Protein 8WXV (pdb70)

Radius of gyration: 26.1 Å; Cα contacts (8 Å, |Δi|>4): 2094; chains: 4; bounding box: 65×44×68 Å

Organism: Homo sapiens (NCBI:txid9606)

InterPro domains:
  IPR001680 WD40 repeat [PS50082] (41-82)
  IPR001680 WD40 repeat [PS50082] (83-124)
  IPR001680 WD40 repeat [PS50082] (125-166)
  IPR001680 WD40 repeat [PS50082] (167-208)
  IPR001680 WD40 repeat [PS50082] (210-251)
  IPR001680 WD40 repeat [PS50082] (252-296)
  IPR001680 WD40 repeat [SM00320] (34-73)
  IPR001680 WD40 repeat [SM00320] (76-115)
  IPR001680 WD40 repeat [SM00320] (118-157)
  IPR001680 WD40 repeat [SM00320] (160-199)
  IPR001680 WD40 repeat [SM00320] (202-242)
  IPR001680 WD40 repeat [SM00320] (245-287)
  IPR001680 WD40 repeat [SM00320] (290-331)
  IPR015943 WD40/YVTN repeat-like-containing domain superfamily [G3DSA:2.130.10.10] (20-334)
  IPR019775 WD40 repeat, conserved site [PS00678] (102-116)
  IPR019775 WD40 repeat, conserved site [PS00678] (144-158)
  IPR019775 WD40 repeat, conserved site [PS00678] (186-200)
  IPR019775 WD40 repeat, conserved site [PS00678] (274-288)
  IPR020472 PAC1/LIS1-like, WD-40 repeat [PR00320] (102-116)
  IPR020472 PAC1/LIS1-like, WD-40 repeat [PR00320] (144-158)

Sequence (617 aa):
KPNYALKFTLAGHTKAVSSVKFSPNGEWLASSSADKLIKIWGAYDGKFEKTISGHKLGISDVAWSSDSNLLVSASDDKTLKIWDVSSGKCLKTLKGHSNYVFCCNFNPQSNLIVSGSFDESVRIWDVKTGKCLKTLPAHSDPVSAVHFNRDGSLIVSSSYDGLCRIWDTASGQCLKTLIDNPPVSFVKFSPNGKYILAATLDNTLKLWDYSKGKCLKTYTGHKNEKYCIFANFSVTGGKWIVSGSEDNLVYIWNLQTKEIVQKLQGHTDVVISTACHPTENIIASAALENDKTIKLWKSDCGCARSEGFKPNYALKFTLAGHTKAVSSVKFSPNGEWLASSSADKLIKIWGAYDGKFEKTISGHKLGISDVAWSSDSNLLVSASDDKTLKIWDVSSGKCLKTLKGHSNYVFCCNFNPQSNLIVSGSFDESVRIWDVKTGKCLKTLPAHSDPVSAVHFNRDGSLIVSSSYDGLCRIWDTASGQCLKTLINPPVSFVKFSPNGKYILAATLDNTLKLWDYSKGKCLKTYTGHKNEKYCIFANFSVTGGKWIVSGSEDNLVYIWNLQTKEIVQKLQGHTDVVISTACHPTENIIASAALENDKTIKLWKSDCGCARSEGF

Solvent-accessible surface area: 21946 Å² total; per-residue (Å²): 182,8,73,12,54,84,67,45,66,6,72,42,9,96,98,2,0,0,0,0,40,19,0,62,52,0,25,52,0,0,0,0,0,3,17,92,43,0,17,1,5,8,2,21,42,12,71,94,75,52,58,2,69,48,10,166,86,1,1,0,3,0,3,19,2,58,89,7,83,35,0,0,0,0,0,10,23,98,17,0,27,2,2,38,10,98,79,19,52,53,85,71,42,1,144,40,9,87,49,75,0,4,3,0,31,15,2,51,119,17,72,24,0,0,0,0,0,48,38,60,13,0,41,4,1,31,12,171,72,12,138,42,95,76,66,7,120,0,15,79,54,21,0,1,5,4,38,7,19,165,90,6,50,23,0,0,0,0,0,36,24,8,24,6,58,0,16,37,11,85,50,7,116,56,98,67,53,11,125,94,96,49,51,6,0,11,1,47,4,6,73,76,12,48,73,0,0,4,2,9,19,68,42,18,1,43,4,17,28,36,108,69,24,124,40,70,48,56,0,71,52,9,104,2,104,76,26,1,1,10,0,14,21,3,67,47,29,25,113,17,0,0,2,0,0,18,57,45,39,0,6,0,0,40,24,118,83,96,53,60,21,38,106,7,137,26,12,90,18,15,0,0,0,2,6,29,3,57,86,21,24,16,0,0,0,0,0,0,79,121,19,75,25,0,19,3,10,68,1,91,54,48,0,3,2,13,96,9,182,172,9,75,12,53,80,125,75,67,6,73,43,10,96,102,3,0,0,0,0,38,20,0,34,78,1,85,64,0,0,0,0,0,3,12,93,44,0,17,1,6,9,1,119,83,12,53,107,85,49,58,2,68,48,7,159,93,1,1,0,3,0,4,20,1,17,35,8,74,31,0,0,0,0,0,9,19,102,21,0,27,2,4,37,11,100,65,16,135,48,86,73,41,0,146,37,8,83,52,70,0,4,3,0,30,15,3,29,32,18,57,24,0,0,0,0,0,50,38,62,13,0,40,4,1,29,20,144,65,10,134,43,100,70,69,9,122,0,16,78,55,26,0,3,4,4,38,7,14,34,33,4,55,27,0,0,0,0,0,39,19,7,35,6,55,2,9,40,15,86,50,7,118,49,106,82,52,14,129,128,46,46,7,0,13,1,47,5,4,70,110,9,46,72,0,0,6,1,8,16,62,46,18,1,52,4,43,20,26,87,165,34,123,46,59,42,54,0,68,52,9,34,3,111,90,23,1,1,11,0,14,21,3,68,45,27,25,112,20,0,0,3,0,0,34,62,42,40,1,6,0,0,37,24,117,86,93,50,64,18,36,112,7,70,45,16,75,23,13,0,0,0,2,5,30,3,32,78,91,28,25,0,0,0,0,0,2,91,104,13,79,25,0,17,4,10,28,14,126,57,53,0,4,2,17,96,12,196

Foldseek 3Di:
DWDWDFDDKAFDFQFFWAEWEAQLVLFWIWTFFQSQWIWIAGQPNRHTDDIAHDGPGGWREKEAANVRQWMWTWFQVQWIFIAGPVVSDTPEIQHDGPGGWHEKYAANVRQWMWTWAQSQWIWIAGPVPSYTPDIANHGPGGKQYWEAAQHRQWIWTFGQQQWIWIAGRVVRHTPDIQRCRFGWRYWYADNNRQWMWIDGLPQKIFIAGPVVSDTPDIAGDAHRHDARWDWDFADQPATWIWTWGQVQWIWIARPNVNHTDDIHDDADGTFRYWYARNHFRKIWTTHGGVGNMIIIIHIPD/DDPVVVPD/DWDKDFDDKADDFQFFKAEWEAQLVLFWIWTFWQSQWIWIAGRPRRHTDDIAHDGPGGWREKEAANVRQWMWTWFQSQWIFIAGPVVSDTPDIQHDGPGGWHEKYAANVRQWMWTWGQSQWIWIAGPVPSYTPDIANHGPGGKQYWEAANHRQWIWTFFQCQWIWIAGRVPRDTPFIAGHFGWRYWYADNVRQWMWIDGLPQKIFIDRGVVSDTDDIAGDAHHHDHRADWDFADQPATWIWTWGQVQWIWIARPNVNHTPDIHDDAQGTFRYWYARNHFRKMWTTHGGRGNMIIIIHIPD/DDPVVPPD

B-factor: mean 35.69, std 11.46, range [15.27, 107.25]

Secondary structure (DSSP, 8-state):
----EEEEEE---SS-EEEEEE-TTSSEEEEEETTS-EEEEETTT--EEEEE---SS-EEEEEE-TTSSEEEEEETTS-EEEEETTT--EEEEE---SS-EEEEEE-SSSSEEEEEETTS-EEEEETTT--EEEEE---SS-EEEEEE-TTSSEEEEEETTS-EEEEETTT--EEEEE---PPEEEEEE-TTSSEEEEEETTTEEEEEETTTTEEEEEE-SS--SSS---EEEE-SSS-EEEEE-TTS-EEEEETTT--EEEEE---SS-EEEEEE-SSSSEEEEEE-TTT--EEEEE---/--HHHH--/----EEEEEE---SS-EEEEEE-TTSSEEEEEETTS-EEEEETTT--EEEEE---SS-EEEEEE-TTSSEEEEEETTS-EEEEETTT--EEEEE---SS-EEEEEE-TTSSEEEEEETTS-EEEEETTT--EEEEE---SS-EEEEEE-TTSSEEEEEETTS-EEEEETTT--EEEEE--PPEEEEEE-TTSSEEEEEETTTEEEEEETTTTEEEEEE-SS--SSS---EEEE-SSS-EEEE--TTS-EEEEETTT--EEEEE---SS-EEEEEE-SSSSEEEEEE-TTT--EEEEE---/--HHHH--

Structure (mmCIF, N/CA/C/O backbone):
data_8WXV
#
_entry.id   8WXV
#
_cell.length_a   46.904
_cell.length_b   61.499
_cell.length_c   64.774
_cell.angle_alpha   110.34
_cell.angle_beta   91.27
_cell.angle_gamma   112.39
#
_symmetry.space_group_name_H-M   'P 1'
#
loop_
_entity.id
_entity.type
_entity.pdbx_description
1 polymer 'WD repeat-containing protein 5'
2 polymer SET1B
3 water water
#
loop_
_atom_site.group_PDB
_atom_site.id
_atom_site.type_symbol
_atom_site.label_atom_id
_atom_site.label_alt_id
_atom_site.label_comp_id
_atom_site.label_asym_id
_atom_site.label_entity_id
_atom_site.label_seq_id
_atom_site.pdbx_PDB_ins_code
_atom_site.Cartn_x
_atom_site.Cartn_y
_atom_site.Cartn_z
_atom_site.occupancy
_atom_site.B_iso_or_equiv
_atom_site.auth_seq_id
_atom_site.auth_comp_id
_atom_site.auth_asym_id
_atom_site.auth_atom_id
_atom_site.pdbx_PDB_model_num
ATOM 1 N N . LYS A 1 13 ? -21.122 45.701 11.490 1.00 40.84 32 LYS A N 1
ATOM 2 C CA . LYS A 1 13 ? -21.768 44.612 12.216 1.00 47.12 32 LYS A CA 1
ATOM 3 C C . LYS A 1 13 ? -22.548 43.689 11.278 1.00 43.50 32 LYS A C 1
ATOM 4 O O . LYS A 1 13 ? -23.162 44.153 10.322 1.00 42.60 32 LYS A O 1
ATOM 10 N N . PRO A 1 14 ? -22.531 42.388 11.556 1.00 48.89 33 PRO A N 1
ATOM 11 C CA . PRO A 1 14 ? -23.332 41.450 10.766 1.00 42.18 33 PRO A CA 1
ATOM 12 C C . PRO A 1 14 ? -24.787 41.467 11.219 1.00 40.13 33 PRO A C 1
ATOM 13 O O . PRO A 1 14 ? -25.144 42.048 12.244 1.00 37.40 33 PRO A O 1
ATOM 17 N N . ASN A 1 15 ? -25.632 40.814 10.426 1.00 36.55 34 ASN A N 1
ATOM 18 C CA . ASN A 1 15 ? -27.068 40.781 10.693 1.00 38.49 34 ASN A CA 1
ATOM 19 C C . ASN A 1 15 ? -27.620 39.379 10.462 1.00 36.52 34 ASN A C 1
ATOM 20 O O . ASN A 1 15 ? -28.629 39.188 9.782 1.00 36.65 34 ASN A O 1
ATOM 25 N N . TYR A 1 16 ? -26.937 38.376 11.013 1.00 35.03 35 TYR A N 1
ATOM 26 C CA . TYR A 1 16 ? -27.384 36.997 10.866 1.00 32.01 35 TYR A CA 1
ATOM 27 C C . TYR A 1 16 ? -28.819 36.840 11.355 1.00 36.48 35 TYR A C 1
ATOM 28 O O . TYR A 1 16 ? -29.166 37.262 12.463 1.00 35.96 35 TYR A O 1
ATOM 37 N N . ALA A 1 17 ? -29.653 36.245 10.507 1.00 36.53 36 ALA A N 1
ATOM 38 C CA . ALA A 1 17 ? -31.045 35.956 10.808 1.00 33.99 36 ALA A CA 1
ATOM 39 C C . ALA A 1 17 ? -31.304 34.472 10.596 1.00 30.24 36 ALA A C 1
ATOM 40 O O . ALA A 1 17 ? -30.685 33.834 9.734 1.00 29.09 36 ALA A O 1
ATOM 42 N N . LEU A 1 18 ? -32.208 33.928 11.408 1.00 32.91 37 LEU A N 1
ATOM 43 C CA . LEU A 1 18 ? -32.572 32.521 11.302 1.00 37.20 37 LEU A CA 1
ATOM 44 C C . LEU A 1 18 ? -33.263 32.244 9.972 1.00 30.09 37 LEU A C 1
ATOM 45 O O . LEU A 1 18 ? -34.219 32.933 9.604 1.00 31.46 37 LEU A O 1
ATOM 50 N N . LYS A 1 19 ? -32.788 31.223 9.256 1.00 29.56 38 LYS A N 1
ATOM 51 C CA . LYS A 1 19 ? -33.388 30.788 8.002 1.00 35.45 38 LYS A CA 1
ATOM 52 C C . LYS A 1 19 ? -33.969 29.387 8.067 1.00 31.66 38 LYS A C 1
ATOM 53 O O . LYS A 1 19 ? -35.010 29.131 7.460 1.00 36.29 38 LYS A O 1
ATOM 59 N N . PHE A 1 20 ? -33.332 28.470 8.792 1.00 30.38 39 PHE A N 1
ATOM 60 C CA . PHE A 1 20 ? -33.834 27.108 8.883 1.00 28.31 39 PHE A CA 1
ATOM 61 C C . PHE A 1 20 ? -33.511 26.533 10.253 1.00 33.71 39 PHE A C 1
ATOM 62 O O . PHE A 1 20 ? -32.476 26.846 10.848 1.00 34.47 39 PHE A O 1
ATOM 70 N N . THR A 1 21 ? -34.409 25.681 10.742 1.00 37.63 40 THR A N 1
ATOM 71 C CA . THR A 1 21 ? -34.162 24.858 11.920 1.00 27.29 40 THR A CA 1
ATOM 72 C C . THR A 1 21 ? -34.255 23.402 11.491 1.00 26.87 40 THR A C 1
ATOM 73 O O . THR A 1 21 ? -35.281 22.976 10.950 1.00 29.68 40 THR A O 1
ATOM 77 N N . LEU A 1 22 ? -33.189 22.644 11.737 1.00 29.10 41 LEU A N 1
ATOM 78 C CA . LEU A 1 22 ? -33.035 21.287 11.222 1.00 27.65 41 LEU A CA 1
ATOM 79 C C . LEU A 1 22 ? -33.231 20.309 12.374 1.00 32.86 41 LEU A C 1
ATOM 80 O O . LEU A 1 22 ? -32.379 20.214 13.266 1.00 28.74 41 LEU A O 1
ATOM 85 N N . ALA A 1 23 ? -34.340 19.574 12.342 1.00 27.02 42 ALA A N 1
ATOM 86 C CA . ALA A 1 23 ? -34.691 18.610 13.372 1.00 31.87 42 ALA A CA 1
ATOM 87 C C . ALA A 1 23 ? -34.518 17.186 12.858 1.00 36.94 42 ALA A C 1
ATOM 88 O O . ALA A 1 23 ? -34.594 16.920 11.655 1.00 29.83 42 ALA A O 1
ATOM 90 N N . GLY A 1 24 ? -34.334 16.260 13.798 1.00 37.95 43 GLY A N 1
ATOM 91 C CA . GLY A 1 24 ? -34.209 14.855 13.461 1.00 30.70 43 GLY A CA 1
ATOM 92 C C . GLY A 1 24 ? -33.264 14.053 14.331 1.00 28.91 43 GLY A C 1
ATOM 93 O O . GLY A 1 24 ? -33.475 12.851 14.514 1.00 33.69 43 GLY A O 1
ATOM 94 N N . HIS A 1 25 ? -32.235 14.683 14.889 1.00 29.34 44 HIS A N 1
ATOM 95 C CA . HIS A 1 25 ? -31.427 14.001 15.890 1.00 28.26 44 HIS A CA 1
ATOM 96 C C . HIS A 1 25 ? -32.259 13.764 17.144 1.00 31.65 44 HIS A C 1
ATOM 97 O O . HIS A 1 25 ? -33.044 14.622 17.555 1.00 34.05 44 HIS A O 1
ATOM 104 N N . THR A 1 26 ? -32.088 12.592 17.754 1.00 30.26 45 THR A N 1
ATOM 105 C CA . THR A 1 26 ? -32.875 12.211 18.921 1.00 32.00 45 THR A CA 1
ATOM 106 C C . THR A 1 26 ? -32.121 12.382 20.231 1.00 31.08 45 THR A C 1
ATOM 107 O O . THR A 1 26 ? -32.703 12.159 21.295 1.00 33.19 45 THR A O 1
ATOM 111 N N . LYS A 1 27 ? -30.852 12.776 20.182 1.00 33.73 46 LYS A N 1
ATOM 112 C CA . LYS A 1 27 ? -30.100 13.163 21.369 1.00 33.13 46 LYS A CA 1
ATOM 113 C C . LYS A 1 27 ? -29.327 14.432 21.037 1.00 30.69 46 LYS A C 1
ATOM 114 O O . LYS A 1 27 ? -29.511 15.033 19.974 1.00 32.31 46 LYS A O 1
ATOM 120 N N . ALA A 1 28 ? -28.466 14.846 21.963 1.00 32.94 47 ALA A N 1
ATOM 121 C CA . ALA A 1 28 ? -27.684 16.059 21.777 1.00 29.97 47 ALA A CA 1
ATOM 122 C C . ALA A 1 28 ? -26.862 15.991 20.498 1.00 27.97 47 ALA A C 1
ATOM 123 O O . ALA A 1 28 ? -26.306 14.946 20.148 1.00 26.96 47 ALA A O 1
ATOM 125 N N . VAL A 1 29 ? -26.812 17.108 19.790 1.00 25.23 48 VAL A N 1
ATOM 126 C CA . VAL A 1 29 ? -25.890 17.263 18.677 1.00 27.17 48 VAL A CA 1
ATOM 127 C C . VAL A 1 29 ? -24.522 17.589 19.250 1.00 29.06 48 VAL A C 1
ATOM 128 O O . VAL A 1 29 ? -24.416 18.266 20.279 1.00 30.06 48 VAL A O 1
ATOM 132 N N . SER A 1 30 ? -23.468 17.085 18.610 1.00 26.94 49 SER A N 1
ATOM 133 C CA . SER A 1 30 ? -22.110 17.274 19.100 1.00 23.27 49 SER A CA 1
ATOM 134 C C . SER A 1 30 ? -21.247 18.141 18.198 1.00 25.25 49 SER A C 1
ATOM 135 O O . SER A 1 30 ? -20.387 18.865 18.702 1.00 26.72 49 SER A O 1
ATOM 138 N N . SER A 1 31 ? -21.454 18.093 16.884 1.00 23.03 50 SER A N 1
ATOM 139 C CA . SER A 1 31 ? -20.639 18.882 15.971 1.00 25.09 50 SER A CA 1
ATOM 140 C C . SER A 1 31 ? -21.358 19.021 14.638 1.00 18.04 50 SER A C 1
ATOM 141 O O . SER A 1 31 ? -22.021 18.086 14.187 1.00 22.44 50 SER A O 1
ATOM 145 N N . VAL A 1 32 ? -21.218 20.190 14.015 1.00 25.27 51 VAL A N 1
ATOM 146 C CA . VAL A 1 32 ? -21.688 20.426 12.654 1.00 22.01 51 VAL A CA 1
ATOM 147 C C . VAL A 1 32 ? -20.525 20.973 11.840 1.00 22.31 51 VAL A C 1
ATOM 148 O O . VAL A 1 32 ? -19.698 21.732 12.359 1.00 24.64 51 VAL A O 1
ATOM 152 N N . LYS A 1 33 ? -20.452 20.572 10.570 1.00 26.86 52 LYS A N 1
ATOM 153 C CA . LYS A 1 33 ? -19.386 20.999 9.670 1.00 18.28 52 LYS A CA 1
ATOM 154 C C . LYS A 1 33 ? -19.948 21.157 8.265 1.00 22.44 52 LYS A C 1
ATOM 155 O O . LYS A 1 33 ? -20.675 20.282 7.787 1.00 24.98 52 LYS A O 1
ATOM 161 N N . PHE A 1 34 ? -19.601 22.260 7.608 1.00 25.56 53 PHE A N 1
ATOM 162 C CA . PHE A 1 34 ? -19.918 22.437 6.198 1.00 22.52 53 PHE A CA 1
ATOM 163 C C . PHE A 1 34 ? -18.920 21.683 5.334 1.00 21.67 53 PHE A C 1
ATOM 164 O O . PHE A 1 34 ? -17.721 21.667 5.619 1.00 22.25 53 PHE A O 1
ATOM 172 N N . SER A 1 35 ? -19.418 21.069 4.266 1.00 23.81 54 SER A N 1
ATOM 173 C CA . SER A 1 35 ? -18.528 20.453 3.300 1.00 23.29 54 SER A CA 1
ATOM 174 C C . SER A 1 35 ? -17.685 21.528 2.613 1.00 27.31 54 SER A C 1
ATOM 175 O O . SER A 1 35 ? -18.142 22.661 2.427 1.00 26.31 54 SER A O 1
ATOM 178 N N . PRO A 1 36 ? -16.442 21.206 2.246 1.00 24.56 55 PRO A N 1
ATOM 179 C CA . PRO A 1 36 ? -15.588 22.215 1.596 1.00 24.70 55 PRO A CA 1
ATOM 180 C C . PRO A 1 36 ? -16.172 22.782 0.311 1.00 27.53 55 PRO A C 1
ATOM 181 O O . PRO A 1 36 ? -15.921 23.953 -0.001 1.00 22.97 55 PRO A O 1
ATOM 185 N N . ASN A 1 37 ? -16.950 22.005 -0.444 1.00 24.68 56 ASN A N 1
ATOM 186 C CA . ASN A 1 37 ? -17.591 22.566 -1.629 1.00 23.55 56 ASN A CA 1
ATOM 187 C C . ASN A 1 37 ? -18.789 23.445 -1.285 1.00 26.94 56 ASN A C 1
ATOM 188 O O . ASN A 1 37 ? -19.492 23.893 -2.196 1.00 26.20 56 ASN A O 1
ATOM 193 N N . GLY A 1 38 ? -19.057 23.667 0.001 1.00 22.22 57 GLY A N 1
ATOM 194 C CA . GLY A 1 38 ? -20.073 24.598 0.441 1.00 27.67 57 GLY A CA 1
ATOM 195 C C . GLY A 1 38 ? -21.488 24.087 0.340 1.00 27.64 57 GLY A C 1
ATOM 196 O O . GLY A 1 38 ? -22.424 24.816 0.695 1.00 21.56 57 GLY A O 1
ATOM 197 N N . GLU A 1 39 ? -21.670 22.849 -0.101 1.00 18.72 58 GLU A N 1
ATOM 198 C CA . GLU A 1 39 ? -22.977 22.338 -0.478 1.00 25.31 58 GLU A CA 1
ATOM 199 C C . GLU A 1 39 ? -23.703 21.620 0.647 1.00 23.86 58 GLU A C 1
ATOM 200 O O . GLU A 1 39 ? -24.939 21.662 0.695 1.00 22.30 58 GLU A O 1
ATOM 206 N N . TRP A 1 40 ? -22.977 21.005 1.580 1.00 28.98 59 TRP A N 1
ATOM 207 C CA . TRP A 1 40 ? -23.590 20.144 2.579 1.00 26.05 59 TRP A CA 1
ATOM 208 C C . TRP A 1 40 ? -23.225 20.604 3.977 1.00 25.67 59 TRP A C 1
ATOM 209 O O . TRP A 1 40 ? -22.168 21.199 4.201 1.00 26.61 59 TRP A O 1
ATOM 220 N N . LEU A 1 41 ? -24.107 20.294 4.920 1.00 24.27 60 LEU A N 1
ATOM 221 C CA . LEU A 1 41 ? -23.785 20.336 6.335 1.00 22.41 60 LEU A CA 1
ATOM 222 C C . LEU A 1 41 ? -23.880 18.920 6.879 1.00 25.58 60 LEU A C 1
ATOM 223 O O . LEU A 1 41 ? -24.871 18.222 6.638 1.00 25.24 60 LEU A O 1
ATOM 228 N N . ALA A 1 42 ? -22.841 18.493 7.587 1.00 24.45 61 ALA A N 1
ATOM 229 C CA . ALA A 1 42 ? -22.837 17.220 8.288 1.00 21.37 61 ALA A CA 1
ATOM 230 C C . ALA A 1 42 ? -22.955 17.490 9.776 1.00 22.60 61 ALA A C 1
ATOM 231 O O . ALA A 1 42 ? -22.332 18.421 10.296 1.00 22.36 61 ALA A O 1
ATOM 233 N N . SER A 1 43 ? -23.766 16.689 10.455 1.00 21.35 62 SER A N 1
ATOM 234 C CA . SER A 1 43 ? -23.922 16.795 11.897 1.00 22.71 62 SER A CA 1
ATOM 235 C C . SER A 1 43 ? -23.726 15.424 12.526 1.00 20.13 62 SER A C 1
ATOM 236 O O . SER A 1 43 ? -24.166 14.413 11.977 1.00 22.70 62 SER A O 1
ATOM 239 N N . SER A 1 44 ? -23.073 15.394 13.681 1.00 19.81 63 SER A N 1
ATOM 240 C CA . SER A 1 44 ? -22.901 14.170 14.447 1.00 23.12 63 SER A CA 1
ATOM 241 C C . SER A 1 44 ? -23.656 14.311 15.758 1.00 18.92 63 SER A C 1
ATOM 242 O O . SER A 1 44 ? -23.827 15.421 16.270 1.00 23.66 63 SER A O 1
ATOM 245 N N . SER A 1 45 ? -24.114 13.193 16.312 1.00 24.69 64 SER A N 1
ATOM 246 C CA . SER A 1 45 ? -24.910 13.314 17.525 1.00 28.42 64 SER A CA 1
ATOM 247 C C . SER A 1 45 ? -24.595 12.206 18.517 1.00 26.32 64 SER A C 1
ATOM 248 O O . SER A 1 45 ? -24.035 11.163 18.173 1.00 30.64 64 SER A O 1
ATOM 251 N N . ALA A 1 46 ? -24.977 12.459 19.772 1.00 28.12 65 ALA A N 1
ATOM 252 C CA . ALA A 1 46 ? -24.931 11.424 20.796 1.00 33.03 65 ALA A CA 1
ATOM 253 C C . ALA A 1 46 ? -25.862 10.264 20.472 1.00 33.89 65 ALA A C 1
ATOM 254 O O . ALA A 1 46 ? -25.743 9.198 21.088 1.00 31.07 65 ALA A O 1
ATOM 256 N N . ASP A 1 47 ? -26.795 10.451 19.533 1.00 28.31 66 ASP A N 1
ATOM 257 C CA . ASP A 1 47 ? -27.702 9.396 19.098 1.00 30.02 66 ASP A CA 1
ATOM 258 C C . ASP A 1 47 ? -27.041 8.383 18.162 1.00 30.22 66 ASP A C 1
ATOM 259 O O . ASP A 1 47 ? -27.757 7.602 17.527 1.00 33.16 66 ASP A O 1
ATOM 264 N N . LYS A 1 48 ? -25.710 8.406 18.046 1.00 33.43 67 LYS A N 1
ATOM 265 C CA . LYS A 1 48 ? -24.893 7.477 17.263 1.00 29.87 67 LYS A CA 1
ATOM 266 C C . LYS A 1 48 ? -24.976 7.717 15.762 1.00 28.39 67 LYS A C 1
ATOM 267 O O . LYS A 1 48 ? -24.507 6.875 14.983 1.00 22.83 67 LYS A O 1
ATOM 273 N N . LEU A 1 49 ? -25.556 8.831 15.325 1.00 29.97 68 LEU A N 1
ATOM 274 C CA . LEU A 1 49 ? -25.831 9.051 13.916 1.00 27.89 68 LEU A CA 1
ATOM 275 C C . LEU A 1 49 ? -25.093 10.272 13.385 1.00 23.62 68 LEU A C 1
ATOM 276 O O . LEU A 1 49 ? -24.786 11.221 14.124 1.00 21.69 68 LEU A O 1
ATOM 281 N N . ILE A 1 50 ? -24.803 10.217 12.084 1.00 24.43 69 ILE A N 1
ATOM 282 C CA . ILE A 1 50 ? -24.410 11.370 11.288 1.00 19.57 69 ILE A CA 1
ATOM 283 C C . ILE A 1 50 ? -25.579 11.698 10.373 1.00 26.92 69 ILE A C 1
ATOM 284 O O . ILE A 1 50 ? -26.195 10.797 9.800 1.00 27.51 69 ILE A O 1
ATOM 289 N N . LYS A 1 51 ? -25.909 12.972 10.254 1.00 22.83 70 LYS A N 1
ATOM 290 C CA . LYS A 1 51 ? -26.951 13.398 9.338 1.00 19.73 70 LYS A CA 1
ATOM 291 C C . LYS A 1 51 ? -26.384 14.410 8.356 1.00 26.27 70 LYS A C 1
ATOM 292 O O . LYS A 1 51 ? -25.561 15.255 8.721 1.00 21.54 70 LYS A O 1
ATOM 298 N N . ILE A 1 52 ? -26.813 14.293 7.103 1.00 26.69 71 ILE A N 1
ATOM 299 C CA . ILE A 1 52 ? -26.367 15.141 6.010 1.00 20.01 71 ILE A CA 1
ATOM 300 C C . ILE A 1 52 ? -27.561 15.956 5.549 1.00 22.40 71 ILE A C 1
ATOM 301 O O . ILE A 1 52 ? -28.618 15.384 5.230 1.00 26.12 71 ILE A O 1
ATOM 306 N N . TRP A 1 53 ? -27.377 17.282 5.497 1.00 22.32 72 TRP A N 1
ATOM 307 C CA . TRP A 1 53 ? -28.404 18.252 5.150 1.00 27.74 72 TRP A CA 1
ATOM 308 C C . TRP A 1 53 ? -27.887 19.174 4.052 1.00 31.66 72 TRP A C 1
ATOM 309 O O . TRP A 1 53 ? -26.679 19.397 3.925 1.00 29.29 72 TRP A O 1
ATOM 320 N N . GLY A 1 54 ? -28.814 19.710 3.262 1.00 28.10 73 GLY A N 1
ATOM 321 C CA . GLY A 1 54 ? -28.458 20.724 2.278 1.00 26.28 73 GLY A CA 1
ATOM 322 C C . GLY A 1 54 ? -28.116 22.047 2.948 1.00 24.23 73 GLY A C 1
ATOM 323 O O . GLY A 1 54 ? -28.845 22.520 3.829 1.00 22.90 73 GLY A O 1
ATOM 324 N N . ALA A 1 55 ? -27.004 22.656 2.526 1.00 22.13 74 ALA A N 1
ATOM 325 C CA . ALA A 1 55 ? -26.521 23.861 3.196 1.00 23.94 74 ALA A CA 1
ATOM 326 C C . ALA A 1 55 ? -27.398 25.076 2.914 1.00 23.01 74 ALA A C 1
ATOM 327 O O . ALA A 1 55 ? -27.500 25.974 3.758 1.00 26.65 74 ALA A O 1
ATOM 329 N N . TYR A 1 56 ? -28.025 25.136 1.743 1.00 25.86 75 TYR A N 1
ATOM 330 C CA . TYR A 1 56 ? -28.731 26.339 1.330 1.00 24.87 75 TYR A CA 1
ATOM 331 C C . TYR A 1 56 ? -30.239 26.259 1.506 1.00 25.84 75 TYR A C 1
ATOM 332 O O . TYR A 1 56 ? -30.892 27.306 1.579 1.00 27.53 75 TYR A O 1
ATOM 341 N N . ASP A 1 57 ? -30.807 25.058 1.574 1.00 23.59 76 ASP A N 1
ATOM 342 C CA . ASP A 1 57 ? -32.240 24.903 1.771 1.00 31.08 76 ASP A CA 1
ATOM 343 C C . ASP A 1 57 ? -32.577 24.110 3.024 1.00 24.91 76 ASP A C 1
ATOM 344 O O . ASP A 1 57 ? -33.761 23.865 3.283 1.00 28.10 76 ASP A O 1
ATOM 349 N N . GLY A 1 58 ? -31.576 23.688 3.796 1.00 29.97 77 GLY A N 1
ATOM 350 C CA . GLY A 1 58 ? -31.805 22.969 5.035 1.00 30.61 77 GLY A CA 1
ATOM 351 C C . GLY A 1 58 ? -32.449 21.615 4.869 1.00 34.01 77 GLY A C 1
ATOM 352 O O . GLY A 1 58 ? -32.863 21.013 5.864 1.00 41.17 77 GLY A O 1
ATOM 353 N N . LYS A 1 59 ? -32.520 21.106 3.643 1.00 31.55 78 LYS A N 1
ATOM 354 C CA . LYS A 1 59 ? -33.238 19.871 3.372 1.00 31.12 78 LYS A CA 1
ATOM 355 C C . LYS A 1 59 ? -32.447 18.669 3.868 1.00 30.95 78 LYS A C 1
ATOM 356 O O . LYS A 1 59 ? -31.264 18.517 3.550 1.00 32.19 78 LYS A O 1
ATOM 362 N N . PHE A 1 60 ? -33.106 17.816 4.652 1.00 29.08 79 PHE A N 1
ATOM 363 C CA . PHE A 1 60 ? -32.482 16.581 5.105 1.00 24.39 79 PHE A CA 1
ATOM 364 C C . PHE A 1 60 ? -32.132 15.708 3.908 1.00 24.39 79 PHE A C 1
ATOM 365 O O . PHE A 1 60 ? -32.982 15.432 3.056 1.00 26.26 79 PHE A O 1
ATOM 373 N N . GLU A 1 61 ? -30.882 15.256 3.850 1.00 26.70 80 GLU A N 1
ATOM 374 C CA . GLU A 1 61 ? -30.424 14.431 2.742 1.00 29.19 80 GLU A CA 1
ATOM 375 C C . GLU A 1 61 ? -30.287 12.965 3.120 1.00 30.70 80 GLU A C 1
ATOM 376 O O . GLU A 1 61 ? -30.846 12.104 2.434 1.00 25.96 80 GLU A O 1
ATOM 382 N N . LYS A 1 62 ? -29.559 12.647 4.190 1.00 25.49 81 LYS A N 1
ATOM 383 C CA . LYS A 1 62 ? -29.450 11.230 4.544 1.00 25.97 81 LYS A CA 1
ATOM 384 C C . LYS A 1 62 ? -28.934 11.054 5.963 1.00 30.58 81 LYS A C 1
ATOM 385 O O . LYS A 1 62 ? -28.382 11.973 6.570 1.00 24.36 81 LYS A O 1
ATOM 391 N N . THR A 1 63 ? -29.138 9.846 6.486 1.00 34.32 82 THR A N 1
ATOM 392 C CA . THR A 1 63 ? -28.598 9.427 7.771 1.00 30.95 82 THR A CA 1
ATOM 393 C C . THR A 1 63 ? -27.539 8.353 7.548 1.00 29.94 82 THR A C 1
ATOM 394 O O . THR A 1 63 ? -27.722 7.438 6.739 1.00 25.67 82 THR A O 1
ATOM 398 N N . ILE A 1 64 ? -26.419 8.496 8.251 1.00 24.24 83 ILE A N 1
ATOM 399 C CA . ILE A 1 64 ? -25.272 7.607 8.171 1.00 25.01 83 ILE A CA 1
ATOM 400 C C . ILE A 1 64 ? -25.072 6.977 9.543 1.00 27.66 83 ILE A C 1
ATOM 401 O O . ILE A 1 64 ? -24.958 7.691 10.550 1.00 25.33 83 ILE A O 1
ATOM 406 N N . SER A 1 65 ? -25.035 5.646 9.582 1.00 28.18 84 SER A N 1
ATOM 407 C CA . SER A 1 65 ? -25.088 4.908 10.835 1.00 32.20 84 SER A CA 1
ATOM 408 C C . SER A 1 65 ? -24.065 3.780 10.833 1.00 29.36 84 SER A C 1
ATOM 409 O O . SER A 1 65 ? -23.590 3.341 9.783 1.00 29.12 84 SER A O 1
ATOM 412 N N . GLY A 1 66 ? -23.762 3.288 12.034 1.00 28.57 85 GLY A N 1
ATOM 413 C CA . GLY A 1 66 ? -22.854 2.169 12.204 1.00 29.54 85 GLY A CA 1
ATOM 414 C C . GLY A 1 66 ? -22.030 2.213 13.477 1.00 30.43 85 GLY A C 1
ATOM 415 O O . GLY A 1 66 ? -21.527 1.180 13.928 1.00 33.13 85 GLY A O 1
ATOM 416 N N . HIS A 1 67 ? -21.884 3.392 14.072 1.00 26.30 86 HIS A N 1
ATOM 417 C CA . HIS A 1 67 ? -21.225 3.490 15.365 1.00 26.32 86 HIS A CA 1
ATOM 418 C C . HIS A 1 67 ? -22.093 2.868 16.453 1.00 28.12 86 HIS A C 1
ATOM 419 O O . HIS A 1 67 ? -23.316 3.027 16.456 1.00 32.54 86 HIS A O 1
ATOM 426 N N . LYS A 1 68 ? -21.455 2.156 17.385 1.00 33.35 87 LYS A N 1
ATOM 427 C CA . LYS A 1 68 ? -22.199 1.530 18.473 1.00 36.56 87 LYS A CA 1
ATOM 428 C C . LYS A 1 68 ? -22.545 2.507 19.589 1.00 33.22 87 LYS A C 1
ATOM 429 O O . LYS A 1 68 ? -23.455 2.227 20.377 1.00 35.62 87 LYS A O 1
ATOM 435 N N . LEU A 1 69 ? -21.849 3.639 19.675 1.00 27.83 88 LEU A N 1
ATOM 436 C CA . LEU A 1 69 ? -22.076 4.623 20.722 1.00 25.83 88 LEU A CA 1
ATOM 437 C C . LEU A 1 69 ? -22.068 6.012 20.095 1.00 26.51 88 LEU A C 1
ATOM 438 O O . LEU A 1 69 ? -21.872 6.167 18.886 1.00 29.86 88 LEU A O 1
ATOM 443 N N . GLY A 1 70 ? -22.279 7.025 20.934 1.00 23.53 89 GLY A N 1
ATOM 444 C CA . GLY A 1 70 ? -22.414 8.385 20.446 1.00 27.13 89 GLY A CA 1
ATOM 445 C C . GLY A 1 70 ? -21.173 8.884 19.730 1.00 27.05 89 GLY A C 1
ATOM 446 O O . GLY A 1 70 ? -20.073 8.349 19.872 1.00 22.18 89 GLY A O 1
ATOM 447 N N . ILE A 1 71 ? -21.371 9.937 18.936 1.00 27.42 90 ILE A N 1
ATOM 448 C CA . ILE A 1 71 ? -20.320 10.550 18.131 1.00 25.94 90 ILE A CA 1
ATOM 449 C C . ILE A 1 71 ? -20.096 11.970 18.632 1.00 29.04 90 ILE A C 1
ATOM 450 O O . ILE A 1 71 ? -21.053 12.736 18.787 1.00 27.80 90 ILE A O 1
ATOM 455 N N . SER A 1 72 ? -18.829 12.322 18.867 1.00 26.97 91 SER A N 1
ATOM 456 C CA . SER A 1 72 ? -18.466 13.638 19.377 1.00 27.00 91 SER A CA 1
ATOM 457 C C . SER A 1 72 ? -17.983 14.600 18.302 1.00 24.61 91 SER A C 1
ATOM 458 O O . SER A 1 72 ? -17.973 15.811 18.544 1.00 31.13 91 SER A O 1
ATOM 461 N N . ASP A 1 73 ? -17.579 14.108 17.133 1.00 26.47 92 ASP A N 1
ATOM 462 C CA . ASP A 1 73 ? -17.005 14.988 16.124 1.00 27.46 92 ASP A CA 1
ATOM 463 C C . ASP A 1 73 ? -17.120 14.336 14.755 1.00 23.21 92 ASP A C 1
ATOM 464 O O . ASP A 1 73 ? -17.224 13.112 14.633 1.00 22.40 92 ASP A O 1
ATOM 469 N N . VAL A 1 74 ? -17.083 15.180 13.723 1.00 29.58 93 VAL A N 1
ATOM 470 C CA . VAL A 1 74 ? -17.135 14.736 12.336 1.00 24.23 93 VAL A CA 1
ATOM 471 C C . VAL A 1 74 ? -16.375 15.750 11.488 1.00 21.95 93 VAL A C 1
ATOM 472 O O . VAL A 1 74 ? -16.293 16.932 11.831 1.00 22.25 93 VAL A O 1
ATOM 476 N N . ALA A 1 75 ? -15.799 15.284 10.381 1.00 22.49 94 ALA A N 1
ATOM 477 C CA . ALA A 1 75 ? -15.010 16.163 9.529 1.00 21.92 94 ALA A CA 1
ATOM 478 C C . ALA A 1 75 ? -15.035 15.647 8.100 1.00 25.75 94 ALA A C 1
ATOM 479 O O . ALA A 1 75 ? -15.140 14.440 7.864 1.00 24.69 94 ALA A O 1
ATOM 481 N N . TRP A 1 76 ? -14.912 16.581 7.154 1.00 23.36 95 TRP A N 1
ATOM 482 C CA . TRP A 1 76 ? -14.953 16.319 5.723 1.00 21.73 95 TRP A CA 1
ATOM 483 C C . TRP A 1 76 ? -13.547 16.246 5.137 1.00 28.98 95 TRP A C 1
ATOM 484 O O . TRP A 1 76 ? -12.636 16.958 5.568 1.00 28.50 95 TRP A O 1
ATOM 495 N N . SER A 1 77 ? -13.386 15.391 4.130 1.00 27.51 96 SER A N 1
ATOM 496 C CA . SER A 1 77 ? -12.210 15.463 3.279 1.00 30.52 96 SER A CA 1
ATOM 497 C C . SER A 1 77 ? -12.297 16.689 2.370 1.00 30.99 96 SER A C 1
ATOM 498 O O . SER A 1 77 ? -13.359 17.296 2.204 1.00 27.13 96 SER A O 1
ATOM 501 N N . SER A 1 78 ? -11.153 17.057 1.785 1.00 24.03 97 SER A N 1
ATOM 502 C CA . SER A 1 78 ? -11.074 18.299 1.019 1.00 29.76 97 SER A CA 1
ATOM 503 C C . SER A 1 78 ? -11.953 18.267 -0.225 1.00 29.70 97 SER A C 1
ATOM 504 O O . SER A 1 78 ? -12.394 19.322 -0.698 1.00 24.67 97 SER A O 1
ATOM 507 N N . ASP A 1 79 ? -12.207 17.084 -0.777 1.00 24.24 98 ASP A N 1
ATOM 508 C CA . ASP A 1 79 ? -13.027 16.965 -1.974 1.00 29.40 98 ASP A CA 1
ATOM 509 C C . ASP A 1 79 ? -14.503 16.748 -1.661 1.00 29.27 98 ASP A C 1
ATOM 510 O O . ASP A 1 79 ? -15.286 16.496 -2.583 1.00 28.87 98 ASP A O 1
ATOM 515 N N . SER A 1 80 ? -14.893 16.833 -0.387 1.00 21.85 99 SER A N 1
ATOM 516 C CA . SER A 1 80 ? -16.272 16.718 0.079 1.00 22.10 99 SER A CA 1
ATOM 517 C C . SER A 1 80 ? -16.849 15.323 -0.122 1.00 22.63 99 SER A C 1
ATOM 518 O O . SER A 1 80 ? -18.062 15.137 0.034 1.00 28.26 99 SER A O 1
ATOM 521 N N . ASN A 1 81 ? -16.020 14.331 -0.456 1.00 26.23 100 ASN A N 1
ATOM 522 C CA . ASN A 1 81 ? -16.506 12.988 -0.750 1.00 24.04 100 ASN A CA 1
ATOM 523 C C . ASN A 1 81 ? -16.460 12.046 0.446 1.00 32.99 100 ASN A C 1
ATOM 524 O O . ASN A 1 81 ? -17.151 11.020 0.428 1.00 29.82 100 ASN A O 1
ATOM 529 N N . LEU A 1 82 ? -15.672 12.357 1.472 1.00 23.44 101 LEU A N 1
ATOM 530 C CA . LEU A 1 82 ? -15.517 11.485 2.624 1.00 26.75 101 LEU A CA 1
ATOM 531 C C . LEU A 1 82 ? -15.838 12.223 3.915 1.00 28.03 101 LEU A C 1
ATOM 532 O O . LEU A 1 82 ? -15.695 13.446 4.012 1.00 28.31 101 LEU A O 1
ATOM 537 N N . LEU A 1 83 ? -16.272 11.456 4.907 1.00 28.74 102 LEU A N 1
ATOM 538 C CA . LEU A 1 83 ? -16.379 11.930 6.277 1.00 27.75 102 LEU A CA 1
ATOM 539 C C . LEU A 1 83 ? -15.556 11.039 7.193 1.00 26.62 102 LEU A C 1
ATOM 540 O O . LEU A 1 83 ? -15.381 9.847 6.931 1.00 26.92 102 LEU A O 1
ATOM 545 N N . VAL A 1 84 ? -15.039 11.630 8.264 1.00 21.60 103 VAL A N 1
ATOM 546 C CA . VAL A 1 84 ? -14.478 10.880 9.375 1.00 19.17 103 VAL A CA 1
ATOM 547 C C . VAL A 1 84 ? -15.262 11.254 10.625 1.00 20.24 103 VAL A C 1
ATOM 548 O O . VAL A 1 84 ? -15.592 12.426 10.837 1.00 23.05 103 VAL A O 1
ATOM 552 N N . SER A 1 85 ? -15.597 10.252 11.427 1.00 16.62 104 SER A N 1
ATOM 553 C CA . SER A 1 85 ? -16.352 10.455 12.652 1.00 21.15 104 SER A CA 1
ATOM 554 C C . SER A 1 85 ? -15.592 9.866 13.831 1.00 21.65 104 SER A C 1
ATOM 555 O O . SER A 1 85 ? -14.921 8.839 13.697 1.00 21.28 104 SER A O 1
ATOM 558 N N . ALA A 1 86 ? -15.717 10.525 14.987 1.00 27.18 105 ALA A N 1
ATOM 559 C CA . ALA A 1 86 ? -15.064 10.129 16.233 1.00 19.59 105 ALA A CA 1
ATOM 560 C C . ALA A 1 86 ? -16.122 9.753 17.260 1.00 26.06 105 ALA A C 1
ATOM 561 O O . ALA A 1 86 ? -17.036 10.538 17.520 1.00 24.34 105 ALA A O 1
ATOM 563 N N . SER A 1 87 ? -15.990 8.572 17.865 1.00 23.23 106 SER A N 1
ATOM 564 C CA . SER A 1 87 ? -17.087 7.999 18.631 1.00 27.82 106 SER A CA 1
ATOM 565 C C . SER A 1 87 ? -16.632 7.488 19.993 1.00 31.76 106 SER A C 1
ATOM 566 O O . SER A 1 87 ? -15.458 7.179 20.218 1.00 30.28 106 SER A O 1
ATOM 569 N N . ASP A 1 88 ? -17.607 7.394 20.903 1.00 27.74 107 ASP A N 1
ATOM 570 C CA . ASP A 1 88 ? -17.386 6.791 22.212 1.00 32.13 107 ASP A CA 1
ATOM 571 C C . ASP A 1 88 ? -17.065 5.306 22.121 1.00 35.41 107 ASP A C 1
ATOM 572 O O . ASP A 1 88 ? -16.550 4.738 23.090 1.00 30.87 107 ASP A O 1
ATOM 577 N N . ASP A 1 89 ? -17.368 4.656 20.990 1.00 32.03 108 ASP A N 1
ATOM 578 C CA . ASP A 1 89 ? -17.021 3.237 20.866 1.00 31.89 108 ASP A CA 1
ATOM 579 C C . ASP A 1 89 ? -15.513 3.008 20.660 1.00 32.03 108 ASP A C 1
ATOM 580 O O . ASP A 1 89 ? -15.124 1.876 20.339 1.00 34.05 108 ASP A O 1
ATOM 585 N N . LYS A 1 90 ? -14.727 4.075 20.827 1.00 29.36 109 LYS A N 1
ATOM 586 C CA . LYS A 1 90 ? -13.263 4.112 20.813 1.00 28.87 109 LYS A CA 1
ATOM 587 C C . LYS A 1 90 ? -12.682 4.067 19.407 1.00 27.83 109 LYS A C 1
ATOM 588 O O . LYS A 1 90 ? -11.448 4.015 19.264 1.00 27.06 109 LYS A O 1
ATOM 594 N N . THR A 1 91 ? -13.509 4.108 18.368 1.00 28.15 110 THR A N 1
ATOM 595 C CA . THR A 1 91 ? -13.035 4.055 16.994 1.00 24.06 110 THR A CA 1
ATOM 596 C C . THR A 1 91 ? -13.374 5.340 16.255 1.00 25.51 110 THR A C 1
ATOM 597 O O . THR A 1 91 ? -14.307 6.066 16.614 1.00 25.40 110 THR A O 1
ATOM 601 N N . LEU A 1 92 ? -12.609 5.605 15.201 1.00 24.05 111 LEU A N 1
ATOM 602 C CA . LEU A 1 92 ? -13.052 6.533 14.170 1.00 25.37 111 LEU A CA 1
ATOM 603 C C . LEU A 1 92 ? -13.582 5.744 12.983 1.00 25.59 111 LEU A C 1
ATOM 604 O O . LEU A 1 92 ? -13.250 4.577 12.792 1.00 26.94 111 LEU A O 1
ATOM 609 N N . LYS A 1 93 ? -14.442 6.378 12.201 1.00 26.40 112 LYS A N 1
ATOM 610 C CA . LYS A 1 93 ? -14.951 5.725 11.002 1.00 23.52 112 LYS A CA 1
ATOM 611 C C . LYS A 1 93 ? -14.843 6.648 9.800 1.00 27.37 112 LYS A C 1
ATOM 612 O O . LYS A 1 93 ? -15.178 7.834 9.880 1.00 22.50 112 LYS A O 1
ATOM 618 N N . ILE A 1 94 ? -14.379 6.080 8.689 1.00 27.85 113 ILE A N 1
ATOM 619 C CA . ILE A 1 94 ? -14.290 6.767 7.409 1.00 24.11 113 ILE A CA 1
ATOM 620 C C . ILE A 1 94 ? -15.441 6.283 6.544 1.00 28.68 113 ILE A C 1
ATOM 621 O O . ILE A 1 94 ? -15.550 5.077 6.266 1.00 28.55 113 ILE A O 1
ATOM 626 N N . TRP A 1 95 ? -16.257 7.243 6.093 1.00 24.24 114 TRP A N 1
ATOM 627 C CA . TRP A 1 95 ? -17.479 7.025 5.333 1.00 33.17 114 TRP A CA 1
ATOM 628 C C . TRP A 1 95 ? -17.374 7.658 3.953 1.00 32.85 114 TRP A C 1
ATOM 629 O O . TRP A 1 95 ? -16.888 8.789 3.809 1.00 27.64 114 TRP A O 1
ATOM 640 N N . ASP A 1 96 ? -17.869 6.931 2.954 1.00 29.71 115 ASP A N 1
ATOM 641 C CA . ASP A 1 96 ? -18.176 7.498 1.647 1.00 29.87 115 ASP A CA 1
ATOM 642 C C . ASP A 1 96 ? -19.514 8.221 1.745 1.00 32.48 115 ASP A C 1
ATOM 643 O O . ASP A 1 96 ? -20.545 7.588 1.995 1.00 35.23 115 ASP A O 1
ATOM 648 N N . VAL A 1 97 ? -19.498 9.545 1.570 1.00 29.48 116 VAL A N 1
ATOM 649 C CA . VAL A 1 97 ? -20.715 10.336 1.748 1.00 28.36 116 VAL A CA 1
ATOM 650 C C . VAL A 1 97 ? -21.785 9.916 0.747 1.00 39.57 116 VAL A C 1
ATOM 651 O O . VAL A 1 97 ? -22.967 9.796 1.093 1.00 36.99 116 VAL A O 1
ATOM 655 N N . SER A 1 98 ? -21.387 9.688 -0.507 1.00 30.14 117 SER A N 1
ATOM 656 C CA . SER A 1 98 ? -22.350 9.355 -1.553 1.00 37.08 117 SER A CA 1
ATOM 657 C C . SER A 1 98 ? -23.134 8.091 -1.213 1.00 39.17 117 SER A C 1
ATOM 658 O O . SER A 1 98 ? -24.367 8.072 -1.294 1.00 35.09 117 SER A O 1
ATOM 661 N N . SER A 1 99 ? -22.434 7.020 -0.840 1.00 39.02 118 SER A N 1
ATOM 662 C CA . SER A 1 99 ? -23.077 5.744 -0.552 1.00 41.61 118 SER A CA 1
ATOM 663 C C . SER A 1 99 ? -23.423 5.553 0.921 1.00 36.88 118 SER A C 1
ATOM 664 O O . SER A 1 99 ? -24.162 4.619 1.248 1.00 33.25 118 SER A O 1
ATOM 667 N N . GLY A 1 100 ? -22.898 6.387 1.816 1.00 36.94 119 GLY A N 1
ATOM 668 C CA . GLY A 1 100 ? -23.189 6.215 3.224 1.00 27.10 119 GLY A CA 1
ATOM 669 C C . GLY A 1 100 ? -22.553 5.001 3.860 1.00 31.34 119 GLY A C 1
ATOM 670 O O . GLY A 1 100 ? -22.833 4.714 5.028 1.00 36.03 119 GLY A O 1
ATOM 671 N N . LYS A 1 101 ? -21.699 4.283 3.137 1.00 30.36 120 LYS A N 1
ATOM 672 C CA . LYS A 1 101 ? -21.113 3.052 3.643 1.00 34.31 120 LYS A CA 1
ATOM 673 C C . LYS A 1 101 ? -19.799 3.343 4.353 1.00 35.73 120 LYS A C 1
ATOM 674 O O . LYS A 1 101 ? -19.048 4.242 3.960 1.00 36.04 120 LYS A O 1
ATOM 676 N N . CYS A 1 102 ? -19.535 2.584 5.412 1.00 29.94 121 CYS A N 1
ATOM 677 C CA . CYS A 1 102 ? -18.309 2.741 6.186 1.00 24.00 121 CYS A CA 1
ATOM 678 C C . CYS A 1 102 ? -17.158 2.118 5.408 1.00 26.09 121 CYS A C 1
ATOM 679 O O . CYS A 1 102 ? -17.115 0.898 5.222 1.00 31.89 121 CYS A O 1
ATOM 682 N N . LEU A 1 103 ? -16.222 2.949 4.947 1.00 26.83 122 LEU A N 1
ATOM 683 C CA . LEU A 1 103 ? -15.064 2.416 4.239 1.00 28.46 122 LEU A CA 1
ATOM 684 C C . LEU A 1 103 ? -14.021 1.867 5.203 1.00 34.74 122 LEU A C 1
ATOM 685 O O . LEU A 1 103 ? -13.407 0.828 4.932 1.00 30.36 122 LEU A O 1
ATOM 690 N N . LYS A 1 104 ? -13.795 2.543 6.327 1.00 35.28 123 LYS A N 1
ATOM 691 C CA . LYS A 1 104 ? -12.767 2.073 7.249 1.00 27.40 123 LYS A CA 1
ATOM 692 C C . LYS A 1 104 ? -13.198 2.304 8.688 1.00 28.28 123 LYS A C 1
ATOM 693 O O . LYS A 1 104 ? -13.910 3.262 8.992 1.00 30.27 123 LYS A O 1
ATOM 699 N N . THR A 1 105 ? -12.751 1.415 9.574 1.00 25.54 124 THR A N 1
ATOM 700 C CA . THR A 1 105 ? -12.866 1.612 11.013 1.00 30.39 124 THR A CA 1
ATOM 701 C C . THR A 1 105 ? -11.462 1.698 11.591 1.00 29.42 124 THR A C 1
ATOM 702 O O . THR A 1 105 ? -10.686 0.740 11.499 1.00 26.52 124 THR A O 1
ATOM 706 N N . LEU A 1 106 ? -11.147 2.841 12.188 1.00 29.72 125 LEU A N 1
ATOM 707 C CA . LEU A 1 106 ? -9.819 3.162 12.688 1.00 25.25 125 LEU A CA 1
ATOM 708 C C . LEU A 1 106 ? -9.803 2.840 14.178 1.00 32.03 125 LEU A C 1
ATOM 709 O O . LEU A 1 106 ? -10.396 3.568 14.988 1.00 31.03 125 LEU A O 1
ATOM 714 N N . LYS A 1 107 ? -9.143 1.734 14.522 1.00 31.16 126 LYS A N 1
ATOM 715 C CA . LYS A 1 107 ? -9.060 1.211 15.876 1.00 29.72 126 LYS A CA 1
ATOM 716 C C . LYS A 1 107 ? -7.671 1.450 16.454 1.00 30.84 126 LYS A C 1
ATOM 717 O O . LYS A 1 107 ? -6.670 1.460 15.731 1.00 31.04 126 LYS A O 1
ATOM 723 N N . GLY A 1 108 ? -7.615 1.605 17.774 1.00 28.56 127 GLY A N 1
ATOM 724 C CA . GLY A 1 108 ? -6.352 1.796 18.459 1.00 26.84 127 GLY A CA 1
ATOM 725 C C . GLY A 1 108 ? -6.416 2.729 19.651 1.00 27.08 127 GLY A C 1
ATOM 726 O O . GLY A 1 108 ? -5.625 2.580 20.586 1.00 30.87 127 GLY A O 1
ATOM 727 N N . HIS A 1 109 ? -7.347 3.682 19.652 1.00 24.91 128 HIS A N 1
ATOM 728 C CA . HIS A 1 109 ? -7.598 4.448 20.865 1.00 28.04 128 HIS A CA 1
ATOM 729 C C . HIS A 1 109 ? -8.204 3.543 21.930 1.00 31.55 128 HIS A C 1
ATOM 730 O O . HIS A 1 109 ? -9.065 2.706 21.639 1.00 29.04 128 HIS A O 1
ATOM 737 N N . SER A 1 110 ? -7.771 3.730 23.174 1.00 24.67 129 SER A N 1
ATOM 738 C CA . SER A 1 110 ? -8.234 2.914 24.286 1.00 26.12 129 SER A CA 1
ATOM 739 C C . SER A 1 110 ? -9.303 3.611 25.115 1.00 26.01 129 SER A C 1
ATOM 740 O O . SER A 1 110 ? -9.613 3.155 26.219 1.00 27.52 129 SER A O 1
ATOM 743 N N . ASN A 1 111 ? -9.861 4.707 24.616 1.00 25.76 130 ASN A N 1
ATOM 744 C CA . ASN A 1 111 ? -10.937 5.423 25.291 1.00 27.26 130 ASN A CA 1
ATOM 745 C C . ASN A 1 111 ? -11.695 6.227 24.235 1.00 28.94 130 ASN A C 1
ATOM 746 O O . ASN A 1 111 ? -11.425 6.104 23.036 1.00 29.41 130 ASN A O 1
ATOM 751 N N . TYR A 1 112 ? -12.654 7.042 24.680 1.00 33.98 131 TYR A N 1
ATOM 752 C CA . TYR A 1 112 ? -13.511 7.785 23.760 1.00 24.40 131 TYR A CA 1
ATOM 753 C C . TYR A 1 112 ? -12.681 8.631 22.802 1.00 29.55 131 TYR A C 1
ATOM 754 O O . TYR A 1 112 ? -11.742 9.316 23.212 1.00 29.31 131 TYR A O 1
ATOM 763 N N . VAL A 1 113 ? -13.042 8.599 21.523 1.00 26.66 132 VAL A N 1
ATOM 764 C CA . VAL A 1 113 ? -12.461 9.504 20.537 1.00 23.78 132 VAL A CA 1
ATOM 765 C C . VAL A 1 113 ? -13.311 10.768 20.488 1.00 22.54 132 VAL A C 1
ATOM 766 O O . VAL A 1 113 ? -14.525 10.706 20.265 1.00 25.45 132 VAL A O 1
ATOM 770 N N . PHE A 1 114 ? -12.668 11.916 20.692 1.00 20.93 133 PHE A N 1
ATOM 771 C CA . PHE A 1 114 ? -13.331 13.188 20.932 1.00 22.30 133 PHE A CA 1
ATOM 772 C C . PHE A 1 114 ? -13.304 14.135 19.741 1.00 24.61 133 PHE A C 1
ATOM 773 O O . PHE A 1 114 ? -14.237 14.921 19.575 1.00 26.67 133 PHE A O 1
ATOM 781 N N . CYS A 1 115 ? -12.270 14.076 18.905 1.00 26.96 134 CYS A N 1
ATOM 782 C CA . CYS A 1 115 ? -12.080 15.069 17.859 1.00 22.55 134 CYS A CA 1
ATOM 783 C C . CYS A 1 115 ? -11.344 14.437 16.687 1.00 22.36 134 CYS A C 1
ATOM 784 O O . CYS A 1 115 ? -10.564 13.497 16.862 1.00 22.27 134 CYS A O 1
ATOM 787 N N . CYS A 1 116 ? -11.600 14.963 15.488 1.00 23.83 135 CYS A N 1
ATOM 788 C CA . CYS A 1 116 ? -11.002 14.419 14.277 1.00 21.93 135 CYS A CA 1
ATOM 789 C C . CYS A 1 116 ? -10.926 15.504 13.213 1.00 22.18 135 CYS A C 1
ATOM 790 O O . CYS A 1 116 ? -11.651 16.500 13.261 1.00 19.91 135 CYS A O 1
ATOM 793 N N . ASN A 1 117 ? -10.026 15.297 12.251 1.00 22.38 136 ASN A N 1
ATOM 794 C CA . ASN A 1 117 ? -9.854 16.217 11.135 1.00 25.62 136 ASN A CA 1
ATOM 795 C C . ASN A 1 117 ? -9.005 15.556 10.061 1.00 27.35 136 ASN A C 1
ATOM 796 O O . ASN A 1 117 ? -8.076 14.806 10.374 1.00 27.74 136 ASN A O 1
ATOM 801 N N . PHE A 1 118 ? -9.353 15.817 8.801 1.00 22.64 137 PHE A N 1
ATOM 802 C CA . PHE A 1 118 ? -8.486 15.523 7.670 1.00 24.42 137 PHE A CA 1
ATOM 803 C C . PHE A 1 118 ? -7.414 16.599 7.547 1.00 24.59 137 PHE A C 1
ATOM 804 O O . PHE A 1 118 ? -7.599 17.735 7.990 1.00 24.22 137 PHE A O 1
ATOM 812 N N . ASN A 1 119 ? -6.283 16.233 6.948 1.00 27.93 138 ASN A N 1
ATOM 813 C CA . ASN A 1 119 ? -5.309 17.223 6.505 1.00 26.54 138 ASN A CA 1
ATOM 814 C C . ASN A 1 119 ? -5.704 17.743 5.126 1.00 30.72 138 ASN A C 1
ATOM 815 O O . ASN A 1 119 ? -6.594 17.190 4.475 1.00 28.07 138 ASN A O 1
ATOM 820 N N . PRO A 1 120 ? -5.093 18.847 4.670 1.00 32.70 139 PRO A N 1
ATOM 821 C CA . PRO A 1 120 ? -5.487 19.409 3.365 1.00 31.71 139 PRO A CA 1
ATOM 822 C C . PRO A 1 120 ? -5.388 18.434 2.203 1.00 32.47 139 PRO A C 1
ATOM 823 O O . PRO A 1 120 ? -6.295 18.401 1.362 1.00 33.55 139 PRO A O 1
ATOM 827 N N . GLN A 1 121 ? -4.311 17.647 2.120 1.00 34.64 140 GLN A N 1
ATOM 828 C CA . GLN A 1 121 ? -4.244 16.606 1.097 1.00 37.14 140 GLN A CA 1
ATOM 829 C C . GLN A 1 121 ? -5.343 15.575 1.290 1.00 34.33 140 GLN A C 1
ATOM 830 O O . GLN A 1 121 ? -5.793 14.956 0.319 1.00 36.36 140 GLN A O 1
ATOM 836 N N . SER A 1 122 ? -5.772 15.376 2.537 1.00 29.29 141 SER A N 1
ATOM 837 C CA . SER A 1 122 ? -6.780 14.398 2.928 1.00 32.82 141 SER A CA 1
ATOM 838 C C . SER A 1 122 ? -6.305 12.963 2.738 1.00 28.28 141 SER A C 1
ATOM 839 O O . SER A 1 122 ? -7.123 12.048 2.612 1.00 28.19 141 SER A O 1
ATOM 842 N N . ASN A 1 123 ? -4.991 12.746 2.718 1.00 25.49 142 ASN A N 1
ATOM 843 C CA . ASN A 1 123 ? -4.436 11.407 2.854 1.00 26.14 142 ASN A CA 1
ATOM 844 C C . ASN A 1 123 ? -4.241 11.002 4.309 1.00 27.95 142 ASN A C 1
ATOM 845 O O . ASN A 1 123 ? -4.005 9.818 4.579 1.00 26.98 142 ASN A O 1
ATOM 850 N N . LEU A 1 124 ? -4.340 11.948 5.245 1.00 25.02 143 LEU A N 1
ATOM 851 C CA . LEU A 1 124 ? -4.143 11.696 6.665 1.00 28.46 143 LEU A CA 1
ATOM 852 C C . LEU A 1 124 ? -5.358 12.148 7.463 1.00 32.12 143 LEU A C 1
ATOM 853 O O . LEU A 1 124 ? -6.058 13.091 7.081 1.00 26.94 143 LEU A O 1
ATOM 858 N N . ILE A 1 125 ? -5.591 11.467 8.584 1.00 22.24 144 ILE A N 1
ATOM 859 C CA . ILE A 1 125 ? -6.587 11.874 9.569 1.00 21.89 144 ILE A CA 1
ATOM 860 C C . ILE A 1 125 ? -5.910 12.008 10.926 1.00 24.63 144 ILE A C 1
ATOM 861 O O . ILE A 1 125 ? -5.124 11.144 11.323 1.00 23.85 144 ILE A O 1
ATOM 866 N N . VAL A 1 126 ? -6.213 13.089 11.641 1.00 23.07 145 VAL A N 1
ATOM 867 C CA . VAL A 1 126 ? -5.726 13.284 13.001 1.00 20.51 145 VAL A CA 1
ATOM 868 C C . VAL A 1 126 ? -6.897 13.122 13.957 1.00 25.01 145 VAL A C 1
ATOM 869 O O . VAL A 1 126 ? -8.025 13.523 13.649 1.00 20.64 145 VAL A O 1
ATOM 873 N N . SER A 1 127 ? -6.636 12.498 15.103 1.00 23.51 146 SER A N 1
ATOM 874 C CA . SER A 1 127 ? -7.671 12.265 16.095 1.00 21.88 146 SER A CA 1
ATOM 875 C C . SER A 1 127 ? -7.120 12.538 17.485 1.00 25.97 146 SER A C 1
ATOM 876 O O . SER A 1 127 ? -5.926 12.367 17.743 1.00 26.79 146 SER A O 1
ATOM 879 N N . GLY A 1 128 ? -8.007 12.964 18.375 1.00 28.15 147 GLY A N 1
ATOM 880 C CA . GLY A 1 128 ? -7.682 13.078 19.782 1.00 23.86 147 GLY A CA 1
ATOM 881 C C . GLY A 1 128 ? -8.690 12.297 20.596 1.00 29.23 147 GLY A C 1
ATOM 882 O O . GLY A 1 128 ? -9.840 12.119 20.193 1.00 29.67 147 GLY A O 1
ATOM 883 N N . SER A 1 129 ? -8.242 11.815 21.752 1.00 26.68 148 SER A N 1
ATOM 884 C CA . SER A 1 129 ? -9.055 10.884 22.520 1.00 24.43 148 SER A CA 1
ATOM 885 C C . SER A 1 129 ? -8.967 11.182 24.009 1.00 26.15 148 SER A C 1
ATOM 886 O O . SER A 1 129 ? -8.075 11.892 24.482 1.00 21.69 148 SER A O 1
ATOM 889 N N . PHE A 1 130 ? -9.929 10.620 24.744 1.00 28.01 149 PHE A N 1
ATOM 890 C CA . PHE A 1 130 ? -9.875 10.640 26.198 1.00 28.88 149 PHE A CA 1
ATOM 891 C C . PHE A 1 130 ? -8.658 9.898 26.730 1.00 29.07 149 PHE A C 1
ATOM 892 O O . PHE A 1 130 ? -8.270 10.117 27.882 1.00 31.80 149 PHE A O 1
ATOM 900 N N . ASP A 1 131 ? -8.043 9.031 25.920 1.00 29.37 150 ASP A N 1
ATOM 901 C CA . ASP A 1 131 ? -6.827 8.341 26.339 1.00 25.20 150 ASP A CA 1
ATOM 902 C C . ASP A 1 131 ? -5.603 9.249 26.351 1.00 25.11 150 ASP A C 1
ATOM 903 O O . ASP A 1 131 ? -4.496 8.753 26.581 1.00 26.19 150 ASP A O 1
ATOM 908 N N . GLU A 1 132 ? -5.777 10.548 26.095 1.00 24.32 151 GLU A N 1
ATOM 909 C CA . GLU A 1 132 ? -4.767 11.610 26.206 1.00 28.02 151 GLU A CA 1
ATOM 910 C C . GLU A 1 132 ? -3.754 11.589 25.067 1.00 25.96 151 GLU A C 1
ATOM 911 O O . GLU A 1 132 ? -2.799 12.389 25.081 1.00 26.38 151 GLU A O 1
ATOM 917 N N . SER A 1 133 ? -3.929 10.725 24.075 1.00 23.62 152 SER A N 1
ATOM 918 C CA . SER A 1 133 ? -3.033 10.650 22.934 1.00 23.48 152 SER A CA 1
ATOM 919 C C . SER A 1 133 ? -3.639 11.358 21.727 1.00 26.00 152 SER A C 1
ATOM 920 O O . SER A 1 133 ? -4.839 11.640 21.674 1.00 26.11 152 SER A O 1
ATOM 923 N N . VAL A 1 134 ? -2.780 11.657 20.756 1.00 26.42 153 VAL A N 1
ATOM 924 C CA . VAL A 1 134 ? -3.197 12.116 19.437 1.00 22.30 153 VAL A CA 1
ATOM 925 C C . VAL A 1 134 ? -2.738 11.069 18.436 1.00 21.28 153 VAL A C 1
ATOM 926 O O . VAL A 1 134 ? -1.614 10.580 18.524 1.00 26.49 153 VAL A O 1
ATOM 930 N N . ARG A 1 135 ? -3.602 10.691 17.508 1.00 26.56 154 ARG A N 1
ATOM 931 C CA . ARG A 1 135 ? -3.228 9.661 16.550 1.00 27.96 154 ARG A CA 1
ATOM 932 C C . ARG A 1 135 ? -3.324 10.179 15.122 1.00 29.57 154 ARG A C 1
ATOM 933 O O . ARG A 1 135 ? -4.211 10.970 14.788 1.00 26.71 154 ARG A O 1
ATOM 941 N N . ILE A 1 136 ? -2.385 9.732 14.295 1.00 29.18 155 ILE A N 1
ATOM 942 C CA . ILE A 1 136 ? -2.307 10.078 12.885 1.00 28.92 155 ILE A CA 1
ATOM 943 C C . ILE A 1 136 ? -2.517 8.793 12.097 1.00 29.38 155 ILE A C 1
ATOM 944 O O . ILE A 1 136 ? -1.775 7.817 12.288 1.00 30.43 155 ILE A O 1
ATOM 949 N N . TRP A 1 137 ? -3.519 8.808 11.212 1.00 23.60 156 TRP A N 1
ATOM 950 C CA . TRP A 1 137 ? -4.024 7.644 10.501 1.00 26.01 156 TRP A CA 1
ATOM 951 C C . TRP A 1 137 ? -3.882 7.832 8.998 1.00 28.78 156 TRP A C 1
ATOM 952 O O . TRP A 1 137 ? -4.132 8.923 8.468 1.00 27.05 156 TRP A O 1
ATOM 963 N N . ASP A 1 138 ? -3.546 6.745 8.313 1.00 29.79 157 ASP A N 1
ATOM 964 C CA . ASP A 1 138 ? -3.541 6.720 6.858 1.00 33.41 157 ASP A CA 1
ATOM 965 C C . ASP A 1 138 ? -4.966 6.496 6.369 1.00 29.66 157 ASP A C 1
ATOM 966 O O . ASP A 1 138 ? -5.615 5.520 6.762 1.00 32.74 157 ASP A O 1
ATOM 971 N N . VAL A 1 139 ? -5.457 7.407 5.528 1.00 26.78 158 VAL A N 1
ATOM 972 C CA . VAL A 1 139 ? -6.841 7.330 5.064 1.00 31.76 158 VAL A CA 1
ATOM 973 C C . VAL A 1 139 ? -7.060 6.098 4.190 1.00 33.09 158 VAL A C 1
ATOM 974 O O . VAL A 1 139 ? -8.075 5.402 4.321 1.00 37.93 158 VAL A O 1
ATOM 978 N N . LYS A 1 140 ? -6.121 5.810 3.284 1.00 32.12 159 LYS A N 1
ATOM 979 C CA . LYS A 1 140 ? -6.301 4.704 2.344 1.00 37.81 159 LYS A CA 1
ATOM 980 C C . LYS A 1 140 ? -6.379 3.354 3.054 1.00 34.54 159 LYS A C 1
ATOM 981 O O . LYS A 1 140 ? -7.240 2.527 2.731 1.00 42.59 159 LYS A O 1
ATOM 987 N N . THR A 1 141 ? -5.487 3.105 4.016 1.00 29.43 160 THR A N 1
ATOM 988 C CA . THR A 1 141 ? -5.371 1.786 4.631 1.00 31.95 160 THR A CA 1
ATOM 989 C C . THR A 1 141 ? -6.081 1.661 5.974 1.00 36.04 160 THR A C 1
ATOM 990 O O . THR A 1 141 ? -6.350 0.534 6.405 1.00 33.98 160 THR A O 1
ATOM 994 N N . GLY A 1 142 ? -6.373 2.770 6.650 1.00 29.74 161 GLY A N 1
ATOM 995 C CA . GLY A 1 142 ? -6.952 2.716 7.975 1.00 26.48 161 GLY A CA 1
ATOM 996 C C . GLY A 1 142 ? -5.972 2.429 9.092 1.00 32.79 161 GLY A C 1
ATOM 997 O O . GLY A 1 142 ? -6.393 2.343 10.253 1.00 36.48 161 GLY A O 1
ATOM 998 N N . LYS A 1 143 ? -4.687 2.280 8.787 1.00 30.28 162 LYS A N 1
ATOM 999 C CA . LYS A 1 143 ? -3.687 1.993 9.803 1.00 40.66 162 LYS A CA 1
ATOM 1000 C C . LYS A 1 143 ? -3.326 3.256 10.573 1.00 40.76 162 LYS A C 1
ATOM 1001 O O . LYS A 1 143 ? -3.315 4.363 10.027 1.00 40.62 162 LYS A O 1
ATOM 1007 N N . CYS A 1 144 ? -3.032 3.083 11.855 1.00 27.98 163 CYS A N 1
ATOM 1008 C CA . CYS A 1 144 ? -2.466 4.177 12.629 1.00 33.23 163 CYS A CA 1
ATOM 1009 C C . CYS A 1 144 ? -1.013 4.368 12.218 1.00 30.40 163 CYS A C 1
ATOM 1010 O O . CYS A 1 144 ? -0.202 3.442 12.324 1.00 30.51 163 CYS A O 1
ATOM 1013 N N . LEU A 1 145 ? -0.681 5.559 11.727 1.00 32.87 164 LEU A N 1
ATOM 1014 C CA . LEU A 1 145 ? 0.707 5.815 11.367 1.00 32.34 164 LEU A CA 1
ATOM 1015 C C . LEU A 1 145 ? 1.523 6.262 12.568 1.00 31.91 164 LEU A C 1
ATOM 1016 O O . LEU A 1 145 ? 2.679 5.849 12.721 1.00 31.28 164 LEU A O 1
ATOM 1021 N N . LYS A 1 146 ? 0.944 7.092 13.432 1.00 34.03 165 LYS A N 1
ATOM 1022 C CA . LYS A 1 146 ? 1.683 7.559 14.600 1.00 27.69 165 LYS A CA 1
ATOM 1023 C C . LYS A 1 146 ? 0.739 7.742 15.778 1.00 30.35 165 LYS A C 1
ATOM 1024 O O . LYS A 1 146 ? -0.419 8.127 15.610 1.00 31.44 165 LYS A O 1
ATOM 1030 N N . THR A 1 147 ? 1.253 7.460 16.973 1.00 28.18 166 THR A N 1
ATOM 1031 C CA . THR A 1 147 ? 0.576 7.762 18.227 1.00 25.92 166 THR A CA 1
ATOM 1032 C C . THR A 1 147 ? 1.458 8.708 19.029 1.00 26.82 166 THR A C 1
ATOM 1033 O O . THR A 1 147 ? 2.561 8.335 19.444 1.00 29.61 166 THR A O 1
ATOM 1037 N N . LEU A 1 148 ? 0.973 9.927 19.247 1.00 25.87 167 LEU A N 1
ATOM 1038 C CA . LEU A 1 148 ? 1.692 10.941 19.991 1.00 27.19 167 LEU A CA 1
ATOM 1039 C C . LEU A 1 148 ? 1.201 10.942 21.426 1.00 31.74 167 LEU A C 1
ATOM 1040 O O . LEU A 1 148 ? -0.013 11.106 21.659 1.00 27.97 167 LEU A O 1
ATOM 1045 N N . PRO A 1 149 ? 2.091 10.770 22.405 1.00 33.94 168 PRO A N 1
ATOM 1046 C CA . PRO A 1 149 ? 1.700 10.940 23.810 1.00 28.87 168 PRO A CA 1
ATOM 1047 C C . PRO A 1 149 ? 1.484 12.412 24.113 1.00 28.62 168 PRO A C 1
ATOM 1048 O O . PRO A 1 149 ? 2.281 13.048 24.808 1.00 30.09 168 PRO A O 1
ATOM 1052 N N . ALA A 1 150 ? 0.393 12.962 23.581 1.00 26.91 169 ALA A N 1
ATOM 1053 C CA . ALA A 1 150 ? 0.293 14.408 23.429 1.00 33.67 169 ALA A CA 1
ATOM 1054 C C . ALA A 1 150 ? 0.035 15.118 24.752 1.00 29.62 169 ALA A C 1
ATOM 1055 O O . ALA A 1 150 ? 0.523 16.234 24.962 1.00 30.06 169 ALA A O 1
ATOM 1057 N N . HIS A 1 151 ? -0.735 14.508 25.647 1.00 28.32 170 HIS A N 1
ATOM 1058 C CA . HIS A 1 151 ? -1.268 15.253 26.777 1.00 28.15 170 HIS A CA 1
ATOM 1059 C C . HIS A 1 151 ? -1.373 14.345 27.994 1.00 30.25 170 HIS A C 1
ATOM 1060 O O . HIS A 1 151 ? -1.217 13.125 27.904 1.00 32.45 170 HIS A O 1
ATOM 1067 N N . SER A 1 152 ? -1.621 14.969 29.150 1.00 30.21 171 SER A N 1
ATOM 1068 C CA . SER A 1 152 ? -1.818 14.261 30.409 1.00 34.82 171 SER A CA 1
ATOM 1069 C C . SER A 1 152 ? -3.272 14.324 30.870 1.00 34.88 171 SER A C 1
ATOM 1070 O O . SER A 1 152 ? -3.559 14.108 32.056 1.00 32.51 171 SER A O 1
ATOM 1073 N N . ASP A 1 153 ? -4.181 14.617 29.945 1.00 29.19 172 ASP A N 1
ATOM 1074 C CA . ASP A 1 153 ? -5.618 14.664 30.177 1.00 28.63 172 ASP A CA 1
ATOM 1075 C C . ASP A 1 153 ? -6.301 14.518 28.821 1.00 31.15 172 ASP A C 1
ATOM 1076 O O . ASP A 1 153 ? -5.628 14.555 27.781 1.00 27.66 172 ASP A O 1
ATOM 1081 N N . PRO A 1 154 ? -7.628 14.331 28.789 1.00 32.19 173 PRO A N 1
ATOM 1082 C CA . PRO A 1 154 ? -8.300 14.110 27.498 1.00 28.67 173 PRO A CA 1
ATOM 1083 C C . PRO A 1 154 ? -8.048 15.237 26.504 1.00 30.52 173 PRO A C 1
ATOM 1084 O O . PRO A 1 154 ? -7.982 16.413 26.868 1.00 30.68 173 PRO A O 1
ATOM 1088 N N . VAL A 1 155 ? -7.916 14.858 25.234 1.00 25.00 174 VAL A N 1
ATOM 1089 C CA . VAL A 1 155 ? -7.586 15.795 24.165 1.00 30.50 174 VAL A CA 1
ATOM 1090 C C . VAL A 1 155 ? -8.885 16.316 23.565 1.00 27.84 174 VAL A C 1
ATOM 1091 O O . VAL A 1 155 ? -9.691 15.542 23.039 1.00 24.83 174 VAL A O 1
ATOM 1095 N N . SER A 1 156 ? -9.072 17.634 23.625 1.00 28.40 175 SER A N 1
ATOM 1096 C CA . SER A 1 156 ? -10.340 18.266 23.289 1.00 25.35 175 SER A CA 1
ATOM 1097 C C . SER A 1 156 ? -10.456 18.675 21.827 1.00 27.93 175 SER A C 1
ATOM 1098 O O . SER A 1 156 ? -11.580 18.803 21.328 1.00 27.56 175 SER A O 1
ATOM 1101 N N . ALA A 1 157 ? -9.340 18.908 21.137 1.00 25.72 176 ALA A N 1
ATOM 1102 C CA . ALA A 1 157 ? -9.404 19.319 19.741 1.00 22.80 176 ALA A CA 1
ATOM 1103 C C . ALA A 1 157 ? -8.086 18.999 19.053 1.00 25.17 176 ALA A C 1
ATOM 1104 O O . ALA A 1 157 ? -7.025 18.999 19.683 1.00 26.27 176 ALA A O 1
ATOM 1106 N N . VAL A 1 158 ? -8.172 18.722 17.752 1.00 28.08 177 VAL A N 1
ATOM 1107 C CA . VAL A 1 158 ? -7.008 18.512 16.894 1.00 26.73 177 VAL A CA 1
ATOM 1108 C C . VAL A 1 158 ? -7.290 19.173 15.552 1.00 28.99 177 VAL A C 1
ATOM 1109 O O . VAL A 1 158 ? -8.428 19.149 15.065 1.00 23.33 177 VAL A O 1
ATOM 1113 N N . HIS A 1 159 ? -6.260 19.771 14.953 1.00 24.26 178 HIS A N 1
ATOM 1114 C CA . HIS A 1 159 ? -6.472 20.519 13.719 1.00 20.61 178 HIS A CA 1
ATOM 1115 C C . HIS A 1 159 ? -5.172 20.619 12.933 1.00 31.43 178 HIS A C 1
ATOM 1116 O O . HIS A 1 159 ? -4.115 20.915 13.500 1.00 30.54 178 HIS A O 1
ATOM 1123 N N . PHE A 1 160 ? -5.267 20.389 11.627 1.00 25.18 179 PHE A N 1
ATOM 1124 C CA . PHE A 1 160 ? -4.169 20.620 10.703 1.00 27.69 179 PHE A CA 1
ATOM 1125 C C . PHE A 1 160 ? -4.139 22.078 10.258 1.00 31.82 179 PHE A C 1
ATOM 1126 O O . PHE A 1 160 ? -5.180 22.733 10.136 1.00 23.26 179 PHE A O 1
ATOM 1134 N N . ASN A 1 161 ? -2.933 22.578 9.987 1.00 30.90 180 ASN A N 1
ATOM 1135 C CA . ASN A 1 161 ? -2.768 23.914 9.428 1.00 25.76 180 ASN A CA 1
ATOM 1136 C C . ASN A 1 161 ? -2.992 23.853 7.915 1.00 28.77 180 ASN A C 1
ATOM 1137 O O . ASN A 1 161 ? -3.347 22.809 7.361 1.00 27.34 180 ASN A O 1
ATOM 1142 N N . ARG A 1 162 ? -2.768 24.975 7.220 1.00 41.31 181 ARG A N 1
ATOM 1143 C CA . ARG A 1 162 ? -3.228 25.096 5.837 1.00 33.32 181 ARG A CA 1
ATOM 1144 C C . ARG A 1 162 ? -2.532 24.131 4.882 1.00 37.58 181 ARG A C 1
ATOM 1145 O O . ARG A 1 162 ? -3.119 23.753 3.862 1.00 45.38 181 ARG A O 1
ATOM 1153 N N . ASP A 1 163 ? -1.302 23.713 5.176 1.00 29.70 182 ASP A N 1
ATOM 1154 C CA . ASP A 1 163 ? -0.627 22.746 4.316 1.00 38.04 182 ASP A CA 1
ATOM 1155 C C . ASP A 1 163 ? -0.523 21.366 4.949 1.00 32.87 182 ASP A C 1
ATOM 1156 O O . ASP A 1 163 ? 0.010 20.446 4.323 1.00 38.80 182 ASP A O 1
ATOM 1161 N N . GLY A 1 164 ? -1.005 21.203 6.176 1.00 29.38 183 GLY A N 1
ATOM 1162 C CA . GLY A 1 164 ? -0.959 19.921 6.837 1.00 34.54 183 GLY A CA 1
ATOM 1163 C C . GLY A 1 164 ? 0.356 19.588 7.495 1.00 30.84 183 GLY A C 1
ATOM 1164 O O . GLY A 1 164 ? 0.484 18.494 8.056 1.00 32.91 183 GLY A O 1
ATOM 1165 N N . SER A 1 165 ? 1.341 20.486 7.440 1.00 31.18 184 SER A N 1
ATOM 1166 C CA . SER A 1 165 ? 2.639 20.200 8.033 1.00 33.83 184 SER A CA 1
ATOM 1167 C C . SER A 1 165 ? 2.610 20.286 9.553 1.00 30.49 184 SER A C 1
ATOM 1168 O O . SER A 1 165 ? 3.490 19.721 10.210 1.00 39.22 184 SER A O 1
ATOM 1171 N N . LEU A 1 166 ? 1.617 20.960 10.124 1.00 32.23 185 LEU A N 1
ATOM 1172 C CA . LEU A 1 166 ? 1.507 21.119 11.565 1.00 29.50 185 LEU A CA 1
ATOM 1173 C C . LEU A 1 166 ? 0.168 20.590 12.053 1.00 24.78 185 LEU A C 1
ATOM 1174 O O . LEU A 1 166 ? -0.844 20.656 11.349 1.00 29.81 185 LEU A O 1
ATOM 1179 N N . ILE A 1 167 ? 0.181 20.065 13.273 1.00 32.80 186 ILE A N 1
ATOM 1180 C CA . ILE A 1 167 ? -1.027 19.705 14.003 1.00 24.66 186 ILE A CA 1
ATOM 1181 C C . ILE A 1 167 ? -1.059 20.530 15.278 1.00 26.44 186 ILE A C 1
ATOM 1182 O O . ILE A 1 167 ? -0.038 20.669 15.956 1.00 28.77 186 ILE A O 1
ATOM 1187 N N . VAL A 1 168 ? -2.219 21.090 15.605 1.00 28.53 187 VAL A N 1
ATOM 1188 C CA . VAL A 1 168 ? -2.411 21.773 16.878 1.00 25.79 187 VAL A CA 1
ATOM 1189 C C . VAL A 1 168 ? -3.400 20.966 17.707 1.00 28.62 187 VAL A C 1
ATOM 1190 O O . VAL A 1 168 ? -4.428 20.507 17.193 1.00 23.47 187 VAL A O 1
ATOM 1194 N N . SER A 1 169 ? -3.067 20.759 18.979 1.00 27.63 188 SER A N 1
ATOM 1195 C CA . SER A 1 169 ? -3.899 19.997 19.894 1.00 23.85 188 SER A CA 1
ATOM 1196 C C . SER A 1 169 ? -4.108 20.788 21.177 1.00 27.24 188 SER A C 1
ATOM 1197 O O . SER A 1 169 ? -3.281 21.623 21.554 1.00 29.77 188 SER A O 1
ATOM 1200 N N . SER A 1 170 ? -5.231 20.514 21.839 1.00 24.69 189 SER A N 1
ATOM 1201 C CA . SER A 1 170 ? -5.576 21.131 23.112 1.00 25.27 189 SER A CA 1
ATOM 1202 C C . SER A 1 170 ? -6.091 20.052 24.052 1.00 30.20 189 SER A C 1
ATOM 1203 O O . SER A 1 170 ? -6.547 18.992 23.619 1.00 28.76 189 SER A O 1
ATOM 1206 N N . SER A 1 171 ? -6.044 20.337 25.351 1.00 27.93 190 SER A N 1
ATOM 1207 C CA . SER A 1 171 ? -6.381 19.316 26.330 1.00 26.81 190 SER A CA 1
ATOM 1208 C C . SER A 1 171 ? -6.873 19.958 27.617 1.00 35.60 190 SER A C 1
ATOM 1209 O O . SER A 1 171 ? -6.624 21.136 27.889 1.00 31.98 190 SER A O 1
ATOM 1212 N N . TYR A 1 172 ? -7.571 19.148 28.417 1.00 33.86 191 TYR A N 1
ATOM 1213 C CA . TYR A 1 172 ? -7.972 19.564 29.753 1.00 36.05 191 TYR A CA 1
ATOM 1214 C C . TYR A 1 172 ? -6.775 19.770 30.668 1.00 34.21 191 TYR A C 1
ATOM 1215 O O . TYR A 1 172 ? -6.921 20.389 31.728 1.00 36.94 191 TYR A O 1
ATOM 1224 N N . ASP A 1 173 ? -5.599 19.263 30.288 1.00 30.92 192 ASP A N 1
ATOM 1225 C CA . ASP A 1 173 ? -4.394 19.480 31.081 1.00 31.62 192 ASP A CA 1
ATOM 1226 C C . ASP A 1 173 ? -3.944 20.934 31.067 1.00 34.29 192 ASP A C 1
ATOM 1227 O O . ASP A 1 173 ? -3.044 21.294 31.833 1.00 34.56 192 ASP A O 1
ATOM 1232 N N . GLY A 1 174 ? -4.535 21.766 30.209 1.00 31.37 193 GLY A N 1
ATOM 1233 C CA . GLY A 1 174 ? -4.246 23.182 30.179 1.00 32.39 193 GLY A CA 1
ATOM 1234 C C . GLY A 1 174 ? -3.290 23.615 29.092 1.00 32.01 193 GLY A C 1
ATOM 1235 O O . GLY A 1 174 ? -2.936 24.798 29.040 1.00 33.79 193 GLY A O 1
ATOM 1236 N N . LEU A 1 175 ? -2.872 22.707 28.220 1.00 30.71 194 LEU A N 1
ATOM 1237 C CA . LEU A 1 175 ? -1.802 22.977 27.276 1.00 30.85 194 LEU A CA 1
ATOM 1238 C C . LEU A 1 175 ? -2.339 23.091 25.857 1.00 37.98 194 LEU A C 1
ATOM 1239 O O . LEU A 1 175 ? -3.309 22.425 25.480 1.00 28.50 194 LEU A O 1
ATOM 1244 N N . CYS A 1 176 ? -1.698 23.947 25.070 1.00 37.93 195 CYS A N 1
ATOM 1245 C CA . CYS A 1 176 ? -1.846 23.900 23.624 1.00 35.96 195 CYS A CA 1
ATOM 1246 C C . CYS A 1 176 ? -0.520 23.427 23.052 1.00 37.12 195 CYS A C 1
ATOM 1247 O O . CYS A 1 176 ? 0.534 23.876 23.498 1.00 35.86 195 CYS A O 1
ATOM 1251 N N . ARG A 1 177 ? -0.556 22.484 22.117 1.00 33.72 196 ARG A N 1
ATOM 1252 C CA . ARG A 1 177 ? 0.694 21.955 21.587 1.00 35.30 196 ARG A CA 1
ATOM 1253 C C . ARG A 1 177 ? 0.669 21.897 20.068 1.00 30.83 196 ARG A C 1
ATOM 1254 O O . ARG A 1 177 ? -0.333 21.509 19.462 1.00 30.80 196 ARG A O 1
ATOM 1262 N N . ILE A 1 178 ? 1.791 22.281 19.465 1.00 31.95 197 ILE A N 1
ATOM 1263 C CA . ILE A 1 178 ? 1.975 22.285 18.020 1.00 28.60 197 ILE A CA 1
ATOM 1264 C C . ILE A 1 178 ? 3.013 21.222 17.691 1.00 29.48 197 ILE A C 1
ATOM 1265 O O . ILE A 1 178 ? 4.152 21.283 18.182 1.00 35.44 197 ILE A O 1
ATOM 1270 N N . TRP A 1 179 ? 2.613 20.276 16.840 1.00 28.23 198 TRP A N 1
ATOM 1271 C CA . TRP A 1 179 ? 3.372 19.095 16.456 1.00 30.28 198 TRP A CA 1
ATOM 1272 C C . TRP A 1 179 ? 3.739 19.158 14.983 1.00 29.85 198 TRP A C 1
ATOM 1273 O O . TRP A 1 179 ? 2.915 19.534 14.142 1.00 30.34 198 TRP A O 1
ATOM 1284 N N . ASP A 1 180 ? 4.968 18.754 14.678 1.00 31.93 199 ASP A N 1
ATOM 1285 C CA . ASP A 1 180 ? 5.397 18.552 13.302 1.00 32.12 199 ASP A CA 1
ATOM 1286 C C . ASP A 1 180 ? 4.803 17.241 12.798 1.00 30.80 199 ASP A C 1
ATOM 1287 O O . ASP A 1 180 ? 5.117 16.169 13.327 1.00 35.09 199 ASP A O 1
ATOM 1292 N N . THR A 1 181 ? 3.949 17.330 11.774 1.00 32.15 200 THR A N 1
ATOM 1293 C CA . THR A 1 181 ? 3.198 16.164 11.313 1.00 29.63 200 THR A CA 1
ATOM 1294 C C . THR A 1 181 ? 4.120 15.033 10.871 1.00 29.85 200 THR A C 1
ATOM 1295 O O . THR A 1 181 ? 3.901 13.868 11.222 1.00 29.36 200 THR A O 1
ATOM 1299 N N . ALA A 1 182 ? 5.153 15.358 10.089 1.00 31.97 201 ALA A N 1
ATOM 1300 C CA . ALA A 1 182 ? 5.984 14.318 9.489 1.00 33.71 201 ALA A CA 1
ATOM 1301 C C . ALA A 1 182 ? 6.714 13.499 10.548 1.00 34.58 201 ALA A C 1
ATOM 1302 O O . ALA A 1 182 ? 6.815 12.272 10.433 1.00 34.91 201 ALA A O 1
ATOM 1304 N N . SER A 1 183 ? 7.223 14.155 11.589 1.00 35.14 202 SER A N 1
ATOM 1305 C CA . SER A 1 183 ? 8.021 13.471 12.597 1.00 37.61 202 SER A CA 1
ATOM 1306 C C . SER A 1 183 ? 7.247 13.141 13.862 1.00 34.59 202 SER A C 1
ATOM 1307 O O . SER A 1 183 ? 7.713 12.314 14.653 1.00 35.39 202 SER A O 1
ATOM 1310 N N . GLY A 1 184 ? 6.096 13.771 14.078 1.00 36.33 203 GLY A N 1
ATOM 1311 C CA . GLY A 1 184 ? 5.359 13.599 15.310 1.00 34.76 203 GLY A CA 1
ATOM 1312 C C . GLY A 1 184 ? 5.956 14.300 16.506 1.00 36.07 203 GLY A C 1
ATOM 1313 O O . GLY A 1 184 ? 5.415 14.171 17.609 1.00 38.29 203 GLY A O 1
ATOM 1314 N N . GLN A 1 185 ? 7.040 15.049 16.323 1.00 36.59 204 GLN A N 1
ATOM 1315 C CA . GLN A 1 185 ? 7.717 15.704 17.429 1.00 40.37 204 GLN A CA 1
ATOM 1316 C C . GLN A 1 185 ? 7.021 17.015 17.771 1.00 41.35 204 GLN A C 1
ATOM 1317 O O . GLN A 1 185 ? 6.505 17.715 16.895 1.00 45.35 204 GLN A O 1
ATOM 1323 N N . CYS A 1 186 ? 7.005 17.342 19.061 1.00 41.93 205 CYS A N 1
ATOM 1324 C CA . CYS A 1 186 ? 6.367 18.570 19.517 1.00 40.52 205 CYS A CA 1
ATOM 1325 C C . CYS A 1 186 ? 7.253 19.757 19.174 1.00 36.37 205 CYS A C 1
ATOM 1326 O O . CYS A 1 186 ? 8.399 19.837 19.627 1.00 45.20 205 CYS A O 1
ATOM 1329 N N . LEU A 1 187 ? 6.719 20.679 18.376 1.00 37.36 206 LEU A N 1
ATOM 1330 C CA . LEU A 1 187 ? 7.457 21.877 18.008 1.00 41.36 206 LEU A CA 1
ATOM 1331 C C . LEU A 1 187 ? 7.257 23.014 18.995 1.00 41.20 206 LEU A C 1
ATOM 1332 O O . LEU A 1 187 ? 8.166 23.835 19.169 1.00 41.04 206 LEU A O 1
ATOM 1337 N N . LYS A 1 188 ? 6.100 23.087 19.649 1.00 38.69 207 LYS A N 1
ATOM 1338 C CA . LYS A 1 188 ? 5.890 24.205 20.563 1.00 38.07 207 LYS A CA 1
ATOM 1339 C C . LYS A 1 188 ? 4.794 23.868 21.564 1.00 43.15 207 LYS A C 1
ATOM 1340 O O . LYS A 1 188 ? 3.829 23.183 21.226 1.00 41.26 207 LYS A O 1
ATOM 1346 N N . THR A 1 189 ? 4.954 24.345 22.796 1.00 44.44 208 THR A N 1
ATOM 1347 C CA . THR A 1 189 ? 3.928 24.218 23.823 1.00 43.12 208 THR A CA 1
ATOM 1348 C C . THR A 1 189 ? 3.537 25.604 24.316 1.00 48.44 208 THR A C 1
ATOM 1349 O O . THR A 1 189 ? 4.374 26.334 24.859 1.00 47.90 208 THR A O 1
ATOM 1353 N N . LEU A 1 190 ? 2.270 25.961 24.124 1.00 46.51 209 LEU A N 1
ATOM 1354 C CA . LEU A 1 190 ? 1.692 27.165 24.699 1.00 51.40 209 LEU A CA 1
ATOM 1355 C C . LEU A 1 190 ? 1.178 26.823 26.092 1.00 58.28 209 LEU A C 1
ATOM 1356 O O . LEU A 1 190 ? 0.253 26.002 26.246 1.00 56.80 209 LEU A O 1
ATOM 1361 N N . ILE A 1 191 ? 1.784 27.464 27.090 1.00 66.43 210 ILE A N 1
ATOM 1362 C CA . ILE A 1 191 ? 1.431 27.287 28.491 1.00 72.00 210 ILE A CA 1
ATOM 1363 C C . ILE A 1 191 ? 0.964 28.579 29.151 1.00 81.86 210 ILE A C 1
ATOM 1364 O O . ILE A 1 191 ? 0.356 28.518 30.233 1.00 82.67 210 ILE A O 1
ATOM 1369 N N . ASP A 1 192 ? 1.213 29.740 28.546 1.00 82.40 211 ASP A N 1
ATOM 1370 C CA . ASP A 1 192 ? 0.939 31.033 29.171 1.00 83.86 211 ASP A CA 1
ATOM 1371 C C . ASP A 1 192 ? -0.526 31.187 29.575 1.00 74.80 211 ASP A C 1
ATOM 1372 O O . ASP A 1 192 ? -1.332 31.742 28.831 1.00 80.32 211 ASP A O 1
ATOM 1374 N N . ASN A 1 195 ? -3.112 27.528 34.345 1.00 62.13 214 ASN A N 1
ATOM 1375 C CA . ASN A 1 195 ? -3.362 26.469 33.375 1.00 58.90 214 ASN A CA 1
ATOM 1376 C C . ASN A 1 195 ? -4.843 26.096 33.274 1.00 48.49 214 ASN A C 1
ATOM 1377 O O . ASN A 1 195 ? -5.220 24.970 33.606 1.00 44.77 214 ASN A O 1
ATOM 1379 N N . PRO A 1 196 ? -5.687 27.034 32.848 1.00 46.98 215 PRO A N 1
ATOM 1380 C CA . PRO A 1 196 ? -7.112 26.718 32.679 1.00 37.21 215 PRO A CA 1
ATOM 1381 C C . PRO A 1 196 ? -7.307 25.675 31.593 1.00 40.74 215 PRO A C 1
ATOM 1382 O O . PRO A 1 196 ? -6.613 25.703 30.565 1.00 37.90 215 PRO A O 1
ATOM 1386 N N . PRO A 1 197 ? -8.237 24.728 31.798 1.00 42.82 216 PRO A N 1
ATOM 1387 C CA . PRO A 1 197 ? -8.494 23.690 30.788 1.00 32.71 216 PRO A CA 1
ATOM 1388 C C . PRO A 1 197 ? -8.820 24.225 29.401 1.00 33.25 216 PRO A C 1
ATOM 1389 O O . PRO A 1 197 ? -9.772 24.995 29.234 1.00 34.81 216 PRO A O 1
ATOM 1393 N N . VAL A 1 198 ? -8.062 23.790 28.397 1.00 33.50 217 VAL A N 1
ATOM 1394 C CA . VAL A 1 198 ? -8.300 24.198 27.016 1.00 35.47 217 VAL A CA 1
ATOM 1395 C C . VAL A 1 198 ? -9.299 23.249 26.366 1.00 33.50 217 VAL A C 1
ATOM 1396 O O . VAL A 1 198 ? -9.027 22.056 26.209 1.00 31.63 217 VAL A O 1
ATOM 1400 N N . SER A 1 199 ? -10.449 23.790 25.969 1.00 34.27 218 SER A N 1
ATOM 1401 C CA . SER A 1 199 ? -11.558 23.007 25.449 1.00 32.54 218 SER A CA 1
ATOM 1402 C C . SER A 1 199 ? -11.662 23.016 23.932 1.00 25.91 218 SER A C 1
ATOM 1403 O O . SER A 1 199 ? -12.379 22.179 23.375 1.00 25.23 218 SER A O 1
ATOM 1406 N N . PHE A 1 200 ? -10.986 23.934 23.250 1.00 27.13 219 PHE A N 1
ATOM 1407 C CA . PHE A 1 200 ? -11.022 23.951 21.795 1.00 26.30 219 PHE A CA 1
ATOM 1408 C C . PHE A 1 200 ? -9.815 24.707 21.271 1.00 22.66 219 PHE A C 1
ATOM 1409 O O . PHE A 1 200 ? -9.330 25.645 21.905 1.00 24.93 219 PHE A O 1
ATOM 1417 N N . VAL A 1 201 ? -9.348 24.295 20.098 1.00 23.64 220 VAL A N 1
ATOM 1418 C CA . VAL A 1 201 ? -8.216 24.938 19.446 1.00 25.78 220 VAL A CA 1
ATOM 1419 C C . VAL A 1 201 ? -8.338 24.710 17.944 1.00 28.91 220 VAL A C 1
ATOM 1420 O O . VAL A 1 201 ? -8.812 23.658 17.505 1.00 28.34 220 VAL A O 1
ATOM 1424 N N . LYS A 1 202 ? -7.945 25.712 17.156 1.00 32.58 221 LYS A N 1
ATOM 1425 C CA . LYS A 1 202 ? -7.831 25.534 15.713 1.00 25.19 221 LYS A CA 1
ATOM 1426 C C . LYS A 1 202 ? -6.972 26.647 15.122 1.00 32.42 221 LYS A C 1
ATOM 1427 O O . LYS A 1 202 ? -6.882 27.746 15.678 1.00 31.54 221 LYS A O 1
ATOM 1433 N N . PHE A 1 203 ? -6.334 26.336 13.994 1.00 30.08 222 PHE A N 1
ATOM 1434 C CA . PHE A 1 203 ? -5.524 27.304 13.263 1.00 36.71 222 PHE A CA 1
ATOM 1435 C C . PHE A 1 203 ? -6.399 28.324 12.541 1.00 32.06 222 PHE A C 1
ATOM 1436 O O . PHE A 1 203 ? -7.525 28.033 12.132 1.00 32.75 222 PHE A O 1
ATOM 1444 N N . SER A 1 204 ? -5.861 29.530 12.376 1.00 36.54 223 SER A N 1
ATOM 1445 C CA . SER A 1 204 ? -6.460 30.495 11.472 1.00 33.24 223 SER A CA 1
ATOM 1446 C C . SER A 1 204 ? -6.299 30.016 10.031 1.00 40.11 223 SER A C 1
ATOM 1447 O O . SER A 1 204 ? -5.427 29.193 9.738 1.00 36.39 223 SER A O 1
ATOM 1450 N N . PRO A 1 205 ? -7.145 30.503 9.114 1.00 39.89 224 PRO A N 1
ATOM 1451 C CA . PRO A 1 205 ? -7.038 30.066 7.710 1.00 39.57 224 PRO A CA 1
ATOM 1452 C C . PRO A 1 205 ? -5.660 30.256 7.091 1.00 36.05 224 PRO A C 1
ATOM 1453 O O . PRO A 1 205 ? -5.215 29.382 6.338 1.00 38.60 224 PRO A O 1
ATOM 1457 N N . ASN A 1 206 ? -4.969 31.364 7.376 1.00 42.14 225 ASN A N 1
ATOM 1458 C CA . ASN A 1 206 ? -3.615 31.530 6.859 1.00 43.57 225 ASN A CA 1
ATOM 1459 C C . ASN A 1 206 ? -2.590 30.689 7.612 1.00 48.57 225 ASN A C 1
ATOM 1460 O O . ASN A 1 206 ? -1.446 30.584 7.157 1.00 50.91 225 ASN A O 1
ATOM 1465 N N . GLY A 1 207 ? -2.969 30.098 8.745 1.00 41.50 226 GLY A N 1
ATOM 1466 C CA . GLY A 1 207 ? -2.094 29.237 9.512 1.00 38.00 226 GLY A CA 1
ATOM 1467 C C . GLY A 1 207 ? -1.168 29.937 10.481 1.00 39.25 226 GLY A C 1
ATOM 1468 O O . GLY A 1 207 ? -0.448 29.255 11.223 1.00 41.76 226 GLY A O 1
ATOM 146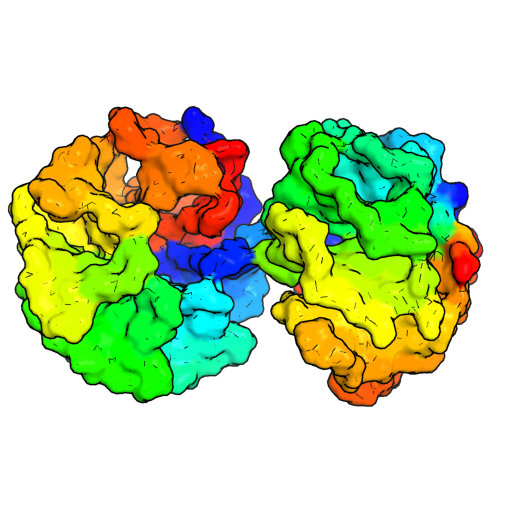9 N N . LYS A 1 208 ? -1.168 31.271 10.516 1.00 38.47 227 LYS A N 1
ATOM 1470 C CA . LYS A 1 208 ? -0.271 31.996 11.405 1.00 45.62 227 LYS A CA 1
ATOM 1471 C C . LYS A 1 208 ? -0.804 32.105 12.826 1.00 45.05 227 LYS A C 1
ATOM 1472 O O . LYS A 1 208 ? -0.009 32.267 13.759 1.00 47.51 227 LYS A O 1
ATOM 1474 N N . TYR A 1 209 ? -2.117 32.017 13.019 1.00 42.51 228 TYR A N 1
ATOM 1475 C CA . TYR A 1 209 ? -2.716 32.236 14.325 1.00 45.32 228 TYR A CA 1
ATOM 1476 C C . TYR A 1 209 ? -3.450 30.991 14.804 1.00 42.70 228 TYR A C 1
ATOM 1477 O O . TYR A 1 209 ? -3.877 30.141 14.018 1.00 40.32 228 TYR A O 1
ATOM 1486 N N . ILE A 1 210 ? -3.593 30.905 16.121 1.00 42.15 229 ILE A N 1
ATOM 1487 C CA . ILE A 1 210 ? -4.284 29.803 16.775 1.00 39.28 229 ILE A CA 1
ATOM 1488 C C . ILE A 1 210 ? -5.358 30.377 17.689 1.00 37.07 229 ILE A C 1
ATOM 1489 O O . ILE A 1 210 ? -5.075 31.248 18.518 1.00 39.79 229 ILE A O 1
ATOM 1494 N N . LEU A 1 211 ? -6.586 29.888 17.543 1.00 30.28 230 LEU A N 1
ATOM 1495 C CA . LEU A 1 211 ? -7.702 30.302 18.384 1.00 32.92 230 LEU A CA 1
ATOM 1496 C C . LEU A 1 211 ? -7.968 29.217 19.420 1.00 30.55 230 LEU A C 1
ATOM 1497 O O . LEU A 1 211 ? -8.265 28.073 19.059 1.00 30.19 230 LEU A O 1
ATOM 1502 N N . ALA A 1 212 ? -7.880 29.576 20.700 1.00 25.37 231 ALA A N 1
ATOM 1503 C CA . ALA A 1 212 ? -7.984 28.607 21.784 1.00 27.26 231 ALA A CA 1
ATOM 1504 C C . ALA A 1 212 ? -9.063 29.030 22.770 1.00 28.48 231 ALA A C 1
ATOM 1505 O O . ALA A 1 212 ? -9.076 30.175 23.232 1.00 27.46 231 ALA A O 1
ATOM 1507 N N . ALA A 1 213 ? -9.958 28.106 23.098 1.00 24.73 232 ALA A N 1
ATOM 1508 C CA . ALA A 1 213 ? -10.977 28.329 24.114 1.00 31.74 232 ALA A CA 1
ATOM 1509 C C . ALA A 1 213 ? -10.522 27.710 25.427 1.00 33.10 232 ALA A C 1
ATOM 1510 O O . ALA A 1 213 ? -10.047 26.571 25.446 1.00 32.03 232 ALA A O 1
ATOM 1512 N N . THR A 1 214 ? -10.673 28.447 26.522 1.00 28.32 233 THR A N 1
ATOM 1513 C CA . THR A 1 214 ? -10.425 27.888 27.840 1.00 29.55 233 THR A CA 1
ATOM 1514 C C . THR A 1 214 ? -11.717 27.914 28.649 1.00 35.81 233 THR A C 1
ATOM 1515 O O . THR A 1 214 ? -12.629 28.702 28.380 1.00 33.32 233 THR A O 1
ATOM 1519 N N . LEU A 1 215 ? -11.786 27.049 29.663 1.00 33.19 234 LEU A N 1
ATOM 1520 C CA . LEU A 1 215 ? -13.041 26.849 30.379 1.00 31.81 234 LEU A CA 1
ATOM 1521 C C . LEU A 1 215 ? -13.219 27.891 31.475 1.00 35.96 234 LEU A C 1
ATOM 1522 O O . LEU A 1 215 ? -13.900 27.645 32.475 1.00 36.64 234 LEU A O 1
ATOM 1527 N N . ASP A 1 216 ? -12.608 29.060 31.287 1.00 39.16 235 ASP A N 1
ATOM 1528 C CA . ASP A 1 216 ? -12.844 30.226 32.126 1.00 37.84 235 ASP A CA 1
ATOM 1529 C C . ASP A 1 216 ? -13.572 31.328 31.359 1.00 37.71 235 ASP A C 1
ATOM 1530 O O . ASP A 1 216 ? -13.319 32.515 31.577 1.00 39.48 235 ASP A O 1
ATOM 1535 N N . ASN A 1 217 ? -14.471 30.942 30.448 1.00 40.14 236 ASN A N 1
ATOM 1536 C CA . ASN A 1 217 ? -15.283 31.884 29.670 1.00 38.28 236 ASN A CA 1
ATOM 1537 C C . ASN A 1 217 ? -14.415 32.808 28.818 1.00 40.58 236 ASN A C 1
ATOM 1538 O O . ASN A 1 217 ? -14.683 34.005 28.698 1.00 42.94 236 ASN A O 1
ATOM 1543 N N . THR A 1 218 ? -13.367 32.250 28.216 1.00 35.18 237 THR A N 1
ATOM 1544 C CA . THR A 1 218 ? -12.400 33.053 27.483 1.00 37.76 237 THR A CA 1
ATOM 1545 C C . THR A 1 218 ? -12.008 32.363 26.185 1.00 35.55 237 THR A C 1
ATOM 1546 O O . THR A 1 218 ? -11.784 31.146 26.157 1.00 31.64 237 THR A O 1
ATOM 1550 N N . LEU A 1 219 ? -11.938 33.149 25.111 1.00 35.93 238 LEU A N 1
ATOM 1551 C CA . LEU A 1 219 ? -11.283 32.749 23.875 1.00 33.34 238 LEU A CA 1
ATOM 1552 C C . LEU A 1 219 ? -10.053 33.624 23.686 1.00 34.04 238 LEU A C 1
ATOM 1553 O O . LEU A 1 219 ? -10.076 34.815 24.006 1.00 33.66 238 LEU A O 1
ATOM 1558 N N . LYS A 1 220 ? -8.975 33.037 23.188 1.00 35.32 239 LYS A N 1
ATOM 1559 C CA . LYS A 1 220 ? -7.750 33.787 22.971 1.00 40.43 239 LYS A CA 1
ATOM 1560 C C . LYS A 1 220 ? -7.204 33.513 21.581 1.00 35.64 239 LYS A C 1
ATOM 1561 O O . LYS A 1 220 ? -7.218 32.374 21.104 1.00 34.47 239 LYS A O 1
ATOM 1567 N N . LEU A 1 221 ? -6.727 34.573 20.941 1.00 38.84 240 LEU A N 1
ATOM 1568 C CA . LEU A 1 221 ? -6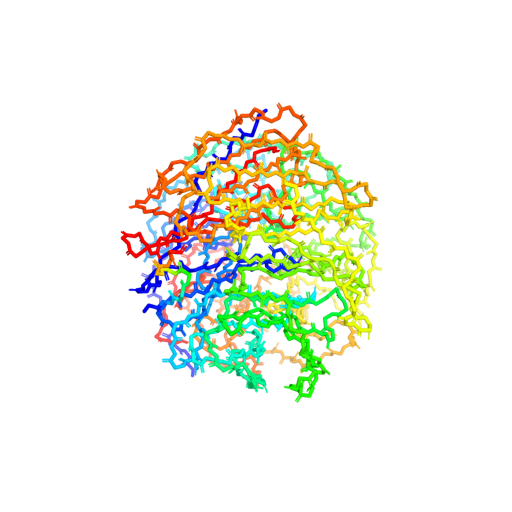.064 34.500 19.649 1.00 37.85 240 LEU A CA 1
ATOM 1569 C C . LEU A 1 221 ? -4.569 34.671 19.866 1.00 35.72 240 LEU A C 1
ATOM 1570 O O . LEU A 1 221 ? -4.129 35.734 20.332 1.00 41.09 240 LEU A O 1
ATOM 1575 N N . TRP A 1 222 ? -3.809 33.630 19.519 1.00 36.47 241 TRP A N 1
ATOM 1576 C CA . TRP A 1 222 ? -2.371 33.527 19.708 1.00 44.06 241 TRP A CA 1
ATOM 1577 C C . TRP A 1 222 ? -1.663 33.605 18.361 1.00 42.55 241 TRP A C 1
ATOM 1578 O O . TRP A 1 222 ? -2.160 33.101 17.349 1.00 45.28 241 TRP A O 1
ATOM 1589 N N . ASP A 1 223 ? -0.482 34.221 18.370 1.00 45.97 242 ASP A N 1
ATOM 1590 C CA . ASP A 1 223 ? 0.448 34.174 17.248 1.00 49.55 242 ASP A CA 1
ATOM 1591 C C . ASP A 1 223 ? 1.323 32.943 17.453 1.00 53.03 242 ASP A C 1
ATOM 1592 O O . ASP A 1 223 ? 1.981 32.818 18.491 1.00 54.40 242 ASP A O 1
ATOM 1597 N N . TYR A 1 224 ? 1.300 32.012 16.498 1.00 51.59 243 TYR A N 1
ATOM 1598 C CA . TYR A 1 224 ? 1.983 30.747 16.741 1.00 62.15 243 TYR A CA 1
ATOM 1599 C C . TYR A 1 224 ? 3.485 30.941 16.785 1.00 55.86 243 TYR A C 1
ATOM 1600 O O . TYR A 1 224 ? 4.154 30.516 17.742 1.00 54.97 243 TYR A O 1
ATOM 1609 N N . SER A 1 225 ? 4.012 31.602 15.743 1.00 55.89 244 SER A N 1
ATOM 1610 C CA . SER A 1 225 ? 5.445 31.809 15.593 1.00 60.55 244 SER A CA 1
ATOM 1611 C C . SER A 1 225 ? 6.006 32.702 16.689 1.00 62.97 244 SER A C 1
ATOM 1612 O O . SER A 1 225 ? 7.196 32.606 16.982 1.00 69.12 244 SER A O 1
ATOM 1615 N N . LYS A 1 226 ? 5.201 33.620 17.274 1.00 64.35 245 LYS A N 1
ATOM 1616 C CA . LYS A 1 226 ? 5.699 34.410 18.410 1.00 59.65 245 LYS A CA 1
ATOM 1617 C C . LYS A 1 226 ? 5.283 33.845 19.776 1.00 59.64 245 LYS A C 1
ATOM 1618 O O . LYS A 1 226 ? 5.895 34.210 20.791 1.00 56.94 245 LYS A O 1
ATOM 1620 N N . GLY A 1 227 ? 4.272 32.977 19.846 1.00 57.37 246 GLY A N 1
ATOM 1621 C CA . GLY A 1 227 ? 3.817 32.471 21.142 1.00 53.54 246 GLY A CA 1
ATOM 1622 C C . GLY A 1 227 ? 3.203 33.513 22.056 1.00 61.17 246 GLY A C 1
ATOM 1623 O O . GLY A 1 227 ? 3.377 33.457 23.287 1.00 54.25 246 GLY A O 1
ATOM 1624 N N . LYS A 1 228 ? 2.464 34.448 21.478 1.00 53.54 247 LYS A N 1
ATOM 1625 C CA . LYS A 1 228 ? 1.916 35.585 22.194 1.00 52.87 247 LYS A CA 1
ATOM 1626 C C . LYS A 1 228 ? 0.409 35.624 22.017 1.00 48.54 247 LYS A C 1
ATOM 1627 O O . LYS A 1 228 ? -0.099 35.413 20.912 1.00 52.21 247 LYS A O 1
ATOM 1633 N N . CYS A 1 229 ? -0.304 35.910 23.102 1.00 51.00 248 CYS A N 1
ATOM 1634 C CA . CYS A 1 229 ? -1.742 36.116 23.002 1.00 43.75 248 CYS A CA 1
ATOM 1635 C C . CYS A 1 229 ? -1.983 37.497 22.412 1.00 46.08 248 CYS A C 1
ATOM 1636 O O . CYS A 1 229 ? -1.675 38.514 23.042 1.00 50.53 248 CYS A O 1
ATOM 1639 N N . LEU A 1 230 ? -2.538 37.533 21.202 1.00 41.89 249 LEU A N 1
ATOM 1640 C CA . LEU A 1 230 ? -2.812 38.792 20.526 1.00 42.85 249 LEU A CA 1
ATOM 1641 C C . LEU A 1 230 ? -4.171 39.356 20.903 1.00 44.17 249 LEU A C 1
ATOM 1642 O O . LEU A 1 230 ? -4.316 40.575 21.044 1.00 44.32 249 LEU A O 1
ATOM 1647 N N . LYS A 1 231 ? -5.177 38.498 21.059 1.00 39.77 250 LYS A N 1
ATOM 1648 C CA . LYS A 1 231 ? -6.525 38.988 21.321 1.00 41.73 250 LYS A CA 1
ATOM 1649 C C . LYS A 1 231 ? -7.203 38.135 22.382 1.00 45.18 250 LYS A C 1
ATOM 1650 O O . LYS A 1 231 ? -6.917 36.945 22.517 1.00 48.25 250 LYS A O 1
ATOM 1656 N N . THR A 1 232 ? -8.126 38.749 23.118 1.00 39.41 251 THR A N 1
ATOM 1657 C CA . THR A 1 232 ? -8.941 38.037 24.093 1.00 38.66 251 THR A CA 1
ATOM 1658 C C . THR A 1 232 ? -10.398 38.414 23.866 1.00 38.20 251 THR A C 1
ATOM 1659 O O . THR A 1 232 ? -10.724 39.600 23.763 1.00 43.07 251 THR A O 1
ATOM 1663 N N . TYR A 1 233 ? -11.267 37.405 23.800 1.00 36.11 252 TYR A N 1
ATOM 1664 C CA . TYR A 1 233 ? -12.692 37.585 23.545 1.00 35.72 252 TYR A CA 1
ATOM 1665 C C . TYR A 1 233 ? -13.478 36.975 24.696 1.00 35.72 252 TYR A C 1
ATOM 1666 O O . TYR A 1 233 ? -13.312 35.787 25.011 1.00 35.33 252 TYR A O 1
ATOM 1675 N N . THR A 1 234 ? -14.337 37.789 25.313 1.00 38.73 253 THR A N 1
ATOM 1676 C CA . THR A 1 234 ? -15.085 37.417 26.505 1.00 38.42 253 THR A CA 1
ATOM 1677 C C . THR A 1 234 ? -16.530 37.880 26.359 1.00 40.95 253 THR A C 1
ATOM 1678 O O . THR A 1 234 ? -16.915 38.491 25.356 1.00 38.57 253 THR A O 1
ATOM 1682 N N . GLY A 1 235 ? -17.333 37.597 27.386 1.00 39.99 254 GLY A N 1
ATOM 1683 C CA . GLY A 1 235 ? -18.742 37.925 27.409 1.00 40.80 254 GLY A CA 1
ATOM 1684 C C . GLY A 1 235 ? -19.659 36.726 27.301 1.00 39.14 254 GLY A C 1
ATOM 1685 O O . GLY A 1 235 ? -20.849 36.840 27.624 1.00 45.82 254 GLY A O 1
ATOM 1686 N N . HIS A 1 236 ? -19.145 35.588 26.854 1.00 36.75 255 HIS A N 1
ATOM 1687 C CA . HIS A 1 236 ? -19.918 34.365 26.711 1.00 35.36 255 HIS A CA 1
ATOM 1688 C C . HIS A 1 236 ? -19.694 33.462 27.920 1.00 39.23 255 HIS A C 1
ATOM 1689 O O . HIS A 1 236 ? -18.827 33.710 28.762 1.00 38.88 255 HIS A O 1
ATOM 1696 N N . LYS A 1 237 ? -20.511 32.415 28.018 1.00 36.21 256 LYS A N 1
ATOM 1697 C CA . LYS A 1 237 ? -20.373 31.415 29.073 1.00 43.46 256 LYS A CA 1
ATOM 1698 C C . LYS A 1 237 ? -19.789 30.143 28.470 1.00 36.87 256 LYS A C 1
ATOM 1699 O O . LYS A 1 237 ? -20.429 29.493 27.638 1.00 35.16 256 LYS A O 1
ATOM 1705 N N . ASN A 1 238 ? -18.576 29.792 28.892 1.00 34.16 257 ASN A N 1
ATOM 1706 C CA . ASN A 1 238 ? -17.939 28.535 28.495 1.00 30.98 257 ASN A CA 1
ATOM 1707 C C . ASN A 1 238 ? -17.124 28.060 29.696 1.00 38.14 257 ASN A C 1
ATOM 1708 O O . ASN A 1 238 ? -15.967 28.453 29.871 1.00 33.65 257 ASN A O 1
ATOM 1713 N N . GLU A 1 239 ? -17.738 27.205 30.516 1.00 40.69 258 GLU A N 1
ATOM 1714 C CA . GLU A 1 239 ? -17.107 26.683 31.718 1.00 34.40 258 GLU A CA 1
ATOM 1715 C C . GLU A 1 239 ? -17.069 25.167 31.796 1.00 40.89 258 GLU A C 1
ATOM 1716 O O . GLU A 1 239 ? -16.319 24.632 32.621 1.00 43.16 258 GLU A O 1
ATOM 1722 N N . LYS A 1 240 ? -17.857 24.466 30.994 1.00 38.29 259 LYS A N 1
ATOM 1723 C CA . LYS A 1 240 ? -17.985 23.023 31.161 1.00 38.15 259 LYS A CA 1
ATOM 1724 C C . LYS A 1 240 ? -17.803 22.232 29.874 1.00 38.02 259 LYS A C 1
ATOM 1725 O O . LYS A 1 240 ? -17.213 21.150 29.907 1.00 49.70 259 LYS A O 1
ATOM 1731 N N . TYR A 1 241 ? -18.280 22.741 28.743 1.00 33.03 260 TYR A N 1
ATOM 1732 C CA . TYR A 1 241 ? -18.350 21.962 27.518 1.00 37.47 260 TYR A CA 1
ATOM 1733 C C . TYR A 1 241 ? -17.290 22.410 26.520 1.00 34.60 260 TYR A C 1
ATOM 1734 O O . TYR A 1 241 ? -16.869 23.570 26.508 1.00 37.97 260 TYR A O 1
ATOM 1743 N N . CYS A 1 242 ? -16.858 21.471 25.685 1.00 30.24 261 CYS A N 1
ATOM 1744 C CA . CYS A 1 242 ? -15.914 21.769 24.612 1.00 32.26 261 CYS A CA 1
ATOM 1745 C C . CYS A 1 242 ? -16.704 22.312 23.429 1.00 28.07 261 CYS A C 1
ATOM 1746 O O . CYS A 1 242 ? -17.313 21.558 22.669 1.00 29.70 261 CYS A O 1
ATOM 1749 N N . ILE A 1 243 ? -16.696 23.635 23.284 1.00 26.12 262 ILE A N 1
ATOM 1750 C CA . ILE A 1 243 ? -17.512 24.346 22.308 1.00 25.79 262 ILE A CA 1
ATOM 1751 C C . ILE A 1 243 ? -16.625 24.789 21.154 1.00 30.45 262 ILE A C 1
ATOM 1752 O O . ILE A 1 243 ? -15.561 25.384 21.372 1.00 29.25 262 ILE A O 1
ATOM 1757 N N . PHE A 1 244 ? -17.055 24.496 19.927 1.00 27.59 263 PHE A N 1
ATOM 1758 C CA . PHE A 1 244 ? -16.309 24.908 18.745 1.00 34.57 263 PHE A CA 1
ATOM 1759 C C . PHE A 1 244 ? -16.315 26.426 18.592 1.00 31.11 263 PHE A C 1
ATOM 1760 O O . PHE A 1 244 ? -17.285 27.107 18.932 1.00 31.92 263 PHE A O 1
ATOM 1768 N N . ALA A 1 245 ? -15.212 26.950 18.063 1.00 27.70 264 ALA A N 1
ATOM 1769 C CA . ALA A 1 245 ? -15.120 28.339 17.643 1.00 22.93 264 ALA A CA 1
ATOM 1770 C C . ALA A 1 245 ? -14.587 28.380 16.219 1.00 28.47 264 ALA A C 1
ATOM 1771 O O . ALA A 1 245 ? -14.003 27.413 15.722 1.00 29.17 264 ALA A O 1
ATOM 1773 N N . ASN A 1 246 ? -14.814 29.509 15.558 1.00 26.21 265 ASN A N 1
ATOM 1774 C CA . ASN A 1 246 ? -14.511 29.645 14.144 1.00 28.44 265 ASN A CA 1
ATOM 1775 C C . ASN A 1 246 ? -13.986 31.038 13.842 1.00 28.83 265 ASN A C 1
ATOM 1776 O O . ASN A 1 246 ? -14.327 32.017 14.518 1.00 26.81 265 ASN A O 1
ATOM 1781 N N . PHE A 1 247 ? -13.162 31.102 12.800 1.00 30.23 266 PHE A N 1
ATOM 1782 C CA . PHE A 1 247 ? -12.886 32.333 12.073 1.00 29.60 266 PHE A CA 1
ATOM 1783 C C . PHE A 1 247 ? -13.924 32.462 10.963 1.00 30.79 266 PHE A C 1
ATOM 1784 O O . PHE A 1 247 ? -14.087 31.539 10.156 1.00 34.49 266 PHE A O 1
ATOM 1792 N N . SER A 1 248 ? -14.654 33.574 10.941 1.00 31.11 267 SER A N 1
ATOM 1793 C CA . SER A 1 248 ? -15.554 33.897 9.839 1.00 30.68 267 SER A CA 1
ATOM 1794 C C . SER A 1 248 ? -14.845 34.887 8.923 1.00 30.73 267 SER A C 1
ATOM 1795 O O . SER A 1 248 ? -14.467 35.981 9.364 1.00 31.93 267 SER A O 1
ATOM 1798 N N . VAL A 1 249 ? -14.674 34.507 7.652 1.00 30.48 268 VAL A N 1
ATOM 1799 C CA . VAL A 1 249 ? -13.851 35.274 6.720 1.00 33.05 268 VAL A CA 1
ATOM 1800 C C . VAL A 1 249 ? -14.581 35.607 5.420 1.00 32.20 268 VAL A C 1
ATOM 1801 O O . VAL A 1 249 ? -14.039 36.321 4.570 1.00 31.64 268 VAL A O 1
ATOM 1805 N N . THR A 1 250 ? -15.798 35.087 5.235 1.00 31.09 269 THR A N 1
ATOM 1806 C CA . THR A 1 250 ? -16.487 35.300 3.963 1.00 29.08 269 THR A CA 1
ATOM 1807 C C . THR A 1 250 ? -16.874 36.762 3.776 1.00 27.91 269 THR A C 1
ATOM 1808 O O . THR A 1 250 ? -16.782 37.297 2.665 1.00 31.68 269 THR A O 1
ATOM 1812 N N . GLY A 1 251 ? -17.317 37.418 4.844 1.00 27.53 270 GLY A N 1
ATOM 1813 C CA . GLY A 1 251 ? -17.602 38.838 4.813 1.00 29.50 270 GLY A CA 1
ATOM 1814 C C . GLY A 1 251 ? -16.666 39.585 5.736 1.00 32.40 270 GLY A C 1
ATOM 1815 O O . GLY A 1 251 ? -15.457 39.636 5.488 1.00 39.96 270 GLY A O 1
ATOM 1816 N N . GLY A 1 252 ? -17.205 40.171 6.803 1.00 31.12 271 GLY A N 1
ATOM 1817 C CA . GLY A 1 252 ? -16.354 40.727 7.831 1.00 32.09 271 GLY A CA 1
ATOM 1818 C C . GLY A 1 252 ? -15.599 39.641 8.573 1.00 36.07 271 GLY A C 1
ATOM 1819 O O . GLY A 1 252 ? -16.003 38.479 8.615 1.00 34.26 271 GLY A O 1
ATOM 1820 N N . LYS A 1 253 ? -14.468 40.024 9.160 1.00 38.08 272 LYS A N 1
ATOM 1821 C CA . LYS A 1 253 ? -13.622 39.079 9.890 1.00 36.15 272 LYS A CA 1
ATOM 1822 C C . LYS A 1 253 ? -14.151 38.969 11.315 1.00 33.65 272 LYS A C 1
ATOM 1823 O O . LYS A 1 253 ? -13.930 39.855 12.144 1.00 35.72 272 LYS A O 1
ATOM 1829 N N . TRP A 1 254 ? -14.866 37.887 11.603 1.00 29.49 273 TRP A N 1
ATOM 1830 C CA . TRP A 1 254 ? -15.439 37.700 12.926 1.00 30.39 273 TRP A CA 1
ATOM 1831 C C . TRP A 1 254 ? -14.842 36.480 13.610 1.00 31.50 273 TRP A C 1
ATOM 1832 O O . TRP A 1 254 ? -14.274 35.590 12.972 1.00 31.53 273 TRP A O 1
ATOM 1843 N N . 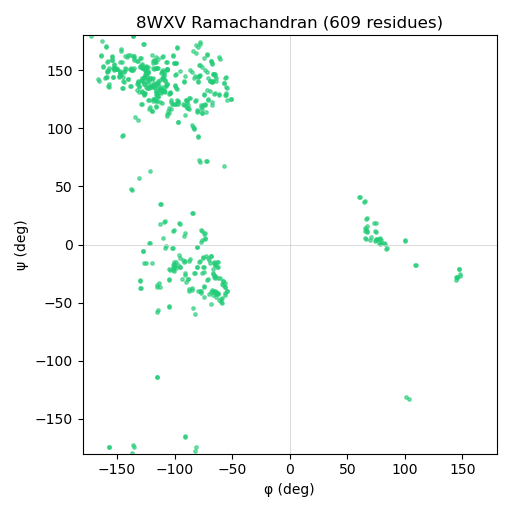ILE A 1 255 ? -14.995 36.455 14.928 1.00 30.44 274 ILE A N 1
ATOM 1844 C CA . ILE A 1 255 ? -14.845 35.242 15.721 1.00 26.03 274 ILE A CA 1
ATOM 1845 C C . ILE A 1 255 ? -16.244 34.768 16.084 1.00 27.62 274 ILE A C 1
ATOM 1846 O O . ILE A 1 255 ? -17.077 35.567 16.529 1.00 29.80 274 ILE A O 1
ATOM 1851 N N . VAL A 1 256 ? -16.522 33.484 15.869 1.00 24.63 275 VAL A N 1
ATOM 1852 C CA . VAL A 1 256 ? -17.848 32.922 16.111 1.00 29.82 275 VAL A CA 1
ATOM 1853 C C . VAL A 1 256 ? -17.724 31.777 17.109 1.00 36.03 275 VAL A C 1
ATOM 1854 O O . VAL A 1 256 ? -16.832 30.933 16.981 1.00 26.27 275 VAL A O 1
ATOM 1858 N N . SER A 1 257 ? -18.612 31.746 18.102 1.00 30.21 276 SER A N 1
ATOM 1859 C CA . SER A 1 257 ? -18.566 30.656 19.068 1.00 26.47 276 SER A CA 1
ATOM 1860 C C . SER A 1 257 ? -19.956 30.369 19.616 1.00 31.61 276 SER A C 1
ATOM 1861 O O . SER A 1 257 ? -20.807 31.257 19.697 1.00 30.24 276 SER A O 1
ATOM 1864 N N . GLY A 1 258 ? -20.180 29.108 19.992 1.00 23.11 277 GLY A N 1
ATOM 1865 C CA . GLY A 1 258 ? -21.336 28.782 20.794 1.00 23.78 277 GLY A CA 1
ATOM 1866 C C . GLY A 1 258 ? -21.109 29.167 22.241 1.00 34.30 277 GLY A C 1
ATOM 1867 O O . GLY A 1 258 ? -20.010 29.546 22.643 1.00 25.35 277 GLY A O 1
ATOM 1868 N N . SER A 1 259 ? -22.166 29.049 23.041 1.00 33.50 278 SER A N 1
ATOM 1869 C CA . SER A 1 259 ? -22.099 29.496 24.423 1.00 28.10 278 SER A CA 1
ATOM 1870 C C . SER A 1 259 ? -23.079 28.696 25.268 1.00 36.63 278 SER A C 1
ATOM 1871 O O . SER A 1 259 ? -24.080 28.172 24.771 1.00 35.63 278 SER A O 1
ATOM 1874 N N . GLU A 1 260 ? -22.781 28.619 26.565 1.00 36.92 279 GLU A N 1
ATOM 1875 C CA . GLU A 1 260 ? -23.584 27.843 27.501 1.00 36.00 279 GLU A CA 1
ATOM 1876 C C . GLU A 1 260 ? -24.841 28.574 27.953 1.00 34.45 279 GLU A C 1
ATOM 1877 O O . GLU A 1 260 ? -25.626 28.006 28.718 1.00 40.68 279 GLU A O 1
ATOM 1883 N N . ASP A 1 261 ? -25.054 29.811 27.504 1.00 34.80 280 ASP A N 1
ATOM 1884 C CA . ASP A 1 261 ? -26.307 30.520 27.724 1.00 36.93 280 ASP A CA 1
ATOM 1885 C C . ASP A 1 261 ? -27.253 30.403 26.528 1.00 36.57 280 ASP A C 1
ATOM 1886 O O . ASP A 1 261 ? -28.168 31.222 26.388 1.00 37.46 280 ASP A O 1
ATOM 1891 N N . ASN A 1 262 ? -27.020 29.422 25.649 1.00 33.60 281 ASN A N 1
ATOM 1892 C CA . ASN A 1 262 ? -27.887 29.084 24.519 1.00 37.50 281 ASN A CA 1
ATOM 1893 C C . ASN A 1 262 ? -27.807 30.105 23.388 1.00 35.83 281 ASN A C 1
ATOM 1894 O O . ASN A 1 262 ? -28.700 30.161 22.536 1.00 39.14 281 ASN A O 1
ATOM 1899 N N . LEU A 1 263 ? -26.753 30.913 23.358 1.00 32.75 282 LEU A N 1
ATOM 1900 C CA . LEU A 1 263 ? -26.598 31.971 22.375 1.00 34.28 282 LEU A CA 1
ATOM 1901 C C . LEU A 1 263 ? -25.392 31.694 21.491 1.00 35.53 282 LEU A C 1
ATOM 1902 O O . LEU A 1 263 ? -24.435 31.037 21.911 1.00 32.33 282 LEU A O 1
ATOM 1907 N N . VAL A 1 264 ? -25.449 32.193 20.259 1.00 35.68 283 VAL A N 1
ATOM 1908 C CA . VAL A 1 264 ? -24.288 32.214 19.373 1.00 33.18 283 VAL A CA 1
ATOM 1909 C C . VAL A 1 264 ? -23.651 33.591 19.483 1.00 33.83 283 VAL A C 1
ATOM 1910 O O . VAL A 1 264 ? -24.314 34.605 19.244 1.00 39.12 283 VAL A O 1
ATOM 1914 N N . TYR A 1 265 ? -22.376 33.641 19.853 1.00 33.40 284 TYR A N 1
ATOM 1915 C CA . TYR A 1 265 ? -21.657 34.899 19.992 1.00 34.24 284 TYR A CA 1
ATOM 1916 C C . TYR A 1 265 ? -20.808 35.164 18.754 1.00 35.55 284 TYR A C 1
ATOM 1917 O O . TYR A 1 265 ? -20.155 34.257 18.223 1.00 29.17 284 TYR A O 1
ATOM 1926 N N . ILE A 1 266 ? -20.834 36.416 18.295 1.00 32.07 285 ILE A N 1
ATOM 1927 C CA . ILE A 1 266 ? -20.032 36.884 17.174 1.00 29.41 285 ILE A CA 1
ATOM 1928 C C . ILE A 1 266 ? -19.307 38.143 17.626 1.00 34.40 285 ILE A C 1
ATOM 1929 O O . ILE A 1 266 ? -19.955 39.135 17.997 1.00 39.80 285 ILE A O 1
ATOM 1934 N N . TRP A 1 267 ? -17.974 38.105 17.567 1.00 30.42 286 TRP A N 1
ATOM 1935 C CA . TRP A 1 267 ? -17.086 39.198 17.935 1.00 32.37 286 TRP A CA 1
ATOM 1936 C C . TRP A 1 267 ? -16.406 39.762 16.697 1.00 32.54 286 TRP A C 1
ATOM 1937 O O . TRP A 1 267 ? -16.109 39.030 15.748 1.00 32.76 286 TRP A O 1
ATOM 1948 N N . ASN A 1 268 ? -16.107 41.057 16.739 1.00 37.41 287 ASN A N 1
ATOM 1949 C CA . ASN A 1 268 ? -15.157 41.633 15.796 1.00 40.16 287 ASN A CA 1
ATOM 1950 C C . ASN A 1 268 ? -13.761 41.139 16.161 1.00 41.60 287 ASN A C 1
ATOM 1951 O O . ASN A 1 268 ? -13.318 41.311 17.301 1.00 40.13 287 ASN A O 1
ATOM 1956 N N . LEU A 1 269 ? -13.070 40.522 15.199 1.00 41.62 288 LEU A N 1
ATOM 1957 C CA . LEU A 1 269 ? -11.788 39.891 15.504 1.00 43.01 288 LEU A CA 1
ATOM 1958 C C . LEU A 1 269 ? -10.750 40.915 15.949 1.00 43.92 288 LEU A C 1
ATOM 1959 O O . LEU A 1 269 ? -9.995 40.673 16.898 1.00 42.82 288 LEU A O 1
ATOM 1964 N N . GLN A 1 270 ? -10.687 42.060 15.271 1.00 48.29 289 GLN A N 1
ATOM 1965 C CA . GLN A 1 270 ? -9.630 43.022 15.562 1.00 50.82 289 GLN A CA 1
ATOM 1966 C C . GLN A 1 270 ? -9.906 43.808 16.838 1.00 43.76 289 GLN A C 1
ATOM 1967 O O . GLN A 1 270 ? -8.986 44.050 17.627 1.00 50.69 289 GLN A O 1
ATOM 1973 N N . THR A 1 271 ? -11.158 44.209 17.067 1.00 43.85 290 THR A N 1
ATOM 1974 C CA . THR A 1 271 ? -11.481 45.064 18.201 1.00 45.05 290 THR A CA 1
ATOM 1975 C C . THR A 1 271 ? -11.964 44.293 19.419 1.00 45.14 290 THR A C 1
ATOM 1976 O O . THR A 1 271 ? -12.067 44.885 20.498 1.00 46.09 290 THR A O 1
ATOM 1980 N N . LYS A 1 272 ? -12.263 43.001 19.271 1.00 41.27 291 LYS A N 1
ATOM 1981 C CA . LYS A 1 272 ? -12.684 42.112 20.351 1.00 42.46 291 LYS A CA 1
ATOM 1982 C C . LYS A 1 272 ? -14.050 42.476 20.920 1.00 42.06 291 LYS A C 1
ATOM 1983 O O . LYS A 1 272 ? -14.404 42.007 22.010 1.00 50.73 291 LYS A O 1
ATOM 1989 N N . GLU A 1 273 ? -14.828 43.297 20.219 1.00 41.65 292 GLU A N 1
ATOM 1990 C CA . GLU A 1 273 ? -16.141 43.713 20.690 1.00 42.60 292 GLU A CA 1
ATOM 1991 C C . GLU A 1 273 ? -17.199 42.757 20.151 1.00 40.21 292 GLU A C 1
ATOM 1992 O O . GLU A 1 273 ? -17.121 42.312 19.002 1.00 38.43 292 GLU A O 1
ATOM 1994 N N . ILE A 1 274 ? -18.176 42.424 20.992 1.00 40.38 293 ILE A N 1
ATOM 1995 C CA . ILE A 1 274 ? -19.287 41.592 20.542 1.00 41.13 293 ILE A CA 1
ATOM 1996 C C . ILE A 1 274 ? -20.123 42.375 19.541 1.00 43.29 293 ILE A C 1
ATOM 1997 O O . ILE A 1 274 ? -20.633 43.458 19.847 1.00 46.82 293 ILE A O 1
ATOM 2002 N N . VAL A 1 275 ? -20.271 41.827 18.338 1.00 37.22 294 VAL A N 1
ATOM 2003 C CA . VAL A 1 275 ? -21.082 42.475 17.315 1.00 42.57 294 VAL A CA 1
ATOM 2004 C C . VAL A 1 275 ? -22.440 41.807 17.122 1.00 38.60 294 VAL A C 1
ATOM 2005 O O . VAL A 1 275 ? -23.368 42.466 16.626 1.00 42.80 294 VAL A O 1
ATOM 2009 N N . GLN A 1 276 ? -22.597 40.539 17.505 1.00 39.08 295 GLN A N 1
ATOM 2010 C CA . GLN A 1 276 ? -23.940 39.970 17.421 1.00 37.59 295 GLN A CA 1
ATOM 2011 C C . GLN A 1 276 ? -24.096 38.786 18.364 1.00 35.41 295 GLN A C 1
ATOM 2012 O O . GLN A 1 276 ? -23.130 38.096 18.692 1.00 38.35 295 GLN A O 1
ATOM 2018 N N . LYS A 1 277 ? -25.336 38.572 18.803 1.00 39.65 296 LYS A N 1
ATOM 2019 C CA . LYS A 1 277 ? -25.701 37.443 19.652 1.00 38.62 296 LYS A CA 1
ATOM 2020 C C . LYS A 1 277 ? -26.982 36.824 19.106 1.00 41.23 296 LYS A C 1
ATOM 2021 O O . LYS A 1 277 ? -28.056 37.429 19.192 1.00 45.37 296 LYS A O 1
ATOM 2027 N N . LEU A 1 278 ? -26.865 35.625 18.544 1.00 35.64 297 LEU A N 1
ATOM 2028 C CA . LEU A 1 278 ? -27.990 34.939 17.926 1.00 36.39 297 LEU A CA 1
ATOM 2029 C C . LEU A 1 278 ? -28.749 34.134 18.974 1.00 39.57 297 LEU A C 1
ATOM 2030 O O . LEU A 1 278 ? -28.163 33.295 19.674 1.00 41.41 297 LEU A O 1
ATOM 2035 N N . GLN A 1 279 ? -30.055 34.385 19.051 1.00 44.82 298 GLN A N 1
ATOM 2036 C CA . GLN A 1 279 ? -30.967 33.775 20.006 1.00 47.10 298 GLN A CA 1
ATOM 2037 C C . GLN A 1 279 ? -31.920 32.831 19.284 1.00 51.10 298 GLN A C 1
ATOM 2038 O O . GLN A 1 279 ? -32.290 33.058 18.129 1.00 48.34 298 GLN A O 1
ATOM 2044 N N . GLY A 1 280 ? -32.323 31.773 19.982 1.00 45.30 299 GLY A N 1
ATOM 2045 C CA . GLY A 1 280 ? -33.273 30.826 19.436 1.00 41.59 299 GLY A CA 1
ATOM 2046 C C . GLY A 1 280 ? -33.062 29.406 19.914 1.00 40.87 299 GLY A C 1
ATOM 2047 O O . GLY A 1 280 ? -34.016 28.625 19.961 1.00 49.93 299 GLY A O 1
ATOM 2048 N N . HIS A 1 281 ? -31.834 29.054 20.278 1.00 38.82 300 HIS A N 1
ATOM 2049 C CA . HIS A 1 281 ? -31.582 27.726 20.817 1.00 34.69 300 HIS A CA 1
ATOM 2050 C C . HIS A 1 281 ? -32.070 27.655 22.260 1.00 35.39 300 HIS A C 1
ATOM 2051 O O . HIS A 1 281 ? -32.118 28.663 22.971 1.00 35.61 300 HIS A O 1
ATOM 2058 N N . THR A 1 282 ? -32.437 26.446 22.691 1.00 37.34 301 THR A N 1
ATOM 2059 C CA . THR A 1 282 ? -32.970 26.220 24.030 1.00 38.75 301 THR A CA 1
ATOM 2060 C C . THR A 1 282 ? -32.026 25.394 24.899 1.00 36.22 301 THR A C 1
ATOM 2061 O O . THR A 1 282 ? -32.446 24.854 25.927 1.00 38.11 301 THR A O 1
ATOM 2065 N N . ASP A 1 283 ? -30.757 25.296 24.510 1.00 37.71 302 ASP A N 1
ATOM 2066 C CA . ASP A 1 283 ? -29.751 24.580 25.283 1.00 37.17 302 ASP A CA 1
ATOM 2067 C C . ASP A 1 283 ? -28.384 25.025 24.788 1.00 36.66 302 ASP A C 1
ATOM 2068 O O . ASP A 1 283 ? -28.270 25.784 23.821 1.00 35.88 302 ASP A O 1
ATOM 2073 N N . VAL A 1 284 ? -27.344 24.528 25.466 1.00 35.48 303 VAL A N 1
ATOM 2074 C CA . VAL A 1 284 ? -25.973 24.928 25.173 1.00 32.20 303 VAL A CA 1
ATOM 2075 C C . VAL A 1 284 ? -25.696 24.781 23.689 1.00 34.32 303 VAL A C 1
ATOM 2076 O O . VAL A 1 284 ? -25.888 23.707 23.113 1.00 36.49 303 VAL A O 1
ATOM 2080 N N . VAL A 1 285 ? -25.236 25.862 23.062 1.00 28.29 304 VAL A N 1
ATOM 2081 C CA . VAL A 1 285 ? -24.842 25.790 21.661 1.00 35.89 304 VAL A CA 1
ATOM 2082 C C . VAL A 1 285 ? -23.451 25.177 21.625 1.00 30.17 304 VAL A C 1
ATOM 2083 O O . VAL A 1 285 ? -22.439 25.882 21.721 1.00 26.50 304 VAL A O 1
ATOM 2087 N N . ILE A 1 286 ? -23.398 23.851 21.487 1.00 32.74 305 ILE A N 1
ATOM 2088 C CA . ILE A 1 286 ? -22.133 23.141 21.566 1.00 29.93 305 ILE A CA 1
ATOM 2089 C C . ILE A 1 286 ? -21.299 23.348 20.318 1.00 32.89 305 ILE A C 1
ATOM 2090 O O . ILE A 1 286 ? -20.069 23.215 20.375 1.00 24.40 305 ILE A O 1
ATOM 2095 N N . SER A 1 287 ? -21.918 23.684 19.185 1.00 29.97 306 SER A N 1
ATOM 2096 C CA . SER A 1 287 ? -21.147 23.706 17.952 1.00 25.61 306 SER A CA 1
ATOM 2097 C C . SER A 1 287 ? -21.603 24.836 17.044 1.00 29.01 306 SER A C 1
ATOM 2098 O O . SER A 1 287 ? -22.797 25.123 16.947 1.00 25.87 306 SER A O 1
ATOM 2101 N N . THR A 1 288 ? -20.633 25.493 16.408 1.00 27.75 307 THR A N 1
ATOM 2102 C CA . THR A 1 288 ? -20.886 26.466 15.357 1.00 23.82 307 THR A CA 1
ATOM 2103 C C . THR A 1 288 ? -19.896 26.225 14.227 1.00 26.67 307 THR A C 1
ATOM 2104 O O . THR A 1 288 ? -18.776 25.758 14.450 1.00 29.16 307 THR A O 1
ATOM 2108 N N . ALA A 1 289 ? -20.323 26.544 13.009 1.00 24.46 308 ALA A N 1
ATOM 2109 C CA . ALA A 1 289 ? -19.484 26.385 11.831 1.00 22.60 308 ALA A CA 1
ATOM 2110 C C . ALA A 1 289 ? -19.820 27.479 10.830 1.00 21.40 308 ALA A C 1
ATOM 2111 O O . ALA A 1 289 ? -20.965 27.929 10.738 1.00 22.65 308 ALA A O 1
ATOM 2113 N N . CYS A 1 290 ? -18.811 27.888 10.068 1.00 23.50 309 CYS A N 1
ATOM 2114 C CA . CYS A 1 290 ? -18.931 28.980 9.113 1.00 22.41 309 CYS A CA 1
ATOM 2115 C C . CYS A 1 290 ? -18.821 28.438 7.697 1.00 24.07 309 CYS A C 1
ATOM 2116 O O . CYS A 1 290 ? -17.885 27.694 7.383 1.00 22.06 309 CYS A O 1
ATOM 2119 N N . HIS A 1 291 ? -19.769 28.827 6.850 1.00 23.05 310 HIS A N 1
ATOM 2120 C CA . HIS A 1 291 ? -19.803 28.337 5.482 1.00 22.95 310 HIS A CA 1
ATOM 2121 C C . HIS A 1 291 ? -18.559 28.804 4.725 1.00 27.61 310 HIS A C 1
ATOM 2122 O O . HIS A 1 291 ? -18.083 29.925 4.941 1.00 25.56 310 HIS A O 1
ATOM 2129 N N . PRO A 1 292 ? -18.004 27.972 3.839 1.00 22.86 311 PRO A N 1
ATOM 2130 C CA . PRO A 1 292 ? -16.754 28.350 3.157 1.00 29.00 311 PRO A CA 1
ATOM 2131 C C . PRO A 1 292 ? -16.875 29.539 2.209 1.00 32.67 311 PRO A C 1
ATOM 2132 O O . PRO A 1 292 ? -15.853 30.183 1.943 1.00 27.18 311 PRO A O 1
ATOM 2136 N N . THR A 1 293 ? -18.059 29.846 1.668 1.00 27.90 312 THR A N 1
ATOM 2137 C CA . THR A 1 293 ? -18.146 30.938 0.697 1.00 25.50 312 THR A CA 1
ATOM 2138 C C . THR A 1 293 ? -19.243 31.953 1.005 1.00 22.89 312 THR A C 1
ATOM 2139 O O . THR A 1 293 ? -19.093 33.138 0.697 1.00 24.28 312 THR A O 1
ATOM 2143 N N . GLU A 1 294 ? -20.338 31.518 1.614 1.00 29.20 313 GLU A N 1
ATOM 2144 C CA . GLU A 1 294 ? -21.445 32.399 1.956 1.00 26.45 313 GLU A CA 1
ATOM 2145 C C . GLU A 1 294 ? -21.376 32.818 3.421 1.00 31.18 313 GLU A C 1
ATOM 2146 O O . GLU A 1 294 ? -20.796 32.129 4.264 1.00 27.21 313 GLU A O 1
ATOM 2152 N N . ASN A 1 295 ? -22.001 33.960 3.722 1.00 31.35 314 ASN A N 1
ATOM 2153 C CA . ASN A 1 295 ? -22.134 34.427 5.103 1.00 32.44 314 ASN A CA 1
ATOM 2154 C C . ASN A 1 295 ? -23.256 33.639 5.783 1.00 30.66 314 ASN A C 1
ATOM 2155 O O . ASN A 1 295 ? -24.341 34.147 6.078 1.00 26.36 314 ASN A O 1
ATOM 2160 N N . ILE A 1 296 ? -22.965 32.365 6.040 1.00 27.59 315 ILE A N 1
ATOM 2161 C CA . ILE A 1 296 ? -23.918 31.435 6.629 1.00 25.23 315 ILE A CA 1
ATOM 2162 C C . ILE A 1 296 ? -23.262 30.758 7.826 1.00 32.40 315 ILE A C 1
ATOM 2163 O O . ILE A 1 296 ? -22.132 30.265 7.729 1.00 24.74 315 ILE A O 1
ATOM 2168 N N . ILE A 1 297 ? -23.971 30.729 8.948 1.00 25.75 316 ILE A N 1
ATOM 2169 C CA . ILE A 1 297 ? -23.512 30.056 10.155 1.00 27.65 316 ILE A CA 1
ATOM 2170 C C . ILE A 1 297 ? -24.448 28.891 10.444 1.00 30.19 316 ILE A C 1
ATOM 2171 O O . ILE A 1 297 ? -25.670 29.016 10.312 1.00 28.22 316 ILE A O 1
ATOM 2176 N N . ALA A 1 298 ? -23.874 27.750 10.811 1.00 26.95 317 ALA A N 1
ATOM 2177 C CA . ALA A 1 298 ? -24.638 26.628 11.341 1.00 30.67 317 ALA A CA 1
ATOM 2178 C C . ALA A 1 298 ? -24.328 26.484 12.823 1.00 29.80 317 ALA A C 1
ATOM 2179 O O . ALA A 1 298 ? -23.160 26.494 13.216 1.00 26.99 317 ALA A O 1
ATOM 2181 N N . SER A 1 299 ? -25.372 26.350 13.640 1.00 28.59 318 SER A N 1
ATOM 2182 C CA . SER A 1 299 ? -25.223 26.179 15.078 1.00 24.85 318 SER A CA 1
ATOM 2183 C C . SER A 1 299 ? -25.991 24.943 15.521 1.00 31.53 318 SER A C 1
ATOM 2184 O O . SER A 1 299 ? -26.983 24.561 14.901 1.00 27.67 318 SER A O 1
ATOM 2187 N N . ALA A 1 300 ? -25.522 24.318 16.600 1.00 30.44 319 ALA A N 1
ATOM 2188 C CA . ALA A 1 300 ? -26.131 23.096 17.102 1.00 24.33 319 ALA A CA 1
ATOM 2189 C C . ALA A 1 300 ? -25.994 23.035 18.617 1.00 27.09 319 ALA A C 1
ATOM 2190 O O . ALA A 1 300 ? -24.959 23.421 19.183 1.00 36.32 319 ALA A O 1
ATOM 2192 N N . ALA A 1 301 ? -27.030 22.472 19.248 1.00 26.79 320 ALA A N 1
ATOM 2193 C CA . ALA A 1 301 ? -27.277 22.551 20.680 1.00 34.84 320 ALA A CA 1
ATOM 2194 C C . ALA A 1 301 ? -27.466 21.160 21.284 1.00 28.91 320 ALA A C 1
ATOM 2195 O O . ALA A 1 301 ? -27.545 20.149 20.582 1.00 27.13 320 ALA A O 1
ATOM 2197 N N . LEU A 1 302 ? -27.550 21.127 22.613 1.00 35.13 321 LEU A N 1
ATOM 2198 C CA . LEU A 1 302 ? -27.493 19.892 23.382 1.00 31.69 321 LEU A CA 1
ATOM 2199 C C . LEU A 1 302 ? -28.893 19.304 23.596 1.00 37.44 321 LEU A C 1
ATOM 2200 O O . LEU A 1 302 ? -29.871 19.714 22.964 1.00 33.20 321 LEU A O 1
ATOM 2205 N N . GLU A 1 303 ? -28.988 18.343 24.526 1.00 40.25 322 GLU A N 1
ATOM 2206 C CA . GLU A 1 303 ? -30.110 17.403 24.577 1.00 38.11 322 GLU A CA 1
ATOM 2207 C C . GLU A 1 303 ? -31.465 18.097 24.678 1.00 40.08 322 GLU A C 1
ATOM 2208 O O . GLU A 1 303 ? -32.454 17.611 24.120 1.00 49.94 322 GLU A O 1
ATOM 2214 N N . ASN A 1 304 ? -31.551 19.210 25.404 1.00 43.33 323 ASN A N 1
ATOM 2215 C CA . ASN A 1 304 ? -32.851 19.860 25.534 1.00 41.97 323 ASN A CA 1
ATOM 2216 C C . ASN A 1 304 ? -33.303 20.557 24.254 1.00 37.84 323 ASN A C 1
ATOM 2217 O O . ASN A 1 304 ? -34.465 20.970 24.173 1.00 42.50 323 ASN A O 1
ATOM 2222 N N . ASP A 1 305 ? -32.429 20.687 23.256 1.00 44.33 324 ASP A N 1
ATOM 2223 C CA . ASP A 1 305 ? -32.755 21.352 21.999 1.00 37.53 324 ASP A CA 1
ATOM 2224 C C . ASP A 1 305 ? -32.729 20.371 20.833 1.00 39.52 324 ASP A C 1
ATOM 2225 O O . ASP A 1 305 ? -33.729 20.232 20.124 1.00 41.89 324 ASP A O 1
ATOM 2230 N N . LYS A 1 306 ? -31.605 19.683 20.621 1.00 38.36 325 LYS A N 1
ATOM 2231 C CA . LYS A 1 306 ? -31.389 18.638 19.618 1.00 35.32 325 LYS A CA 1
ATOM 2232 C C . LYS A 1 306 ? -31.454 19.135 18.181 1.00 36.64 325 LYS A C 1
ATOM 2233 O O . LYS A 1 306 ? -31.363 18.313 17.259 1.00 33.28 325 LYS A O 1
ATOM 2239 N N . THR A 1 307 ? -31.595 20.432 17.943 1.00 33.29 326 THR A N 1
ATOM 2240 C CA . THR A 1 307 ? -31.745 20.916 16.581 1.00 35.68 326 THR A CA 1
ATOM 2241 C C . THR A 1 307 ? -30.515 21.691 16.134 1.00 33.80 326 THR A C 1
ATOM 2242 O O . THR A 1 307 ? -29.705 22.161 16.938 1.00 30.72 326 THR A O 1
ATOM 2246 N N . ILE A 1 308 ? -30.405 21.816 14.819 1.00 33.60 327 ILE A N 1
ATOM 2247 C CA . ILE A 1 308 ? -29.394 22.623 14.158 1.00 25.23 327 ILE A CA 1
ATOM 2248 C C . ILE A 1 308 ? -30.113 23.811 13.541 1.00 29.38 327 ILE A C 1
ATOM 2249 O O . ILE A 1 308 ? -31.262 23.689 13.101 1.00 34.94 327 ILE A O 1
ATOM 2254 N N . LYS A 1 309 ? -29.461 24.965 13.551 1.00 24.63 328 LYS A N 1
ATOM 2255 C CA . LYS A 1 309 ? -30.0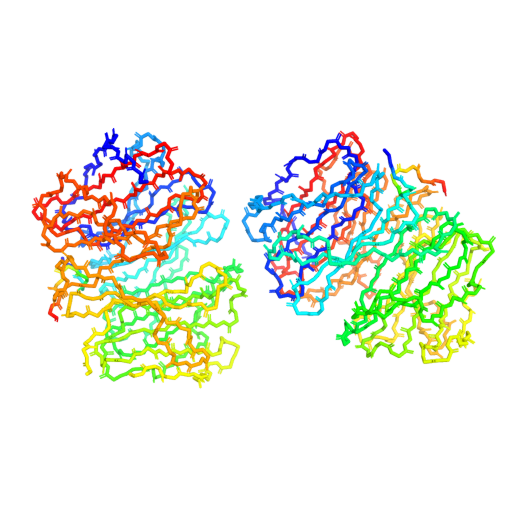32 26.181 12.996 1.00 28.45 328 LYS A CA 1
ATOM 2256 C C . LYS A 1 309 ? -29.072 26.794 11.988 1.00 29.24 328 LYS A C 1
ATOM 2257 O O . LYS A 1 309 ? -27.858 26.827 12.209 1.00 30.07 328 LYS A O 1
ATOM 2263 N N . LEU A 1 310 ? -29.627 27.264 10.875 1.00 28.92 329 LEU A N 1
ATOM 2264 C CA . LEU A 1 310 ? -28.871 27.936 9.829 1.00 27.86 329 LEU A CA 1
ATOM 2265 C C . LEU A 1 310 ? -29.221 29.417 9.855 1.00 29.99 329 LEU A C 1
ATOM 2266 O O . LEU A 1 310 ? -30.400 29.778 9.908 1.00 30.23 329 LEU A O 1
ATOM 2271 N N . TRP A 1 311 ? -28.199 30.265 9.835 1.00 32.82 330 TRP A N 1
ATOM 2272 C CA . TRP A 1 311 ? -28.362 31.709 9.912 1.00 32.79 330 TRP A CA 1
ATOM 2273 C C . TRP A 1 311 ? -27.640 32.343 8.737 1.00 35.02 330 TRP A C 1
ATOM 2274 O O . TRP A 1 311 ? -26.574 31.871 8.331 1.00 31.56 330 TRP A O 1
ATOM 2285 N N . LYS A 1 312 ? -28.211 33.422 8.202 1.00 33.93 331 LYS A N 1
ATOM 2286 C CA . LYS A 1 312 ? -27.607 34.115 7.072 1.00 32.05 331 LYS A CA 1
ATOM 2287 C C . LYS A 1 312 ? -27.473 35.605 7.356 1.00 35.04 331 LYS A C 1
ATOM 2288 O O . LYS A 1 312 ? -28.373 36.223 7.930 1.00 33.27 331 LYS A O 1
ATOM 2294 N N . SER A 1 313 ? -26.352 36.181 6.917 1.00 34.08 332 SER A N 1
ATOM 2295 C CA . SER A 1 313 ? -26.052 37.592 7.111 1.00 35.68 332 SER A CA 1
ATOM 2296 C C . SER A 1 313 ? -25.702 38.229 5.774 1.00 38.75 332 SER A C 1
ATOM 2297 O O . SER A 1 313 ? -25.201 37.564 4.862 1.00 35.81 332 SER A O 1
ATOM 2300 N N . ASP A 1 314 ? -25.969 39.531 5.666 1.00 38.51 333 ASP A N 1
ATOM 2301 C CA . ASP A 1 314 ? -25.589 40.281 4.477 1.00 45.74 333 ASP A CA 1
ATOM 2302 C C . ASP A 1 314 ? -24.107 40.637 4.452 1.00 45.56 333 ASP A C 1
ATOM 2303 O O . ASP A 1 314 ? -23.602 41.037 3.398 1.00 45.28 333 ASP A O 1
ATOM 2308 N N . CYS A 1 315 ? -23.406 40.507 5.574 1.00 46.68 334 CYS A N 1
ATOM 2309 C CA . CYS A 1 315 ? -21.970 40.770 5.617 1.00 42.50 334 CYS A CA 1
ATOM 2310 C C . CYS A 1 315 ? -21.301 39.954 6.719 1.00 43.98 334 CYS A C 1
ATOM 2311 O O . CYS A 1 315 ? -20.098 40.072 6.956 1.00 46.44 334 CYS A O 1
ATOM 2315 N N . GLY B 2 1 ? -25.652 9.147 24.781 1.00 53.71 1745 GLY B N 1
ATOM 2316 C CA . GLY B 2 1 ? -24.693 10.163 25.175 1.00 53.59 1745 GLY B CA 1
ATOM 2317 C C . GLY B 2 1 ? -23.372 10.089 24.429 1.00 59.16 1745 GLY B C 1
ATOM 2318 O O . GLY B 2 1 ? -23.049 9.073 23.809 1.00 52.51 1745 GLY B O 1
ATOM 2319 N N . CYS B 2 2 ? -22.604 11.175 24.496 1.00 55.73 1746 CYS B N 1
ATOM 2320 C CA . CYS B 2 2 ? -21.265 11.221 23.925 1.00 54.64 1746 CYS B CA 1
ATOM 2321 C C . CYS B 2 2 ? -20.408 12.114 24.813 1.00 57.41 1746 CYS B C 1
ATOM 2322 O O . CYS B 2 2 ? -20.921 12.953 25.558 1.00 62.35 1746 CYS B O 1
ATOM 2325 N N . ALA B 2 3 ? -19.088 11.903 24.744 1.00 59.01 1747 ALA B N 1
ATOM 2326 C CA . ALA B 2 3 ? -18.179 12.566 25.677 1.00 62.19 1747 ALA B CA 1
ATOM 2327 C C . ALA B 2 3 ? -18.301 14.085 25.615 1.00 62.68 1747 ALA B C 1
ATOM 2328 O O . ALA B 2 3 ? -18.148 14.759 26.641 1.00 64.55 1747 ALA B O 1
ATOM 2330 N N . ARG B 2 4 ? -18.562 14.641 24.427 1.00 59.54 1748 ARG B N 1
ATOM 2331 C CA . ARG B 2 4 ? -18.745 16.085 24.308 1.00 59.64 1748 ARG B CA 1
ATOM 2332 C C . ARG B 2 4 ? -20.049 16.541 24.953 1.00 59.49 1748 ARG B C 1
ATOM 2333 O O . ARG B 2 4 ? -20.076 17.558 25.656 1.00 61.41 1748 ARG B O 1
ATOM 2341 N N . SER B 2 5 ? -21.138 15.799 24.734 1.00 59.75 1749 SER B N 1
ATOM 2342 C CA . SER B 2 5 ? -22.416 16.165 25.336 1.00 59.83 1749 SER B CA 1
ATOM 2343 C C . SER B 2 5 ? -22.415 15.980 26.848 1.00 69.78 1749 SER B C 1
ATOM 2344 O O . SER B 2 5 ? -23.298 16.515 27.527 1.00 72.47 1749 SER B O 1
ATOM 2347 N N . GLU B 2 6 ? -21.450 15.233 27.386 1.00 64.18 1750 GLU B N 1
ATOM 2348 C CA . GLU B 2 6 ? -21.359 15.032 28.828 1.00 72.32 1750 GLU B CA 1
ATOM 2349 C C . GLU B 2 6 ? -20.621 16.191 29.490 1.00 70.74 1750 GLU B C 1
ATOM 2350 O O . GLU B 2 6 ? -21.133 16.809 30.430 1.00 71.89 1750 GLU B O 1
ATOM 2356 N N . GLY B 2 7 ? -19.412 16.482 29.027 1.00 73.35 1751 GLY B N 1
ATOM 2357 C CA . GLY B 2 7 ? -18.734 17.721 29.375 1.00 71.67 1751 GLY B CA 1
ATOM 2358 C C . GLY B 2 7 ? -17.638 17.510 30.411 1.00 79.55 1751 GLY B C 1
ATOM 2359 O O . GLY B 2 7 ? -16.817 16.602 30.279 1.00 83.88 1751 GLY B O 1
ATOM 2360 N N . PHE B 2 8 ? -17.628 18.360 31.438 1.00 79.28 1752 PHE B N 1
ATOM 2361 C CA . PHE B 2 8 ? -16.552 18.422 32.427 1.00 83.81 1752 PHE B CA 1
ATOM 2362 C C . PHE B 2 8 ? -15.201 18.629 31.749 1.00 83.53 1752 PHE B C 1
ATOM 2363 O O . PHE B 2 8 ? -14.609 19.705 31.843 1.00 85.13 1752 PHE B O 1
ATOM 2371 N N . LYS C 1 13 ? -42.274 0.330 -11.611 1.00 54.84 32 LYS C N 1
ATOM 2372 C CA . LYS C 1 13 ? -43.006 1.365 -12.333 1.00 53.14 32 LYS C CA 1
ATOM 2373 C C . LYS C 1 13 ? -43.833 2.244 -11.398 1.00 51.93 32 LYS C C 1
ATOM 2374 O O . LYS C 1 13 ? -44.393 1.757 -10.417 1.00 53.67 32 LYS C O 1
ATOM 2380 N N . PRO C 1 14 ? -43.905 3.537 -11.702 1.00 52.82 33 PRO C N 1
ATOM 2381 C CA . PRO C 1 14 ? -44.760 4.443 -10.930 1.00 51.04 33 PRO C CA 1
ATOM 2382 C C . PRO C 1 14 ? -46.212 4.349 -11.385 1.00 52.53 33 PRO C C 1
ATOM 2383 O O . PRO C 1 14 ? -46.543 3.705 -12.381 1.00 57.37 33 PRO C O 1
ATOM 2387 N N . ASN C 1 15 ? -47.086 5.004 -10.622 1.00 51.85 34 ASN C N 1
ATOM 2388 C CA . ASN C 1 15 ? -48.524 4.995 -10.891 1.00 54.21 34 ASN C CA 1
ATOM 2389 C C . ASN C 1 15 ? -49.101 6.398 -10.716 1.00 50.67 34 ASN C C 1
ATOM 2390 O O . ASN C 1 15 ? -50.126 6.600 -10.063 1.00 52.16 34 ASN C O 1
ATOM 2395 N N . TYR C 1 16 ? -48.428 7.388 -11.303 1.00 47.71 35 TYR C N 1
ATOM 2396 C CA . TYR C 1 16 ? -48.879 8.772 -11.208 1.00 46.04 35 TYR C CA 1
ATOM 2397 C C . TYR C 1 16 ? -50.311 8.923 -11.707 1.00 48.23 35 TYR C C 1
ATOM 2398 O O . TYR C 1 16 ? -50.649 8.489 -12.811 1.00 49.57 35 TYR C O 1
ATOM 2407 N N . ALA C 1 17 ? -51.149 9.547 -10.882 1.00 48.85 36 ALA C N 1
ATOM 2408 C CA . ALA C 1 17 ? -52.533 9.834 -11.218 1.00 51.09 36 ALA C CA 1
ATOM 2409 C C . ALA C 1 17 ? -52.792 11.323 -11.044 1.00 49.40 36 ALA C C 1
ATOM 2410 O O . ALA C 1 17 ? -52.196 11.977 -10.179 1.00 47.40 36 ALA C O 1
ATOM 2412 N N . LEU C 1 18 ? -53.679 11.848 -11.891 1.00 50.44 37 LEU C N 1
ATOM 2413 C CA . LEU C 1 18 ? -54.059 13.254 -11.834 1.00 49.38 37 LEU C CA 1
ATOM 2414 C C . LEU C 1 18 ? -54.785 13.564 -10.534 1.00 50.86 37 LEU C C 1
ATOM 2415 O O . LEU C 1 18 ? -55.736 12.871 -10.160 1.00 55.55 37 LEU C O 1
ATOM 2420 N N . LYS C 1 19 ? -54.344 14.615 -9.848 1.00 48.75 38 LYS C N 1
ATOM 2421 C CA . LYS C 1 19 ? -54.992 15.074 -8.631 1.00 50.15 38 LYS C CA 1
ATOM 2422 C C . LYS C 1 19 ? -55.604 16.461 -8.751 1.00 50.11 38 LYS C C 1
ATOM 2423 O O . LYS C 1 19 ? -56.643 16.711 -8.136 1.00 52.72 38 LYS C O 1
ATOM 2429 N N . PHE C 1 20 ? -54.992 17.372 -9.510 1.00 47.47 39 PHE C N 1
ATOM 2430 C CA . PHE C 1 20 ? -55.528 18.717 -9.667 1.00 47.52 39 PHE C CA 1
ATOM 2431 C C . PHE C 1 20 ? -55.208 19.245 -11.058 1.00 50.37 39 PHE C C 1
ATOM 2432 O O . PHE C 1 20 ? -54.170 18.919 -11.641 1.00 51.00 39 PHE C O 1
ATOM 2440 N N . THR C 1 21 ? -56.118 20.064 -11.581 1.00 47.38 40 THR C N 1
ATOM 2441 C CA . THR C 1 21 ? -55.889 20.847 -12.788 1.00 46.06 40 THR C CA 1
ATOM 2442 C C . THR C 1 21 ? -56.005 22.318 -12.418 1.00 45.49 40 THR C C 1
ATOM 2443 O O . THR C 1 21 ? -57.019 22.742 -11.852 1.00 47.95 40 THR C O 1
ATOM 2447 N N . LEU C 1 22 ? -54.965 23.087 -12.725 1.00 42.50 41 LEU C N 1
ATOM 2448 C CA . LEU C 1 22 ? -54.832 24.470 -12.276 1.00 41.64 41 LEU C CA 1
ATOM 2449 C C . LEU C 1 22 ? -55.083 25.394 -13.463 1.00 44.47 41 LEU C C 1
ATOM 2450 O O . LEU C 1 22 ? -54.289 25.432 -14.410 1.00 44.51 41 LEU C O 1
ATOM 2455 N N . ALA C 1 23 ? -56.186 26.130 -13.413 1.00 44.24 42 ALA C N 1
ATOM 2456 C CA . ALA C 1 23 ? -56.575 27.047 -14.470 1.00 44.93 42 ALA C CA 1
ATOM 2457 C C . ALA C 1 23 ? -56.360 28.488 -14.025 1.00 44.22 42 ALA C C 1
ATOM 2458 O O . ALA C 1 23 ? -56.357 28.800 -12.832 1.00 44.37 42 ALA C O 1
ATOM 2460 N N . GLY C 1 24 ? -56.211 29.374 -15.009 1.00 43.75 43 GLY C N 1
ATOM 2461 C CA . GLY C 1 24 ? -56.073 30.790 -14.728 1.00 43.47 43 GLY C CA 1
ATOM 2462 C C . GLY C 1 24 ? -55.145 31.563 -15.641 1.00 41.25 43 GLY C C 1
ATOM 2463 O O . GLY C 1 24 ? -55.377 32.752 -15.882 1.00 42.06 43 GLY C O 1
ATOM 2464 N N . HIS C 1 25 ? -54.110 30.919 -16.174 1.00 38.74 44 HIS C N 1
ATOM 2465 C CA . HIS C 1 25 ? -53.310 31.561 -17.208 1.00 37.11 44 HIS C CA 1
ATOM 2466 C C . HIS C 1 25 ? -54.152 31.744 -18.466 1.00 39.29 44 HIS C C 1
ATOM 2467 O O . HIS C 1 25 ? -54.961 30.882 -18.821 1.00 41.20 44 HIS C O 1
ATOM 2474 N N . THR C 1 26 ? -53.977 32.886 -19.130 1.00 39.27 45 THR C N 1
ATOM 2475 C CA . THR C 1 26 ? -54.770 33.221 -20.307 1.00 41.59 45 THR C CA 1
ATOM 2476 C C . THR C 1 26 ? -54.019 33.010 -21.616 1.00 40.37 45 THR C C 1
ATOM 2477 O O . THR C 1 26 ? -54.601 33.208 -22.686 1.00 42.33 45 THR C O 1
ATOM 2481 N N . LYS C 1 27 ? -52.748 32.619 -21.561 1.00 37.46 46 LYS C N 1
ATOM 2482 C CA . LYS C 1 27 ? -52.010 32.191 -22.742 1.00 36.68 46 LYS C CA 1
ATOM 2483 C C . LYS C 1 27 ? -51.239 30.928 -22.375 1.00 38.99 46 LYS C C 1
ATOM 2484 O O . LYS C 1 27 ? -51.392 30.382 -21.277 1.00 39.20 46 LYS C O 1
ATOM 2490 N N . ALA C 1 28 ? -50.409 30.460 -23.304 1.00 33.65 47 ALA C N 1
ATOM 2491 C CA . ALA C 1 28 ? -49.634 29.248 -23.076 1.00 36.91 47 ALA C CA 1
ATOM 2492 C C . ALA C 1 28 ? -48.769 29.383 -21.828 1.00 30.58 47 ALA C C 1
ATOM 2493 O O . ALA C 1 28 ? -48.178 30.435 -21.571 1.00 32.72 47 ALA C O 1
ATOM 2495 N N . VAL C 1 29 ? -48.706 28.312 -21.046 1.00 29.52 48 VAL C N 1
ATOM 2496 C CA . VAL C 1 29 ? -47.765 28.238 -19.935 1.00 28.11 48 VAL C CA 1
ATOM 2497 C C . VAL C 1 29 ? -46.392 27.889 -20.489 1.00 26.19 48 VAL C C 1
ATOM 2498 O O . VAL C 1 29 ? -46.278 27.145 -21.469 1.00 37.99 48 VAL C O 1
ATOM 2502 N N . SER C 1 30 ? -45.345 28.442 -19.886 1.00 23.86 49 SER C N 1
ATOM 2503 C CA . SER C 1 30 ? -43.983 28.253 -20.370 1.00 24.92 49 SER C CA 1
ATOM 2504 C C . SER C 1 30 ? -43.107 27.447 -19.426 1.00 26.25 49 SER C C 1
ATOM 2505 O O . SER C 1 30 ? -42.280 26.657 -19.888 1.00 23.34 49 SER C O 1
ATOM 2508 N N . SER C 1 31 ? -43.268 27.609 -18.114 1.00 26.31 50 SER C N 1
ATOM 2509 C CA . SER C 1 31 ? -42.410 26.910 -17.169 1.00 27.63 50 SER C CA 1
ATOM 2510 C C . SER C 1 31 ? -43.107 26.801 -15.820 1.00 21.17 50 SER C C 1
ATOM 2511 O O . SER C 1 31 ? -43.731 27.760 -15.358 1.00 23.64 50 SER C O 1
ATOM 2515 N N . VAL C 1 32 ? -42.989 25.633 -15.194 1.00 26.09 51 VAL C N 1
ATOM 2516 C CA . VAL C 1 32 ? -43.440 25.415 -13.824 1.00 26.50 51 VAL C CA 1
ATOM 2517 C C . VAL C 1 32 ? -42.255 24.921 -13.006 1.00 23.89 51 VAL C C 1
ATOM 2518 O O . VAL C 1 32 ? -41.421 24.162 -13.510 1.00 23.82 51 VAL C O 1
ATOM 2522 N N . LYS C 1 33 ? -42.175 25.365 -11.748 1.00 28.86 52 LYS C N 1
ATOM 2523 C CA . LYS C 1 33 ? -41.085 24.990 -10.850 1.00 22.70 52 LYS C CA 1
ATOM 2524 C C . LYS C 1 33 ? -41.613 24.881 -9.425 1.00 27.55 52 LYS C C 1
ATOM 2525 O O . LYS C 1 33 ? -42.344 25.764 -8.968 1.00 28.75 52 LYS C O 1
ATOM 2531 N N . PHE C 1 34 ? -41.237 23.813 -8.726 1.00 24.26 53 PHE C N 1
ATOM 2532 C CA . PHE C 1 34 ? -41.534 23.700 -7.302 1.00 33.63 53 PHE C CA 1
ATOM 2533 C C . PHE C 1 34 ? -40.536 24.510 -6.486 1.00 28.15 53 PHE C C 1
ATOM 2534 O O . PHE C 1 34 ? -39.341 24.533 -6.789 1.00 28.64 53 PHE C O 1
ATOM 2542 N N . SER C 1 35 ? -41.030 25.179 -5.447 1.00 30.41 54 SER C N 1
ATOM 2543 C CA . SER C 1 35 ? -40.131 25.850 -4.523 1.00 26.29 54 SER C CA 1
ATOM 2544 C C . SER C 1 35 ? -39.294 24.814 -3.773 1.00 32.23 54 SER C C 1
ATOM 2545 O O . SER C 1 35 ? -39.767 23.709 -3.493 1.00 35.98 54 SER C O 1
ATOM 2548 N N . PRO C 1 36 ? -38.045 25.148 -3.436 1.00 30.04 55 PRO C N 1
ATOM 2549 C CA . PRO C 1 36 ? -37.195 24.175 -2.733 1.00 32.26 55 PRO C CA 1
ATOM 2550 C C . PRO C 1 36 ? -37.773 23.685 -1.417 1.00 27.00 55 PRO C C 1
ATOM 2551 O O . PRO C 1 36 ? -37.518 22.532 -1.049 1.00 27.68 55 PRO C O 1
ATOM 2555 N N . ASN C 1 37 ? -38.541 24.505 -0.696 1.00 24.13 56 ASN C N 1
ATOM 2556 C CA . ASN C 1 37 ? -39.164 24.023 0.534 1.00 27.87 56 ASN C CA 1
ATOM 2557 C C . ASN C 1 37 ? -40.389 23.151 0.280 1.00 32.14 56 ASN C C 1
ATOM 2558 O O . ASN C 1 37 ? -41.034 22.724 1.247 1.00 29.09 56 ASN C O 1
ATOM 2563 N N . GLY C 1 38 ? -40.728 22.883 -0.982 1.00 26.21 57 GLY C N 1
ATOM 2564 C CA . GLY C 1 38 ? -41.809 21.973 -1.291 1.00 27.39 57 GLY C CA 1
ATOM 2565 C C . GLY C 1 38 ? -43.200 22.552 -1.155 1.00 32.28 57 GLY C C 1
ATOM 2566 O O . GLY C 1 38 ? -44.178 21.815 -1.340 1.00 30.12 57 GLY C O 1
ATOM 2567 N N . GLU C 1 39 ? -43.323 23.843 -0.840 1.00 29.42 58 GLU C N 1
ATOM 2568 C CA . GLU C 1 39 ? -44.602 24.432 -0.465 1.00 35.47 58 GLU C CA 1
ATOM 2569 C C . GLU C 1 39 ? -45.379 24.987 -1.649 1.00 35.57 58 GLU C C 1
ATOM 2570 O O . GLU C 1 39 ? -46.616 24.941 -1.644 1.00 39.54 58 GLU C O 1
ATOM 2576 N N . TRP C 1 40 ? -44.688 25.492 -2.666 1.00 29.31 59 TRP C N 1
ATOM 2577 C CA . TRP C 1 40 ? -45.324 26.213 -3.755 1.00 31.75 59 TRP C CA 1
ATOM 2578 C C . TRP C 1 40 ? -44.911 25.648 -5.105 1.00 35.12 59 TRP C C 1
ATOM 2579 O O . TRP C 1 40 ? -43.846 25.044 -5.263 1.00 32.53 59 TRP C O 1
ATOM 2590 N N . LEU C 1 41 ? -45.784 25.861 -6.081 1.00 33.09 60 LEU C N 1
ATOM 2591 C CA . LEU C 1 41 ? -45.439 25.747 -7.488 1.00 25.78 60 LEU C CA 1
ATOM 2592 C C . LEU C 1 41 ? -45.575 27.127 -8.109 1.00 28.28 60 LEU C C 1
ATOM 2593 O O . LEU C 1 41 ? -46.592 27.803 -7.917 1.00 29.62 60 LEU C O 1
ATOM 2598 N N . ALA C 1 42 ? -44.548 27.547 -8.833 1.00 27.22 61 ALA C N 1
ATOM 2599 C CA . ALA C 1 42 ? -44.571 28.785 -9.590 1.00 22.77 61 ALA C CA 1
ATOM 2600 C C . ALA C 1 42 ? -44.694 28.447 -11.065 1.00 28.95 61 ALA C C 1
ATOM 2601 O O . ALA C 1 42 ? -44.049 27.513 -11.550 1.00 25.62 61 ALA C O 1
ATOM 2603 N N . SER C 1 43 ? -45.525 29.205 -11.771 1.00 28.16 62 SER C N 1
ATOM 2604 C CA . SER C 1 43 ? -45.705 29.034 -13.203 1.00 25.24 62 SER C CA 1
ATOM 2605 C C . SER C 1 43 ? -45.514 30.375 -13.889 1.00 26.35 62 SER C C 1
ATOM 2606 O O . SER C 1 43 ? -45.892 31.416 -13.348 1.00 31.53 62 SER C O 1
ATOM 2609 N N . SER C 1 44 ? -44.907 30.347 -15.068 1.00 24.15 63 SER C N 1
ATOM 2610 C CA . SER C 1 44 ? -44.742 31.530 -15.896 1.00 29.10 63 SER C CA 1
ATOM 2611 C C . SER C 1 44 ? -45.522 31.333 -17.185 1.00 25.13 63 SER C C 1
ATOM 2612 O O . SER C 1 44 ? -45.722 30.199 -17.631 1.00 23.42 63 SER C O 1
ATOM 2615 N N . SER C 1 45 ? -45.984 32.427 -17.789 1.00 27.35 64 SER C N 1
ATOM 2616 C CA . SER C 1 45 ? -46.772 32.254 -19.002 1.00 26.21 64 SER C CA 1
ATOM 2617 C C . SER C 1 45 ? -46.484 33.346 -20.022 1.00 25.56 64 SER C C 1
ATOM 2618 O O . SER C 1 45 ? -45.960 34.415 -19.703 1.00 26.79 64 SER C O 1
ATOM 2621 N N . ALA C 1 46 ? -46.863 33.054 -21.269 1.00 28.66 65 ALA C N 1
ATOM 2622 C CA . ALA C 1 46 ? -46.840 34.053 -22.328 1.00 31.85 65 ALA C CA 1
ATOM 2623 C C . ALA C 1 46 ? -47.784 35.212 -22.041 1.00 34.77 65 ALA C C 1
ATOM 2624 O O . ALA C 1 46 ? -47.690 36.251 -22.705 1.00 29.66 65 ALA C O 1
ATOM 2626 N N . ASP C 1 47 ? -48.702 35.052 -21.084 1.00 33.47 66 ASP C N 1
ATOM 2627 C CA . ASP C 1 47 ? -49.614 36.116 -20.679 1.00 31.90 66 ASP C CA 1
ATOM 2628 C C . ASP C 1 47 ? -48.950 37.179 -19.808 1.00 30.91 66 ASP C C 1
ATOM 2629 O O . ASP C 1 47 ? -49.663 38.003 -19.228 1.00 32.49 66 ASP C O 1
ATOM 2634 N N . LYS C 1 48 ? -47.619 37.166 -19.702 1.00 31.14 67 LYS C N 1
ATOM 2635 C CA . LYS C 1 48 ? -46.793 38.119 -18.959 1.00 31.58 67 LYS C CA 1
ATOM 2636 C C . LYS C 1 48 ? -46.855 37.919 -17.451 1.00 34.02 67 LYS C C 1
ATOM 2637 O O . LYS C 1 48 ? -46.355 38.770 -16.705 1.00 36.99 67 LYS C O 1
ATOM 2643 N N . LEU C 1 49 ? -47.437 36.824 -16.972 1.00 28.35 68 LEU C N 1
ATOM 2644 C CA . LEU C 1 49 ? -47.700 36.666 -15.551 1.00 27.82 68 LEU C CA 1
ATOM 2645 C C . LEU C 1 49 ? -46.953 35.474 -14.968 1.00 26.07 68 LEU C C 1
ATOM 2646 O O . LEU C 1 49 ? -46.693 34.470 -15.651 1.00 25.26 68 LEU C O 1
ATOM 2651 N N . ILE C 1 50 ? -46.636 35.603 -13.678 1.00 27.87 69 ILE C N 1
ATOM 2652 C CA . ILE C 1 50 ? -46.211 34.500 -12.829 1.00 27.93 69 ILE C CA 1
ATOM 2653 C C . ILE C 1 50 ? -47.364 34.201 -11.885 1.00 27.56 69 ILE C C 1
ATOM 2654 O O . ILE C 1 50 ? -48.006 35.121 -11.375 1.00 28.32 69 ILE C O 1
ATOM 2659 N N . LYS C 1 51 ? -47.667 32.927 -11.693 1.00 26.87 70 LYS C N 1
ATOM 2660 C CA . LYS C 1 51 ? -48.702 32.524 -10.755 1.00 28.84 70 LYS C CA 1
ATOM 2661 C C . LYS C 1 51 ? -48.126 31.554 -9.735 1.00 28.05 70 LYS C C 1
ATOM 2662 O O . LYS C 1 51 ? -47.309 30.693 -10.072 1.00 26.44 70 LYS C O 1
ATOM 2668 N N . ILE C 1 52 ? -48.550 31.712 -8.483 1.00 34.80 71 ILE C N 1
ATOM 2669 C CA . ILE C 1 52 ? -48.089 30.906 -7.361 1.00 29.15 71 ILE C CA 1
ATOM 2670 C C . ILE C 1 52 ? -49.269 30.099 -6.847 1.00 33.21 71 ILE C C 1
ATOM 2671 O O . ILE C 1 52 ? -50.326 30.671 -6.535 1.00 38.23 71 ILE C O 1
ATOM 2676 N N . TRP C 1 53 ? -49.073 28.778 -6.737 1.00 31.14 72 TRP C N 1
ATOM 2677 C CA . TRP C 1 53 ? -50.093 27.820 -6.338 1.00 34.44 72 TRP C CA 1
ATOM 2678 C C . TRP C 1 53 ? -49.566 26.950 -5.204 1.00 36.26 72 TRP C C 1
ATOM 2679 O O . TRP C 1 53 ? -48.356 26.742 -5.071 1.00 31.41 72 TRP C O 1
ATOM 2690 N N . GLY C 1 54 ? -50.486 26.429 -4.396 1.00 37.98 73 GLY C N 1
ATOM 2691 C CA . GLY C 1 54 ? -50.104 25.473 -3.368 1.00 36.13 73 GLY C CA 1
ATOM 2692 C C . GLY C 1 54 ? -49.667 24.159 -3.997 1.00 40.95 73 GLY C C 1
ATOM 2693 O O . GLY C 1 54 ? -50.351 23.614 -4.872 1.00 35.94 73 GLY C O 1
ATOM 2694 N N . ALA C 1 55 ? -48.523 23.638 -3.543 1.00 36.93 74 ALA C N 1
ATOM 2695 C CA . ALA C 1 55 ? -47.931 22.472 -4.191 1.00 32.66 74 ALA C CA 1
ATOM 2696 C C . ALA C 1 55 ? -48.731 21.201 -3.936 1.00 37.81 74 ALA C C 1
ATOM 2697 O O . ALA C 1 55 ? -48.724 20.291 -4.773 1.00 43.03 74 ALA C O 1
ATOM 2699 N N . TYR C 1 56 ? -49.416 21.109 -2.797 1.00 37.19 75 TYR C N 1
ATOM 2700 C CA . TYR C 1 56 ? -50.066 19.864 -2.419 1.00 41.47 75 TYR C CA 1
ATOM 2701 C C . TYR C 1 56 ? -51.563 19.843 -2.692 1.00 42.95 75 TYR C C 1
ATOM 2702 O O . TYR C 1 56 ? -52.130 18.753 -2.830 1.00 48.72 75 TYR C O 1
ATOM 2711 N N . ASP C 1 57 ? -52.217 21.001 -2.778 1.00 42.79 76 ASP C N 1
ATOM 2712 C CA . ASP C 1 57 ? -53.649 21.048 -3.044 1.00 52.79 76 ASP C CA 1
ATOM 2713 C C . ASP C 1 57 ? -54.013 21.851 -4.286 1.00 44.98 76 ASP C C 1
ATOM 2714 O O . ASP C 1 57 ? -55.205 21.976 -4.592 1.00 48.08 76 ASP C O 1
ATOM 2719 N N . GLY C 1 58 ? -53.033 22.393 -5.007 1.00 46.62 77 GLY C N 1
ATOM 2720 C CA . GLY C 1 58 ? -53.307 23.143 -6.218 1.00 43.53 77 GLY C CA 1
ATOM 2721 C C . GLY C 1 58 ? -54.050 24.445 -6.023 1.00 42.63 77 GLY C C 1
ATOM 2722 O O . GLY C 1 58 ? -54.542 25.012 -7.003 1.00 42.95 77 GLY C O 1
ATOM 2723 N N . LYS C 1 59 ? -54.157 24.935 -4.792 1.00 43.66 78 LYS C N 1
ATOM 2724 C CA . LYS C 1 59 ? -54.938 26.137 -4.533 1.00 45.47 78 LYS C CA 1
ATOM 2725 C C . LYS C 1 59 ? -54.181 27.362 -5.023 1.00 43.09 78 LYS C C 1
ATOM 2726 O O . LYS C 1 59 ? -53.000 27.541 -4.708 1.00 40.63 78 LYS C O 1
ATOM 2728 N N . PHE C 1 60 ? -54.856 28.196 -5.810 1.00 44.04 79 PHE C N 1
ATOM 2729 C CA . PHE C 1 60 ? -54.245 29.429 -6.286 1.00 42.25 79 PHE C CA 1
ATOM 2730 C C . PHE C 1 60 ? -53.872 30.326 -5.115 1.00 42.39 79 PHE C C 1
ATOM 2731 O O . PHE C 1 60 ? -54.693 30.590 -4.233 1.00 45.17 79 PHE C O 1
ATOM 2739 N N . GLU C 1 61 ? -52.626 30.795 -5.109 1.00 39.65 80 GLU C N 1
ATOM 2740 C CA . GLU C 1 61 ? -52.140 31.664 -4.047 1.00 40.91 80 GLU C CA 1
ATOM 2741 C C . GLU C 1 61 ? -52.022 33.114 -4.490 1.00 40.80 80 GLU C C 1
ATOM 2742 O O . GLU C 1 61 ? -52.604 33.995 -3.851 1.00 41.77 80 GLU C O 1
ATOM 2748 N N . LYS C 1 62 ? -51.311 33.394 -5.582 1.00 39.56 81 LYS C N 1
ATOM 2749 C CA . LYS C 1 62 ? -51.199 34.797 -5.980 1.00 42.42 81 LYS C CA 1
ATOM 2750 C C . LYS C 1 62 ? -50.709 34.933 -7.416 1.00 36.55 81 LYS C C 1
ATOM 2751 O O . LYS C 1 62 ? -50.163 33.999 -8.002 1.00 36.50 81 LYS C O 1
ATOM 2757 N N . THR C 1 63 ? -50.929 36.120 -7.975 1.00 35.96 82 THR C N 1
ATOM 2758 C CA . THR C 1 63 ? -50.415 36.493 -9.285 1.00 34.37 82 THR C CA 1
ATOM 2759 C C . THR C 1 63 ? -49.367 37.585 -9.117 1.00 33.15 82 THR C C 1
ATOM 2760 O O . THR C 1 63 ? -49.582 38.557 -8.386 1.00 34.69 82 THR C O 1
ATOM 2764 N N . ILE C 1 64 ? -48.242 37.421 -9.798 1.00 30.65 83 ILE C N 1
ATOM 2765 C CA . ILE C 1 64 ? -47.126 38.349 -9.763 1.00 29.43 83 ILE C CA 1
ATOM 2766 C C . ILE C 1 64 ? -46.958 38.902 -11.173 1.00 29.76 83 ILE C C 1
ATOM 2767 O O . ILE C 1 64 ? -46.836 38.135 -12.139 1.00 33.41 83 ILE C O 1
ATOM 2772 N N . SER C 1 65 ? -46.970 40.229 -11.292 1.00 33.93 84 SER C N 1
ATOM 2773 C CA . SER C 1 65 ? -47.058 40.883 -12.589 1.00 37.14 84 SER C CA 1
ATOM 2774 C C . SER C 1 65 ? -46.056 42.027 -12.667 1.00 40.82 84 SER C C 1
ATOM 2775 O O . SER C 1 65 ? -45.566 42.524 -11.649 1.00 34.07 84 SER C O 1
ATOM 2778 N N . GLY C 1 66 ? -45.775 42.450 -13.900 1.00 40.08 85 GLY C N 1
ATOM 2779 C CA . GLY C 1 66 ? -44.885 43.569 -14.145 1.00 35.42 85 GLY C CA 1
ATOM 2780 C C . GLY C 1 66 ? -44.060 43.485 -15.415 1.00 40.43 85 GLY C C 1
ATOM 2781 O O . GLY C 1 66 ? -43.599 44.514 -15.918 1.00 46.04 85 GLY C O 1
ATOM 2782 N N . HIS C 1 67 ? -43.881 42.286 -15.962 1.00 33.95 86 HIS C N 1
ATOM 2783 C CA . HIS C 1 67 ? -43.203 42.155 -17.246 1.00 33.54 86 HIS C CA 1
ATOM 2784 C C . HIS C 1 67 ? -44.064 42.730 -18.366 1.00 34.00 86 HIS C C 1
ATOM 2785 O O . HIS C 1 67 ? -45.288 42.577 -18.368 1.00 37.52 86 HIS C O 1
ATOM 2792 N N . LYS C 1 68 ? -43.417 43.410 -19.319 1.00 31.85 87 LYS C N 1
ATOM 2793 C CA . LYS C 1 68 ? -44.145 44.008 -20.434 1.00 35.55 87 LYS C CA 1
ATOM 2794 C C . LYS C 1 68 ? -44.490 43.007 -21.530 1.00 36.84 87 LYS C C 1
ATOM 2795 O O . LYS C 1 68 ? -45.394 43.274 -22.329 1.00 33.77 87 LYS C O 1
ATOM 2801 N N . LEU C 1 69 ? -43.802 41.868 -21.586 1.00 30.20 88 LEU C N 1
ATOM 2802 C CA . LEU C 1 69 ? -44.042 40.865 -22.613 1.00 29.35 88 LEU C CA 1
ATOM 2803 C C . LEU C 1 69 ? -44.038 39.494 -21.951 1.00 28.50 88 LEU C C 1
ATOM 2804 O O . LEU C 1 69 ? -43.858 39.373 -20.735 1.00 29.83 88 LEU C O 1
ATOM 2809 N N . GLY C 1 70 ? -44.241 38.455 -22.759 1.00 25.87 89 GLY C N 1
ATOM 2810 C CA . GLY C 1 70 ? -44.360 37.114 -22.220 1.00 29.21 89 GLY C CA 1
ATOM 2811 C C . GLY C 1 70 ? -43.109 36.671 -21.483 1.00 29.30 89 GLY C C 1
ATOM 2812 O O . GLY C 1 70 ? -42.013 37.207 -21.664 1.00 22.10 89 GLY C O 1
ATOM 2813 N N . ILE C 1 71 ? -43.294 35.667 -20.628 1.00 25.19 90 ILE C N 1
ATOM 2814 C CA . ILE C 1 71 ? -42.236 35.116 -19.789 1.00 21.64 90 ILE C CA 1
ATOM 2815 C C . ILE C 1 71 ? -42.012 33.666 -20.195 1.00 28.16 90 ILE C C 1
ATOM 2816 O O . ILE C 1 71 ? -42.972 32.898 -20.323 1.00 29.09 90 ILE C O 1
ATOM 2821 N N . SER C 1 72 ? -40.747 33.297 -20.405 1.00 27.49 91 SER C N 1
ATOM 2822 C CA . SER C 1 72 ? -40.393 31.954 -20.846 1.00 31.45 91 SER C CA 1
ATOM 2823 C C . SER C 1 72 ? -39.903 31.041 -19.730 1.00 23.59 91 SER C C 1
ATOM 2824 O O . SER C 1 72 ? -39.921 29.819 -19.908 1.00 30.08 91 SER C O 1
ATOM 2827 N N . ASP C 1 73 ? -39.467 31.582 -18.595 1.00 27.81 92 ASP C N 1
ATOM 2828 C CA . ASP C 1 73 ? -38.876 30.743 -17.560 1.00 26.05 92 ASP C CA 1
ATOM 2829 C C . ASP C 1 73 ? -38.963 31.449 -16.217 1.00 22.60 92 ASP C C 1
ATOM 2830 O O . ASP C 1 73 ? -39.083 32.675 -16.139 1.00 20.68 92 ASP C O 1
ATOM 2835 N N . VAL C 1 74 ? -38.890 30.646 -15.158 1.00 30.54 93 VAL C N 1
ATOM 2836 C CA . VAL C 1 74 ? -38.921 31.141 -13.789 1.00 27.60 93 VAL C CA 1
ATOM 2837 C C . VAL C 1 74 ? -38.122 30.172 -12.927 1.00 24.89 93 VAL C C 1
ATOM 2838 O O . VAL C 1 74 ? -38.011 28.984 -13.242 1.00 24.10 93 VAL C O 1
ATOM 2842 N N . ALA C 1 75 ? -37.544 30.686 -11.842 1.00 16.20 94 ALA C N 1
ATOM 2843 C CA . ALA C 1 75 ? -36.716 29.858 -10.981 1.00 17.41 94 ALA C CA 1
ATOM 2844 C C . ALA C 1 75 ? -36.731 30.409 -9.561 1.00 18.76 94 ALA C C 1
ATOM 2845 O O . ALA C 1 75 ? -36.884 31.615 -9.345 1.00 20.22 94 ALA C O 1
ATOM 2847 N N . TRP C 1 76 ? -36.567 29.509 -8.595 1.00 19.59 95 TRP C N 1
ATOM 2848 C CA . TRP C 1 76 ? -36.602 29.844 -7.179 1.00 24.18 95 TRP C CA 1
ATOM 2849 C C . TRP C 1 76 ? -35.194 29.971 -6.610 1.00 20.30 95 TRP C C 1
ATOM 2850 O O . TRP C 1 76 ? -34.278 29.245 -7.004 1.00 22.07 95 TRP C O 1
ATOM 2861 N N . SER C 1 77 ? -35.033 30.884 -5.657 1.00 22.71 96 SER C N 1
ATOM 2862 C CA . SER C 1 77 ? -33.843 30.848 -4.824 1.00 25.75 96 SER C CA 1
ATOM 2863 C C . SER C 1 77 ? -33.925 29.659 -3.870 1.00 27.96 96 SER C C 1
ATOM 2864 O O . SER C 1 77 ? -34.994 29.083 -3.646 1.00 30.31 96 SER C O 1
ATOM 2867 N N . SER C 1 78 ? -32.776 29.293 -3.297 1.00 26.83 97 SER C N 1
ATOM 2868 C CA . SER C 1 78 ? -32.723 28.078 -2.488 1.00 25.79 97 SER C CA 1
ATOM 2869 C C . SER C 1 78 ? -33.587 28.176 -1.235 1.00 27.72 97 SER C C 1
ATOM 2870 O O . SER C 1 78 ? -34.094 27.154 -0.760 1.00 24.89 97 SER C O 1
ATOM 2873 N N . ASP C 1 79 ? -33.789 29.377 -0.698 1.00 22.82 98 ASP C N 1
ATOM 2874 C CA . ASP C 1 79 ? -34.589 29.540 0.509 1.00 27.72 98 ASP C CA 1
ATOM 2875 C C . ASP C 1 79 ? -36.065 29.798 0.214 1.00 28.49 98 ASP C C 1
ATOM 2876 O O . ASP C 1 79 ? -36.807 30.164 1.129 1.00 35.32 98 ASP C O 1
ATOM 2881 N N . SER C 1 80 ? -36.490 29.654 -1.042 1.00 27.37 99 SER C N 1
ATOM 2882 C CA . SER C 1 80 ? -37.879 29.772 -1.479 1.00 29.19 99 SER C CA 1
ATOM 2883 C C . SER C 1 80 ? -38.437 31.184 -1.351 1.00 29.23 99 SER C C 1
ATOM 2884 O O . SER C 1 80 ? -39.649 31.374 -1.500 1.00 23.79 99 SER C O 1
ATOM 2887 N N . ASN C 1 81 ? -37.598 32.186 -1.087 1.00 28.85 100 ASN C N 1
ATOM 2888 C CA . ASN C 1 81 ? -38.093 33.538 -0.863 1.00 29.47 100 ASN C CA 1
ATOM 2889 C C . ASN C 1 81 ? -38.068 34.415 -2.108 1.00 28.81 100 ASN C C 1
ATOM 2890 O O . ASN C 1 81 ? -38.780 35.424 -2.148 1.00 31.50 100 ASN C O 1
ATOM 2895 N N . LEU C 1 82 ? -37.291 34.061 -3.121 1.00 22.78 101 LEU C N 1
ATOM 2896 C CA . LEU C 1 82 ? -37.168 34.884 -4.312 1.00 28.88 101 LEU C CA 1
ATOM 2897 C C . LEU C 1 82 ? -37.531 34.082 -5.549 1.00 26.58 101 LEU C C 1
ATOM 2898 O O . LEU C 1 82 ? -37.407 32.853 -5.578 1.00 22.04 101 LEU C O 1
ATOM 2903 N N . LEU C 1 83 ? -37.999 34.796 -6.564 1.00 25.81 102 LEU C N 1
ATOM 2904 C CA . LEU C 1 83 ? -38.130 34.253 -7.906 1.00 26.59 102 LEU C CA 1
ATOM 2905 C C . LEU C 1 83 ? -37.338 35.114 -8.874 1.00 27.43 102 LEU C C 1
ATOM 2906 O O . LEU C 1 83 ? -37.193 36.322 -8.679 1.00 25.93 102 LEU C O 1
ATOM 2911 N N . VAL C 1 84 ? -36.820 34.486 -9.920 1.00 26.75 103 VAL C N 1
ATOM 2912 C CA . VAL C 1 84 ? -36.296 35.205 -11.069 1.00 21.53 103 VAL C CA 1
ATOM 2913 C C . VAL C 1 84 ? -37.094 34.754 -12.281 1.00 26.30 103 VAL C C 1
ATOM 2914 O O . VAL C 1 84 ? -37.416 33.568 -12.417 1.00 22.86 103 VAL C O 1
ATOM 2918 N N . SER C 1 85 ? -37.456 35.711 -13.128 1.00 24.92 104 SER C N 1
ATOM 2919 C CA . SER C 1 85 ? -38.218 35.444 -14.336 1.00 22.51 104 SER C CA 1
ATOM 2920 C C . SER C 1 85 ? -37.454 35.978 -15.537 1.00 24.06 104 SER C C 1
ATOM 2921 O O . SER C 1 85 ? -36.808 37.027 -15.452 1.00 22.00 104 SER C O 1
ATOM 2924 N N . ALA C 1 86 ? -37.551 35.255 -16.653 1.00 24.79 105 ALA C N 1
ATOM 2925 C CA . ALA C 1 86 ? -36.905 35.604 -17.913 1.00 28.14 105 ALA C CA 1
ATOM 2926 C C . ALA C 1 86 ? -37.988 35.891 -18.940 1.00 25.53 105 ALA C C 1
ATOM 2927 O O . ALA C 1 86 ? -38.893 35.074 -19.125 1.00 23.27 105 ALA C O 1
ATOM 2929 N N . SER C 1 87 ? -37.896 37.037 -19.613 1.00 24.12 106 SER C N 1
ATOM 2930 C CA . SER C 1 87 ? -39.013 37.553 -20.392 1.00 24.48 106 SER C CA 1
ATOM 2931 C C . SER C 1 87 ? -38.584 37.972 -21.792 1.00 21.90 106 SER C C 1
ATOM 2932 O O . SER C 1 87 ? -37.413 38.257 -22.056 1.00 23.01 106 SER C O 1
ATOM 2935 N N . ASP C 1 88 ? -39.572 38.006 -22.692 1.00 24.32 107 ASP C N 1
ATOM 2936 C CA . ASP C 1 88 ? -39.367 38.541 -24.033 1.00 21.97 107 ASP C CA 1
ATOM 2937 C C . ASP C 1 88 ? -39.061 40.033 -24.020 1.00 24.21 107 ASP C C 1
ATOM 2938 O O . ASP C 1 88 ? -38.557 40.554 -25.020 1.00 24.06 107 ASP C O 1
ATOM 2943 N N . ASP C 1 89 ? -39.365 40.738 -22.919 1.00 27.67 108 ASP C N 1
ATOM 2944 C CA . ASP C 1 89 ? -39.062 42.169 -22.817 1.00 26.91 108 ASP C CA 1
ATOM 2945 C C . ASP C 1 89 ? -37.554 42.461 -22.604 1.00 29.54 108 ASP C C 1
ATOM 2946 O O . ASP C 1 89 ? -37.216 43.621 -22.312 1.00 31.51 108 ASP C O 1
ATOM 2951 N N . LYS C 1 90 ? -36.699 41.444 -22.724 1.00 25.33 109 LYS C N 1
ATOM 2952 C CA . LYS C 1 90 ? -35.236 41.500 -22.698 1.00 25.67 109 LYS C CA 1
ATOM 2953 C C . LYS C 1 90 ? -34.682 41.655 -21.288 1.00 30.13 109 LYS C C 1
ATOM 2954 O O . LYS C 1 90 ? -33.463 41.806 -21.134 1.00 27.93 109 LYS C O 1
ATOM 2960 N N . THR C 1 91 ? -35.516 41.625 -20.257 1.00 27.33 110 THR C N 1
ATOM 2961 C CA . THR C 1 91 ? -35.037 41.748 -18.893 1.00 28.65 110 THR C CA 1
ATOM 2962 C C . THR C 1 91 ? -35.330 40.467 -18.132 1.00 25.82 110 THR C C 1
ATOM 2963 O O . THR C 1 91 ? -36.221 39.694 -18.495 1.00 31.64 110 THR C O 1
ATOM 2967 N N . LEU C 1 92 ? -34.559 40.245 -17.078 1.00 27.10 111 LEU C N 1
ATOM 2968 C CA . LEU C 1 92 ? -34.987 39.335 -16.029 1.00 24.79 111 LEU C CA 1
ATOM 2969 C C . LEU C 1 92 ? -35.527 40.164 -14.875 1.00 26.24 111 LEU C C 1
ATOM 2970 O O . LEU C 1 92 ? -35.209 41.343 -14.734 1.00 29.01 111 LEU C O 1
ATOM 2975 N N . LYS C 1 93 ? -36.382 39.557 -14.070 1.00 27.93 112 LYS C N 1
ATOM 2976 C CA . LYS C 1 93 ? -36.891 40.255 -12.898 1.00 25.47 112 LYS C CA 1
ATOM 2977 C C . LYS C 1 93 ? -36.758 39.380 -11.663 1.00 27.16 112 LYS C C 1
ATOM 2978 O O . LYS C 1 93 ? -37.047 38.182 -11.704 1.00 26.98 112 LYS C O 1
ATOM 2984 N N . ILE C 1 94 ? -36.299 39.992 -10.574 1.00 26.59 113 ILE C N 1
ATOM 2985 C CA . ILE C 1 94 ? -36.197 39.345 -9.273 1.00 26.84 113 ILE C CA 1
ATOM 2986 C C . ILE C 1 94 ? -37.346 39.848 -8.417 1.00 27.26 113 ILE C C 1
ATOM 2987 O O . ILE C 1 94 ? -37.480 41.064 -8.201 1.00 31.00 113 ILE C O 1
ATOM 2992 N N . TRP C 1 95 ? -38.135 38.898 -7.909 1.00 24.77 114 TRP C N 1
ATOM 2993 C CA . TRP C 1 95 ? -39.356 39.122 -7.153 1.00 25.94 114 TRP C CA 1
ATOM 2994 C C . TRP C 1 95 ? -39.224 38.575 -5.739 1.00 31.29 114 TRP C C 1
ATOM 2995 O O . TRP C 1 95 ? -38.692 37.476 -5.533 1.00 27.99 114 TRP C O 1
ATOM 3006 N N . ASP C 1 96 ? -39.731 39.346 -4.778 1.00 35.38 115 ASP C N 1
ATOM 3007 C CA . ASP C 1 96 ? -40.002 38.862 -3.427 1.00 31.67 115 ASP C CA 1
ATOM 3008 C C . ASP C 1 96 ? -41.330 38.115 -3.447 1.00 34.01 115 ASP C C 1
ATOM 3009 O O . ASP C 1 96 ? -42.384 38.722 -3.663 1.00 37.47 115 ASP C O 1
ATOM 3014 N N . VAL C 1 97 ? -41.289 36.800 -3.215 1.00 31.39 116 VAL C N 1
ATOM 3015 C CA . VAL C 1 97 ? -42.498 35.985 -3.330 1.00 32.23 116 VAL C CA 1
ATOM 3016 C C . VAL C 1 97 ? -43.550 36.432 -2.324 1.00 37.88 116 VAL C C 1
ATOM 3017 O O . VAL C 1 97 ? -44.744 36.504 -2.644 1.00 40.08 116 VAL C O 1
ATOM 3021 N N . SER C 1 98 ? -43.130 36.723 -1.090 1.00 38.32 117 SER C N 1
ATOM 3022 C CA . SER C 1 98 ? -44.080 37.100 -0.047 1.00 40.80 117 SER C CA 1
ATOM 3023 C C . SER C 1 98 ? -44.868 38.345 -0.437 1.00 38.95 117 SER C C 1
ATOM 3024 O O . SER C 1 98 ? -46.102 38.366 -0.356 1.00 38.10 117 SER C O 1
ATOM 3027 N N . SER C 1 99 ? -44.172 39.392 -0.871 1.00 37.40 118 SER C N 1
ATOM 3028 C CA . SER C 1 99 ? -44.818 40.650 -1.215 1.00 40.39 118 SER C CA 1
ATOM 3029 C C . SER C 1 99 ? -45.215 40.741 -2.682 1.00 41.52 118 SER C C 1
ATOM 3030 O O . SER C 1 99 ? -45.999 41.625 -3.042 1.00 42.03 118 SER C O 1
ATOM 3033 N N . GLY C 1 100 ? -44.697 39.857 -3.531 1.00 40.58 119 GLY C N 1
ATOM 3034 C CA . GLY C 1 100 ? -45.015 39.866 -4.943 1.00 36.97 119 GLY C CA 1
ATOM 3035 C C . GLY C 1 100 ? -44.454 41.025 -5.735 1.00 36.99 119 GLY C C 1
ATOM 3036 O O . GLY C 1 100 ? -44.751 41.129 -6.930 1.00 48.34 119 GLY C O 1
ATOM 3037 N N . LYS C 1 101 ? -43.659 41.900 -5.124 1.00 35.93 120 LYS C N 1
ATOM 3038 C CA . LYS C 1 101 ? -43.141 43.065 -5.825 1.00 37.63 120 LYS C CA 1
ATOM 3039 C C . LYS C 1 101 ? -41.755 42.796 -6.394 1.00 37.25 120 LYS C C 1
ATOM 3040 O O . LYS C 1 101 ? -40.971 42.016 -5.849 1.00 38.12 120 LYS C O 1
ATOM 3046 N N . CYS C 1 102 ? -41.470 43.455 -7.512 1.00 37.15 121 CYS C N 1
ATOM 3047 C CA . CYS C 1 102 ? -40.207 43.296 -8.221 1.00 31.85 121 CYS C CA 1
ATOM 3048 C C . CYS C 1 102 ? -39.081 43.965 -7.444 1.00 29.68 121 CYS C C 1
ATOM 3049 O O . CYS C 1 102 ? -39.062 45.191 -7.293 1.00 33.47 121 CYS C O 1
ATOM 3052 N N . LEU C 1 103 ? -38.137 43.161 -6.953 1.00 33.88 122 LEU C N 1
ATOM 3053 C CA . LEU C 1 103 ? -36.981 43.715 -6.259 1.00 33.09 122 LEU C CA 1
ATOM 3054 C C . LEU C 1 103 ? -35.960 44.274 -7.237 1.00 32.79 122 LEU C C 1
ATOM 3055 O O . LEU C 1 103 ? -35.372 45.332 -6.984 1.00 28.39 122 LEU C O 1
ATOM 3060 N N . LYS C 1 104 ? -35.728 43.584 -8.354 1.00 36.57 123 LYS C N 1
ATOM 3061 C CA . LYS C 1 104 ? -34.709 44.041 -9.296 1.00 29.73 123 LYS C CA 1
ATOM 3062 C C . LYS C 1 104 ? -35.132 43.764 -10.730 1.00 33.48 123 LYS C C 1
ATOM 3063 O O . LYS C 1 104 ? -35.824 42.783 -11.010 1.00 30.36 123 LYS C O 1
ATOM 3069 N N . THR C 1 105 ? -34.690 44.630 -11.641 1.00 32.66 124 THR C N 1
ATOM 3070 C CA . THR C 1 105 ? -34.807 44.393 -13.074 1.00 28.71 124 THR C CA 1
ATOM 3071 C C . THR C 1 105 ? -33.409 44.291 -13.669 1.00 30.21 124 THR C C 1
ATOM 3072 O O . THR C 1 105 ? -32.627 45.246 -13.603 1.00 28.17 124 THR C O 1
ATOM 3076 N N . LEU C 1 106 ? -33.103 43.133 -14.248 1.00 28.70 125 LEU C N 1
ATOM 3077 C CA . LEU C 1 106 ? -31.782 42.802 -14.763 1.00 28.89 125 LEU C CA 1
ATOM 3078 C C . LEU C 1 106 ? -31.786 43.079 -16.262 1.00 30.01 125 LEU C C 1
ATOM 3079 O O . LEU C 1 106 ? -32.383 42.320 -17.039 1.00 31.08 125 LEU C O 1
ATOM 3084 N N . LYS C 1 107 ? -31.136 44.174 -16.655 1.00 32.64 126 LYS C N 1
ATOM 3085 C CA . LYS C 1 107 ? -31.069 44.633 -18.034 1.00 32.16 126 LYS C CA 1
ATOM 3086 C C . LYS C 1 107 ? -29.683 44.378 -18.610 1.00 28.93 126 LYS C C 1
ATOM 3087 O O . LYS C 1 107 ? -28.679 44.404 -17.894 1.00 36.33 126 LYS C O 1
ATOM 3093 N N . GLY C 1 108 ? -29.634 44.168 -19.921 1.00 27.79 127 GLY C N 1
ATOM 3094 C CA . GLY C 1 108 ? -28.372 43.952 -20.600 1.00 28.49 127 GLY C CA 1
ATOM 3095 C C . GLY C 1 108 ? -28.454 42.971 -21.752 1.00 32.48 127 GLY C C 1
ATOM 3096 O O . GLY C 1 108 ? -27.677 43.075 -22.707 1.00 27.84 127 GLY C O 1
ATOM 3097 N N . HIS C 1 109 ? -29.389 42.027 -21.694 1.00 24.68 128 HIS C N 1
ATOM 3098 C CA . HIS C 1 109 ? -29.678 41.213 -22.865 1.00 29.16 128 HIS C CA 1
ATOM 3099 C C . HIS C 1 109 ? -30.314 42.076 -23.946 1.00 30.22 128 HIS C C 1
ATOM 3100 O O . HIS C 1 109 ? -31.129 42.957 -23.657 1.00 32.39 128 HIS C O 1
ATOM 3107 N N . SER C 1 110 ? -29.932 41.831 -25.198 1.00 25.58 129 SER C N 1
ATOM 3108 C CA . SER C 1 110 ? -30.448 42.594 -26.326 1.00 25.47 129 SER C CA 1
ATOM 3109 C C . SER C 1 110 ? -31.534 41.853 -27.097 1.00 24.41 129 SER C C 1
ATOM 3110 O O . SER C 1 110 ? -31.907 42.285 -28.190 1.00 25.81 129 SER C O 1
ATOM 3113 N N . ASN C 1 111 ? -32.050 40.758 -26.557 1.00 29.44 130 ASN C N 1
ATOM 3114 C CA . ASN C 1 111 ? -33.123 39.999 -27.190 1.00 25.84 130 ASN C CA 1
ATOM 3115 C C . ASN C 1 111 ? -33.839 39.211 -26.095 1.00 34.98 130 ASN C C 1
ATOM 3116 O O . ASN C 1 111 ? -33.547 39.378 -24.905 1.00 27.70 130 ASN C O 1
ATOM 3121 N N . TYR C 1 112 ? -34.783 38.354 -26.495 1.00 28.93 131 TYR C N 1
ATOM 3122 C CA . TYR C 1 112 ? -35.595 37.617 -25.533 1.00 28.93 131 TYR C CA 1
ATOM 3123 C C . TYR C 1 112 ? -34.708 36.848 -24.565 1.00 23.64 131 TYR C C 1
ATOM 3124 O O . TYR C 1 112 ? -33.743 36.202 -24.976 1.00 26.86 131 TYR C O 1
ATOM 3133 N N . VAL C 1 113 ? -35.034 36.920 -23.278 1.00 24.19 132 VAL C N 1
ATOM 3134 C CA . VAL C 1 113 ? -34.397 36.070 -22.277 1.00 26.08 132 VAL C CA 1
ATOM 3135 C C . VAL C 1 113 ? -35.227 34.797 -22.166 1.00 25.52 132 VAL C C 1
ATOM 3136 O O . VAL C 1 113 ? -36.436 34.851 -21.919 1.00 24.16 132 VAL C O 1
ATOM 3140 N N . PHE C 1 114 ? -34.579 33.651 -22.353 1.00 31.30 133 PHE C N 1
ATOM 3141 C CA . PHE C 1 114 ? -35.261 32.381 -22.555 1.00 28.89 133 PHE C CA 1
ATOM 3142 C C . PHE C 1 114 ? -35.227 31.467 -21.337 1.00 29.23 133 PHE C C 1
ATOM 3143 O O . PHE C 1 114 ? -36.151 30.668 -21.155 1.00 31.53 133 PHE C O 1
ATOM 3151 N N . CYS C 1 115 ? -34.187 31.555 -20.509 1.00 24.62 134 CYS C N 1
ATOM 3152 C CA . CYS C 1 115 ? -33.983 30.609 -19.422 1.00 24.60 134 CYS C CA 1
ATOM 3153 C C . CYS C 1 115 ? -33.211 31.287 -18.300 1.00 25.10 134 CYS C C 1
ATOM 3154 O O . CYS C 1 115 ? -32.420 32.203 -18.540 1.00 24.08 134 CYS C O 1
ATOM 3157 N N . CYS C 1 116 ? -33.438 30.819 -17.074 1.00 19.96 135 CYS C N 1
ATOM 3158 C CA . CYS C 1 116 ? -32.812 31.414 -15.902 1.00 20.40 135 CYS C CA 1
ATOM 3159 C C . CYS C 1 116 ? -32.717 30.378 -14.793 1.00 20.67 135 CYS C C 1
ATOM 3160 O O . CYS C 1 116 ? -33.469 29.401 -14.763 1.00 18.98 135 CYS C O 1
ATOM 3163 N N . ASN C 1 117 ? -31.796 30.625 -13.863 1.00 18.56 136 ASN C N 1
ATOM 3164 C CA . ASN C 1 117 ? -31.601 29.750 -12.718 1.00 22.75 136 ASN C CA 1
ATOM 3165 C C . ASN C 1 117 ? -30.761 30.472 -11.677 1.00 23.95 136 ASN C C 1
ATOM 3166 O O . ASN C 1 117 ? -29.809 31.179 -12.023 1.00 20.72 136 ASN C O 1
ATOM 3171 N N . PHE C 1 118 ? -31.115 30.283 -10.410 1.00 17.15 137 PHE C N 1
ATOM 3172 C CA . PHE C 1 118 ? -30.231 30.646 -9.313 1.00 20.02 137 PHE C CA 1
ATOM 3173 C C . PHE C 1 118 ? -29.154 29.582 -9.169 1.00 17.83 137 PHE C C 1
ATOM 3174 O O . PHE C 1 118 ? -29.356 28.418 -9.531 1.00 18.79 137 PHE C O 1
ATOM 3182 N N . ASN C 1 119 ? -28.010 29.973 -8.624 1.00 16.78 138 ASN C N 1
ATOM 3183 C CA . ASN C 1 119 ? -27.072 28.969 -8.149 1.00 20.80 138 ASN C CA 1
ATOM 3184 C C . ASN C 1 119 ? -27.529 28.511 -6.770 1.00 22.17 138 ASN C C 1
ATOM 3185 O O . ASN C 1 119 ? -28.410 29.126 -6.164 1.00 21.64 138 ASN C O 1
ATOM 3190 N N . PRO C 1 120 ? -27.002 27.388 -6.268 1.00 21.71 139 PRO C N 1
ATOM 3191 C CA . PRO C 1 120 ? -27.450 26.925 -4.945 1.00 23.51 139 PRO C CA 1
ATOM 3192 C C . PRO C 1 120 ? -27.274 27.966 -3.852 1.00 24.52 139 PRO C C 1
ATOM 3193 O O . PRO C 1 120 ? -28.188 28.159 -3.040 1.00 23.64 139 PRO C O 1
ATOM 3197 N N . GLN C 1 121 ? -26.142 28.677 -3.836 1.00 26.26 140 GLN C N 1
ATOM 3198 C CA . GLN C 1 121 ? -25.957 29.759 -2.874 1.00 24.51 140 GLN C CA 1
ATOM 3199 C C . GLN C 1 121 ? -27.010 30.845 -3.049 1.00 22.19 140 GLN C C 1
ATOM 3200 O O . GLN C 1 121 ? -27.351 31.538 -2.085 1.00 25.45 140 GLN C O 1
ATOM 3206 N N . SER C 1 122 ? -27.516 31.015 -4.273 1.00 24.19 141 SER C N 1
ATOM 3207 C CA . SER C 1 122 ? -28.523 32.009 -4.637 1.00 23.53 141 SER C CA 1
ATOM 3208 C C . SER C 1 122 ? -28.012 33.440 -4.518 1.00 24.81 141 SER C C 1
ATOM 3209 O O . SER C 1 122 ? -28.809 34.376 -4.389 1.00 26.84 141 SER C O 1
ATOM 3212 N N . ASN C 1 123 ? -26.695 33.634 -4.559 1.00 25.12 142 ASN C N 1
ATOM 3213 C CA . ASN C 1 123 ? -26.130 34.960 -4.750 1.00 22.42 142 ASN C CA 1
ATOM 3214 C C . ASN C 1 123 ? -25.978 35.320 -6.222 1.00 24.72 142 ASN C C 1
ATOM 3215 O O . ASN C 1 123 ? -25.791 36.500 -6.539 1.00 29.02 142 ASN C O 1
ATOM 3220 N N . LEU C 1 124 ? -26.080 34.343 -7.123 1.00 23.50 143 LEU C N 1
ATOM 3221 C CA . LEU C 1 124 ? -25.919 34.561 -8.553 1.00 25.08 143 LEU C CA 1
ATOM 3222 C C . LEU C 1 124 ? -27.137 34.046 -9.301 1.00 21.81 143 LEU C C 1
ATOM 3223 O O . LEU C 1 124 ? -27.797 33.098 -8.871 1.00 24.38 143 LEU C O 1
ATOM 3228 N N . ILE C 1 125 ? -27.419 34.679 -10.435 1.00 22.89 144 ILE C N 1
ATOM 3229 C CA . ILE C 1 125 ? -28.416 34.198 -11.384 1.00 23.29 144 ILE C CA 1
ATOM 3230 C C . ILE C 1 125 ? -27.744 34.036 -12.739 1.00 24.90 144 ILE C C 1
ATOM 3231 O O . ILE C 1 125 ? -26.993 34.914 -13.176 1.00 22.59 144 ILE C O 1
ATOM 3236 N N . VAL C 1 126 ? -28.007 32.917 -13.404 1.00 21.46 145 VAL C N 1
ATOM 3237 C CA . VAL C 1 126 ? -27.514 32.684 -14.754 1.00 20.36 145 VAL C CA 1
ATOM 3238 C C . VAL C 1 126 ? -28.698 32.776 -15.706 1.00 30.41 145 VAL C C 1
ATOM 3239 O O . VAL C 1 126 ? -29.812 32.359 -15.368 1.00 24.87 145 VAL C O 1
ATOM 3243 N N . SER C 1 127 ? -28.471 33.373 -16.876 1.00 17.99 146 SER C N 1
ATOM 3244 C CA . SER C 1 127 ? -29.529 33.536 -17.860 1.00 20.63 146 SER C CA 1
ATOM 3245 C C . SER C 1 127 ? -28.990 33.253 -19.253 1.00 21.81 146 SER C C 1
ATOM 3246 O O . SER C 1 127 ? -27.807 33.462 -19.532 1.00 27.52 146 SER C O 1
ATOM 3249 N N . GLY C 1 128 ? -29.878 32.777 -20.117 1.00 23.93 147 GLY C N 1
ATOM 3250 C CA . GLY C 1 128 ? -29.572 32.628 -21.526 1.00 19.07 147 GLY C CA 1
ATOM 3251 C C . GLY C 1 128 ? -30.609 33.364 -22.345 1.00 22.42 147 GLY C C 1
ATOM 3252 O O . GLY C 1 128 ? -31.751 33.538 -21.924 1.00 25.37 147 GLY C O 1
ATOM 3253 N N . SER C 1 129 ? -30.195 33.809 -23.529 1.00 24.71 148 SER C N 1
ATOM 3254 C CA . SER C 1 129 ? -31.028 34.712 -24.305 1.00 22.84 148 SER C CA 1
ATOM 3255 C C . SER C 1 129 ? -30.997 34.343 -25.779 1.00 26.06 148 SER C C 1
ATOM 3256 O O . SER C 1 129 ? -30.133 33.595 -26.245 1.00 26.25 148 SER C O 1
ATOM 3259 N N . PHE C 1 130 ? -31.980 34.874 -26.508 1.00 24.06 149 PHE C N 1
ATOM 3260 C CA . PHE C 1 130 ? -31.948 34.788 -27.960 1.00 30.52 149 PHE C CA 1
ATOM 3261 C C . PHE C 1 130 ? -30.750 35.529 -28.541 1.00 26.94 149 PHE C C 1
ATOM 3262 O O . PHE C 1 130 ? -30.375 35.269 -29.689 1.00 32.70 149 PHE C O 1
ATOM 3270 N N . ASP C 1 131 ? -30.139 36.450 -27.776 1.00 27.20 150 ASP C N 1
ATOM 3271 C CA . ASP C 1 131 ? -28.942 37.157 -28.245 1.00 26.36 150 ASP C CA 1
ATOM 3272 C C . ASP C 1 131 ? -27.679 36.277 -28.233 1.00 27.13 150 ASP C C 1
ATOM 3273 O O . ASP C 1 131 ? -26.582 36.785 -28.494 1.00 27.07 150 ASP C O 1
ATOM 3278 N N . GLU C 1 132 ? -27.825 34.991 -27.919 1.00 27.76 151 GLU C N 1
ATOM 3279 C CA . GLU C 1 132 ? -26.802 33.949 -27.999 1.00 28.37 151 GLU C CA 1
ATOM 3280 C C . GLU C 1 132 ? -25.781 34.041 -26.869 1.00 27.26 151 GLU C C 1
ATOM 3281 O O . GLU C 1 132 ? -24.811 33.273 -26.879 1.00 28.17 151 GLU C O 1
ATOM 3287 N N . SER C 1 133 ? -25.953 34.939 -25.907 1.00 25.88 152 SER C N 1
ATOM 3288 C CA . SER C 1 133 ? -25.031 35.061 -24.788 1.00 24.65 152 SER C CA 1
ATOM 3289 C C . SER C 1 133 ? -25.602 34.395 -23.542 1.00 27.63 152 SER C C 1
ATOM 3290 O O . SER C 1 133 ? -26.804 34.135 -23.432 1.00 29.46 152 SER C O 1
ATOM 3293 N N . VAL C 1 134 ? -24.713 34.126 -22.593 1.00 28.77 153 VAL C N 1
ATOM 3294 C CA . VAL C 1 134 ? -25.105 33.706 -21.254 1.00 24.61 153 VAL C CA 1
ATOM 3295 C C . VAL C 1 134 ? -24.626 34.780 -20.293 1.00 22.94 153 VAL C C 1
ATOM 3296 O O . VAL C 1 134 ? -23.499 35.260 -20.412 1.00 30.49 153 VAL C O 1
ATOM 3300 N N . ARG C 1 135 ? -25.475 35.188 -19.366 1.00 25.03 154 ARG C N 1
ATOM 3301 C CA . ARG C 1 135 ? -25.084 36.239 -18.438 1.00 25.83 154 ARG C CA 1
ATOM 3302 C C . ARG C 1 135 ? -25.169 35.751 -17.001 1.00 24.29 154 ARG C C 1
ATOM 3303 O O . ARG C 1 135 ? -26.054 34.964 -16.650 1.00 23.95 154 ARG C O 1
ATOM 3311 N N . ILE C 1 136 ? -24.223 36.215 -16.187 1.00 22.46 155 ILE C N 1
ATOM 3312 C CA . ILE C 1 136 ? -24.164 35.918 -14.761 1.00 25.15 155 ILE C CA 1
ATOM 3313 C C . ILE C 1 136 ? -24.358 37.231 -14.017 1.00 24.41 155 ILE C C 1
ATOM 3314 O O . ILE C 1 136 ? -23.586 38.184 -14.215 1.00 26.78 155 ILE C O 1
ATOM 3319 N N . TRP C 1 137 ? -25.368 37.258 -13.146 1.00 22.30 156 TRP C N 1
ATOM 3320 C CA . TRP C 1 137 ? -25.877 38.446 -12.481 1.00 21.57 156 TRP C CA 1
ATOM 3321 C C . TRP C 1 137 ? -25.720 38.310 -10.975 1.00 27.45 156 TRP C C 1
ATOM 3322 O O . TRP C 1 137 ? -25.915 37.223 -10.417 1.00 25.10 156 TRP C O 1
ATOM 3333 N N . ASP C 1 138 ? -25.404 39.428 -10.327 1.00 23.32 157 ASP C N 1
ATOM 3334 C CA . ASP C 1 138 ? -25.389 39.511 -8.874 1.00 25.05 157 ASP C CA 1
ATOM 3335 C C . ASP C 1 138 ? -26.806 39.751 -8.357 1.00 29.21 157 ASP C C 1
ATOM 3336 O O . ASP C 1 138 ? -27.456 40.731 -8.738 1.00 30.03 157 ASP C O 1
ATOM 3341 N N . VAL C 1 139 ? -27.280 38.863 -7.480 1.00 28.71 158 VAL C N 1
ATOM 3342 C CA . VAL C 1 139 ? -28.645 38.968 -6.969 1.00 25.55 158 VAL C CA 1
ATOM 3343 C C . VAL C 1 139 ? -28.807 40.224 -6.119 1.00 32.64 158 VAL C C 1
ATOM 3344 O O . VAL C 1 139 ? -29.831 40.915 -6.195 1.00 28.74 158 VAL C O 1
ATOM 3348 N N . LYS C 1 140 ? -27.801 40.537 -5.297 1.00 29.27 159 LYS C N 1
ATOM 3349 C CA . LYS C 1 140 ? -27.899 41.663 -4.373 1.00 36.58 159 LYS C CA 1
ATOM 3350 C C . LYS C 1 140 ? -28.092 42.980 -5.112 1.00 38.01 159 LYS C C 1
ATOM 3351 O O . LYS C 1 140 ? -28.978 43.772 -4.7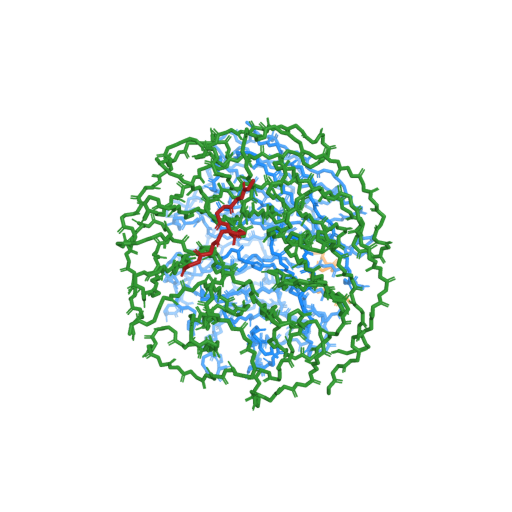74 1.00 42.29 159 LYS C O 1
ATOM 3357 N N . THR C 1 141 ? -27.278 43.222 -6.139 1.00 40.59 160 THR C N 1
ATOM 3358 C CA . THR C 1 141 ? -27.237 44.512 -6.814 1.00 37.69 160 THR C CA 1
ATOM 3359 C C . THR C 1 141 ? -27.987 44.536 -8.137 1.00 41.50 160 THR C C 1
ATOM 3360 O O . THR C 1 141 ? -28.338 45.623 -8.611 1.00 45.54 160 THR C O 1
ATOM 3364 N N . GLY C 1 142 ? -28.231 43.380 -8.746 1.00 36.83 161 GLY C N 1
ATOM 3365 C CA . GLY C 1 142 ? -28.835 43.335 -10.055 1.00 35.19 161 GLY C CA 1
ATOM 3366 C C . GLY C 1 142 ? -27.886 43.623 -11.195 1.00 34.84 161 GLY C C 1
ATOM 3367 O O . GLY C 1 142 ? -28.317 43.621 -12.355 1.00 31.73 161 GLY C O 1
ATOM 3368 N N . LYS C 1 143 ? -26.612 43.869 -10.908 1.00 33.23 162 LYS C N 1
ATOM 3369 C CA . LYS C 1 143 ? -25.650 44.164 -11.957 1.00 41.41 162 LYS C CA 1
ATOM 3370 C C . LYS C 1 143 ? -25.205 42.883 -12.644 1.00 35.33 162 LYS C C 1
ATOM 3371 O O . LYS C 1 143 ? -25.082 41.829 -12.013 1.00 33.37 162 LYS C O 1
ATOM 3377 N N . CYS C 1 144 ? -24.963 42.978 -13.946 1.00 37.03 163 CYS C N 1
ATOM 3378 C CA . CYS C 1 144 ? -24.382 41.863 -14.677 1.00 32.80 163 CYS C CA 1
ATOM 3379 C C . CYS C 1 144 ? -22.909 41.742 -14.317 1.00 33.38 163 CYS C C 1
ATOM 3380 O O . CYS C 1 144 ? -22.135 42.685 -14.512 1.00 38.26 163 CYS C O 1
ATOM 3383 N N . LEU C 1 145 ? -22.524 40.590 -13.771 1.00 31.49 164 LEU C N 1
ATOM 3384 C CA . LEU C 1 145 ? -21.119 40.366 -13.451 1.00 30.96 164 LEU C CA 1
ATOM 3385 C C . LEU C 1 145 ? -20.347 39.845 -14.656 1.00 26.92 164 LEU C C 1
ATOM 3386 O O . LEU C 1 145 ? -19.180 40.203 -14.845 1.00 27.62 164 LEU C O 1
ATOM 3391 N N . LYS C 1 146 ? -20.966 38.994 -15.475 1.00 29.32 165 LYS C N 1
ATOM 3392 C CA . LYS C 1 146 ? -20.251 38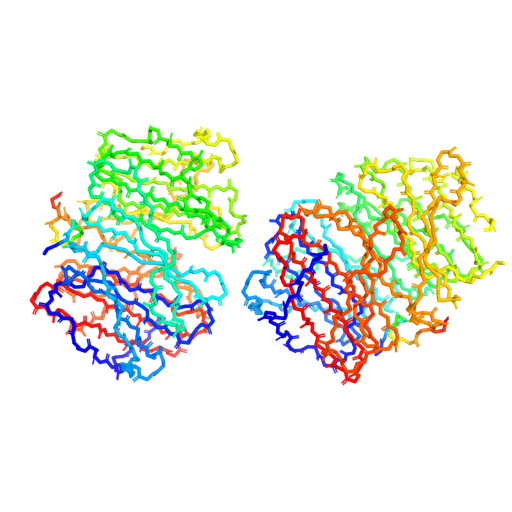.466 -16.633 1.00 25.05 165 LYS C CA 1
ATOM 3393 C C . LYS C 1 146 ? -21.188 38.276 -17.816 1.00 30.88 165 LYS C C 1
ATOM 3394 O O . LYS C 1 146 ? -22.351 37.899 -17.645 1.00 30.67 165 LYS C O 1
ATOM 3400 N N . THR C 1 147 ? -20.659 38.524 -19.015 1.00 31.07 166 THR C N 1
ATOM 3401 C CA . THR C 1 147 ? -21.323 38.195 -20.271 1.00 26.76 166 THR C CA 1
ATOM 3402 C C . THR C 1 147 ? -20.440 37.219 -21.033 1.00 25.22 166 THR C C 1
ATOM 3403 O O . THR C 1 147 ? -19.322 37.567 -21.429 1.00 30.03 166 THR C O 1
ATOM 3407 N N . LEU C 1 148 ? -20.937 35.999 -21.224 1.00 30.85 167 LEU C N 1
ATOM 3408 C CA . LEU C 1 148 ? -20.227 34.952 -21.932 1.00 32.75 167 LEU C CA 1
ATOM 3409 C C . LEU C 1 148 ? -20.721 34.890 -23.365 1.00 30.46 167 LEU C C 1
ATOM 3410 O O . LEU C 1 148 ? -21.941 34.744 -23.587 1.00 32.00 167 LEU C O 1
ATOM 3415 N N . PRO C 1 149 ? -19.828 35.003 -24.357 1.00 27.81 168 PRO C N 1
ATOM 3416 C CA . PRO C 1 149 ? -20.223 34.749 -25.747 1.00 30.79 168 PRO C CA 1
ATOM 3417 C C . PRO C 1 149 ? -20.416 33.258 -25.948 1.00 28.35 168 PRO C C 1
ATOM 3418 O O . PRO C 1 149 ? -19.612 32.587 -26.604 1.00 30.23 168 PRO C O 1
ATOM 3422 N N . ALA C 1 150 ? -21.494 32.736 -25.366 1.00 27.45 169 ALA C N 1
ATOM 3423 C CA . ALA C 1 150 ? -21.582 31.303 -25.127 1.00 30.70 169 ALA C CA 1
ATOM 3424 C C . ALA C 1 150 ? -21.859 30.528 -26.405 1.00 30.10 169 ALA C C 1
ATOM 3425 O O . ALA C 1 150 ? -21.345 29.419 -26.585 1.00 28.36 169 ALA C O 1
ATOM 3427 N N . HIS C 1 151 ? -22.664 31.086 -27.303 1.00 32.03 170 HIS C N 1
ATOM 3428 C CA . HIS C 1 151 ? -23.206 30.298 -28.398 1.00 30.16 170 HIS C CA 1
ATOM 3429 C C . HIS C 1 151 ? -23.358 31.175 -29.631 1.00 29.25 170 HIS C C 1
ATOM 3430 O O . HIS C 1 151 ? -23.278 32.403 -29.563 1.00 29.09 170 HIS C O 1
ATOM 3437 N N . SER C 1 152 ? -23.585 30.516 -30.768 1.00 30.72 171 SER C N 1
ATOM 3438 C CA . SER C 1 152 ? -23.804 31.180 -32.047 1.00 32.23 171 SER C CA 1
ATOM 3439 C C . SER C 1 152 ? -25.257 31.072 -32.494 1.00 32.98 171 SER C C 1
ATOM 3440 O O . SER C 1 152 ? -25.560 31.241 -33.681 1.00 33.72 171 SER C O 1
ATOM 3443 N N . ASP C 1 153 ? -26.153 30.795 -31.552 1.00 32.11 172 ASP C N 1
ATOM 3444 C CA . ASP C 1 153 ? -27.585 30.693 -31.794 1.00 28.77 172 ASP C CA 1
ATOM 3445 C C . ASP C 1 153 ? -28.290 30.885 -30.457 1.00 31.95 172 ASP C C 1
ATOM 3446 O O . ASP C 1 153 ? -27.634 30.935 -29.407 1.00 29.44 172 ASP C O 1
ATOM 3451 N N . PRO C 1 154 ? -29.620 31.017 -30.455 1.00 32.14 173 PRO C N 1
ATOM 3452 C CA . PRO C 1 154 ? -30.325 31.251 -29.189 1.00 30.43 173 PRO C CA 1
ATOM 3453 C C . PRO C 1 154 ? -30.025 30.177 -28.151 1.00 28.62 173 PRO C C 1
ATOM 3454 O O . PRO C 1 154 ? -29.843 29.003 -28.481 1.00 30.02 173 PRO C O 1
ATOM 3458 N N . VAL C 1 155 ? -29.947 30.605 -26.891 1.00 21.31 174 VAL C N 1
ATOM 3459 C CA . VAL C 1 155 ? -29.588 29.732 -25.776 1.00 21.76 174 VAL C CA 1
ATOM 3460 C C . VAL C 1 155 ? -30.861 29.168 -25.152 1.00 27.62 174 VAL C C 1
ATOM 3461 O O . VAL C 1 155 ? -31.716 29.920 -24.670 1.00 22.37 174 VAL C O 1
ATOM 3465 N N . SER C 1 156 ? -30.979 27.840 -25.141 1.00 26.98 175 SER C N 1
ATOM 3466 C CA . SER C 1 156 ? -32.220 27.188 -24.740 1.00 27.34 175 SER C CA 1
ATOM 3467 C C . SER C 1 156 ? -32.292 26.853 -23.253 1.00 26.74 175 SER C C 1
ATOM 3468 O O . SER C 1 156 ? -33.401 26.773 -22.709 1.00 27.16 175 SER C O 1
ATOM 3471 N N . ALA C 1 157 ? -31.157 26.662 -22.575 1.00 22.94 176 ALA C N 1
ATOM 3472 C CA . ALA C 1 157 ? -31.191 26.310 -21.158 1.00 19.93 176 ALA C CA 1
ATOM 3473 C C . ALA C 1 157 ? -29.871 26.671 -20.488 1.00 21.64 176 ALA C C 1
ATOM 3474 O O . ALA C 1 157 ? -28.809 26.628 -21.114 1.00 24.36 176 ALA C O 1
ATOM 3476 N N . VAL C 1 158 ? -29.950 27.012 -19.201 1.00 18.36 177 VAL C N 1
ATOM 3477 C CA . VAL C 1 158 ? -28.778 27.276 -18.369 1.00 25.09 177 VAL C CA 1
ATOM 3478 C C . VAL C 1 158 ? -29.028 26.692 -16.982 1.00 27.99 177 VAL C C 1
ATOM 3479 O O . VAL C 1 158 ? -30.150 26.753 -16.468 1.00 25.44 177 VAL C O 1
ATOM 3483 N N . HIS C 1 159 ? -27.983 26.126 -16.374 1.00 25.94 178 HIS C N 1
ATOM 3484 C CA . HIS C 1 159 ? -28.153 25.418 -15.110 1.00 22.86 178 HIS C CA 1
ATOM 3485 C C . HIS C 1 159 ? -26.831 25.344 -14.352 1.00 27.36 178 HIS C C 1
ATOM 3486 O O . HIS C 1 159 ? -25.783 25.086 -14.949 1.00 27.28 178 HIS C O 1
ATOM 3493 N N . PHE C 1 160 ? -26.894 25.591 -13.042 1.00 26.08 179 PHE C N 1
ATOM 3494 C CA . PHE C 1 160 ? -25.788 25.356 -12.120 1.00 28.31 179 PHE C CA 1
ATOM 3495 C C . PHE C 1 160 ? -25.785 23.923 -11.597 1.00 27.32 179 PHE C C 1
ATOM 3496 O O . PHE C 1 160 ? -26.834 23.289 -11.461 1.00 23.05 179 PHE C O 1
ATOM 3504 N N . ASN C 1 161 ? -24.590 23.424 -11.284 1.00 25.20 180 ASN C N 1
ATOM 3505 C CA . ASN C 1 161 ? -24.466 22.141 -10.607 1.00 26.67 180 ASN C CA 1
ATOM 3506 C C . ASN C 1 161 ? -24.666 22.340 -9.099 1.00 24.53 180 ASN C C 1
ATOM 3507 O O . ASN C 1 161 ? -24.932 23.449 -8.626 1.00 27.66 180 ASN C O 1
ATOM 3512 N N . ARG C 1 162 ? -24.530 21.258 -8.325 1.00 29.10 181 ARG C N 1
ATOM 3513 C CA . ARG C 1 162 ? -24.942 21.268 -6.920 1.00 32.40 181 ARG C CA 1
ATOM 3514 C C . ARG C 1 162 ? -24.106 22.179 -6.026 1.00 27.01 181 ARG C C 1
ATOM 3515 O O . ARG C 1 162 ? -24.579 22.533 -4.942 1.00 35.94 181 ARG C O 1
ATOM 3517 N N . ASP C 1 163 ? -22.882 22.549 -6.413 1.00 26.79 182 ASP C N 1
ATOM 3518 C CA . ASP C 1 163 ? -22.102 23.486 -5.609 1.00 26.25 182 ASP C CA 1
ATOM 3519 C C . ASP C 1 163 ? -21.984 24.863 -6.246 1.00 31.35 182 ASP C C 1
ATOM 3520 O O . ASP C 1 163 ? -21.372 25.751 -5.646 1.00 28.35 182 ASP C O 1
ATOM 3525 N N . GLY C 1 164 ? -22.524 25.052 -7.451 1.00 28.82 183 GLY C N 1
ATOM 3526 C CA . GLY C 1 164 ? -22.473 26.323 -8.138 1.00 26.73 183 GLY C CA 1
ATOM 3527 C C . GLY C 1 164 ? -21.188 26.599 -8.883 1.00 26.27 183 GLY C C 1
ATOM 3528 O O . GLY C 1 164 ? -21.069 27.663 -9.501 1.00 29.43 183 GLY C O 1
ATOM 3529 N N . SER C 1 165 ? -20.229 25.674 -8.859 1.00 27.61 184 SER C N 1
ATOM 3530 C CA . SER C 1 165 ? -18.947 25.899 -9.514 1.00 31.61 184 SER C CA 1
ATOM 3531 C C . SER C 1 165 ? -19.017 25.765 -11.031 1.00 28.44 184 SER C C 1
ATOM 3532 O O . SER C 1 165 ? -18.121 26.265 -11.720 1.00 37.82 184 SER C O 1
ATOM 3535 N N . LEU C 1 166 ? -20.039 25.102 -11.570 1.00 28.22 185 LEU C N 1
ATOM 3536 C CA . LEU C 1 166 ? -20.168 24.923 -13.010 1.00 29.53 185 LEU C CA 1
ATOM 3537 C C . LEU C 1 166 ? -21.517 25.425 -13.501 1.00 26.41 185 LEU C C 1
ATOM 3538 O O . LEU C 1 166 ? -22.525 25.362 -12.792 1.00 30.60 185 LEU C O 1
ATOM 3543 N N . ILE C 1 167 ? -21.518 25.917 -14.736 1.00 29.42 186 ILE C N 1
ATOM 3544 C CA . ILE C 1 167 ? -22.729 26.254 -15.471 1.00 25.63 186 ILE C CA 1
ATOM 3545 C C . ILE C 1 167 ? -22.768 25.390 -16.720 1.00 27.53 186 ILE C C 1
ATOM 3546 O O . ILE C 1 167 ? -21.747 25.219 -17.391 1.00 29.28 186 ILE C O 1
ATOM 3551 N N . VAL C 1 168 ? -23.932 24.829 -17.031 1.00 27.72 187 VAL C N 1
ATOM 3552 C CA . VAL C 1 168 ? -24.133 24.121 -18.290 1.00 28.49 187 VAL C CA 1
ATOM 3553 C C . VAL C 1 168 ? -25.135 24.906 -19.125 1.00 27.23 187 VAL C C 1
ATOM 3554 O O . VAL C 1 168 ? -26.159 25.371 -18.610 1.00 26.65 187 VAL C O 1
ATOM 3558 N N . SER C 1 169 ? -24.819 25.089 -20.402 1.00 30.24 188 SER C N 1
ATOM 3559 C CA . SER C 1 169 ? -25.689 25.805 -21.321 1.00 22.06 188 SER C CA 1
ATOM 3560 C C . SER C 1 169 ? -25.880 24.971 -22.577 1.00 25.76 188 SER C C 1
ATOM 3561 O O . SER C 1 169 ? -25.024 24.159 -22.936 1.00 29.29 188 SER C O 1
ATOM 3564 N N . SER C 1 170 ? -27.018 25.174 -23.235 1.00 22.01 189 SER C N 1
ATOM 3565 C CA . SER C 1 170 ? -27.339 24.496 -24.482 1.00 23.31 189 SER C CA 1
ATOM 3566 C C . SER C 1 170 ? -27.916 25.511 -25.457 1.00 23.23 189 SER C C 1
ATOM 3567 O O . SER C 1 170 ? -28.389 26.577 -25.062 1.00 21.58 189 SER C O 1
ATOM 3570 N N . SER C 1 171 ? -27.888 25.171 -26.744 1.00 24.68 190 SER C N 1
ATOM 3571 C CA . SER C 1 171 ? -28.287 26.136 -27.760 1.00 24.95 190 SER C CA 1
ATOM 3572 C C . SER C 1 171 ? -28.783 25.432 -29.013 1.00 26.38 190 SER C C 1
ATOM 3573 O O . SER C 1 171 ? -28.527 24.245 -29.236 1.00 28.13 190 SER C O 1
ATOM 3576 N N . TYR C 1 172 ? -29.508 26.200 -29.835 1.00 29.15 191 TYR C N 1
ATOM 3577 C CA . TYR C 1 172 ? -29.899 25.743 -31.161 1.00 32.65 191 TYR C CA 1
ATOM 3578 C C . TYR C 1 172 ? -28.700 25.551 -32.077 1.00 32.16 191 TYR C C 1
ATOM 3579 O O . TYR C 1 172 ? -28.839 24.926 -33.135 1.00 40.40 191 TYR C O 1
ATOM 3588 N N . ASP C 1 173 ? -27.532 26.094 -31.716 1.00 30.56 192 ASP C N 1
ATOM 3589 C CA . ASP C 1 173 ? -26.335 25.879 -32.522 1.00 32.84 192 ASP C CA 1
ATOM 3590 C C . ASP C 1 173 ? -25.848 24.437 -32.472 1.00 34.15 192 ASP C C 1
ATOM 3591 O O . ASP C 1 173 ? -24.945 24.079 -33.236 1.00 40.51 192 ASP C O 1
ATOM 3596 N N . GLY C 1 174 ? -26.411 23.615 -31.587 1.00 32.91 193 GLY C N 1
ATOM 3597 C CA . GLY C 1 174 ? -26.103 22.204 -31.520 1.00 34.27 193 GLY C CA 1
ATOM 3598 C C . GLY C 1 174 ? -25.130 21.816 -30.433 1.00 40.00 193 GLY C C 1
ATOM 3599 O O . GLY C 1 174 ? -24.783 20.633 -30.331 1.00 45.54 193 GLY C O 1
ATOM 3600 N N . LEU C 1 175 ? -24.692 22.761 -29.611 1.00 32.42 194 LEU C N 1
ATOM 3601 C CA . LEU C 1 175 ? -23.619 22.526 -28.664 1.00 32.63 194 LEU C CA 1
ATOM 3602 C C . LEU C 1 175 ? -24.151 22.503 -27.240 1.00 33.34 194 LEU C C 1
ATOM 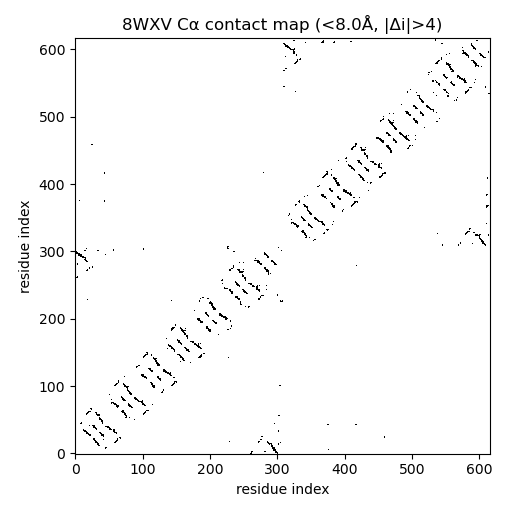3603 O O . LEU C 1 175 ? -25.122 23.189 -26.908 1.00 30.35 194 LEU C O 1
ATOM 3608 N N . CYS C 1 176 ? -23.501 21.703 -26.403 1.00 34.67 195 CYS C N 1
ATOM 3609 C CA . CYS C 1 176 ? -23.650 21.805 -24.959 1.00 42.53 195 CYS C CA 1
ATOM 3610 C C . CYS C 1 176 ? -22.319 22.274 -24.395 1.00 34.81 195 CYS C C 1
ATOM 3611 O O . CYS C 1 176 ? -21.272 21.774 -24.798 1.00 35.92 195 CYS C O 1
ATOM 3615 N N . ARG C 1 177 ? -22.339 23.259 -23.507 1.00 33.60 196 ARG C N 1
ATOM 3616 C CA . ARG C 1 177 ? -21.083 23.811 -23.021 1.00 34.07 196 ARG C CA 1
ATOM 3617 C C . ARG C 1 177 ? -21.067 23.911 -21.503 1.00 35.65 196 ARG C C 1
ATOM 3618 O O . ARG C 1 177 ? -22.062 24.284 -20.872 1.00 28.33 196 ARG C O 1
ATOM 3626 N N . ILE C 1 178 ? -19.907 23.580 -20.941 1.00 36.83 197 ILE C N 1
ATOM 3627 C CA . ILE C 1 178 ? -19.643 23.571 -19.511 1.00 30.79 197 ILE C CA 1
ATOM 3628 C C . ILE C 1 178 ? -18.676 24.703 -19.220 1.00 32.37 197 ILE C C 1
ATOM 3629 O O . ILE C 1 178 ? -17.554 24.718 -19.753 1.00 36.43 197 ILE C O 1
ATOM 3634 N N . TRP C 1 179 ? -19.109 25.613 -18.342 1.00 32.07 198 TRP C N 1
ATOM 3635 C CA . TRP C 1 179 ? -18.435 26.851 -17.985 1.00 34.18 198 TRP C CA 1
ATOM 3636 C C . TRP C 1 179 ? -18.016 26.837 -16.523 1.00 35.31 198 TRP C C 1
ATOM 3637 O O . TRP C 1 179 ? -18.783 26.413 -15.649 1.00 32.47 198 TRP C O 1
ATOM 3648 N N . ASP C 1 180 ? -16.811 27.336 -16.267 1.00 31.57 199 ASP C N 1
ATOM 3649 C CA . ASP C 1 180 ? -16.357 27.603 -14.909 1.00 31.89 199 ASP C CA 1
ATOM 3650 C C . ASP C 1 180 ? -17.006 28.888 -14.411 1.00 33.33 199 ASP C C 1
ATOM 3651 O O . ASP C 1 180 ? -16.803 29.957 -14.998 1.00 38.73 199 ASP C O 1
ATOM 3656 N N . THR C 1 181 ? -17.803 28.780 -13.347 1.00 29.26 200 THR C N 1
ATOM 3657 C CA . THR C 1 181 ? -18.568 29.927 -12.865 1.00 30.50 200 THR C CA 1
ATOM 3658 C C . THR C 1 181 ? -17.657 31.084 -12.471 1.00 30.06 200 THR C C 1
ATOM 3659 O O . THR C 1 181 ? -17.903 32.238 -12.844 1.00 26.10 200 THR C O 1
ATOM 3663 N N . ALA C 1 182 ? -16.594 30.791 -11.717 1.00 27.87 201 ALA C N 1
ATOM 3664 C CA . ALA C 1 182 ? -15.755 31.845 -11.152 1.00 31.27 201 ALA C CA 1
ATOM 3665 C C . ALA C 1 182 ? -15.044 32.648 -12.236 1.00 30.63 201 ALA C C 1
ATOM 3666 O O . ALA C 1 182 ? -14.916 33.873 -12.127 1.00 38.89 201 ALA C O 1
ATOM 3668 N N . SER C 1 183 ? -14.559 31.976 -13.279 1.00 34.27 202 SER C N 1
ATOM 3669 C CA . SER C 1 183 ? -13.770 32.632 -14.313 1.00 33.14 202 SER C CA 1
ATOM 3670 C C . SER C 1 183 ? -14.550 32.939 -15.581 1.00 39.04 202 SER C C 1
ATOM 3671 O O . SER C 1 183 ? -14.101 33.772 -16.377 1.00 36.49 202 SER C O 1
ATOM 3674 N N . GLY C 1 184 ? -15.698 32.298 -15.789 1.00 40.99 203 GLY C N 1
ATOM 3675 C CA . GLY C 1 184 ? -16.420 32.437 -17.034 1.00 33.08 203 GLY C CA 1
ATOM 3676 C C . GLY C 1 184 ? -15.819 31.690 -18.204 1.00 34.37 203 GLY C C 1
ATOM 3677 O O . GLY C 1 184 ? -16.332 31.811 -19.322 1.00 41.49 203 GLY C O 1
ATOM 3678 N N . GLN C 1 185 ? -14.754 30.922 -17.987 1.00 34.48 204 GLN C N 1
ATOM 3679 C CA . GLN C 1 185 ? -14.082 30.226 -19.074 1.00 41.38 204 GLN C CA 1
ATOM 3680 C C . GLN C 1 185 ? -14.788 28.915 -19.392 1.00 39.24 204 GLN C C 1
ATOM 3681 O O . GLN C 1 185 ? -15.280 28.225 -18.496 1.00 35.03 204 GLN C O 1
ATOM 3687 N N . CYS C 1 186 ? -14.833 28.573 -20.677 1.00 48.18 205 CYS C N 1
ATOM 3688 C CA . CYS C 1 186 ? -15.481 27.342 -21.107 1.00 42.21 205 CYS C CA 1
ATOM 3689 C C . CYS C 1 186 ? -14.572 26.163 -20.802 1.00 35.72 205 CYS C C 1
ATOM 3690 O O . CYS C 1 186 ? -13.452 26.087 -21.317 1.00 38.83 205 CYS C O 1
ATOM 3693 N N . LEU C 1 187 ? -15.060 25.236 -19.984 1.00 37.91 206 LEU C N 1
ATOM 3694 C CA . LEU C 1 187 ? -14.285 24.050 -19.657 1.00 41.73 206 LEU C CA 1
ATOM 3695 C C . LEU C 1 187 ? -14.508 22.912 -20.640 1.00 41.55 206 LEU C C 1
ATOM 3696 O O . LEU C 1 187 ? -13.594 22.106 -20.849 1.00 42.54 206 LEU C O 1
ATOM 3701 N N . LYS C 1 188 ? -15.688 22.818 -21.254 1.00 44.09 207 LYS C N 1
ATOM 3702 C CA . LYS C 1 188 ? -15.909 21.686 -22.151 1.00 38.31 207 LYS C CA 1
ATOM 3703 C C . LYS C 1 188 ? -17.024 21.991 -23.141 1.00 40.81 207 LYS C C 1
ATOM 3704 O O . LYS C 1 188 ? -17.993 22.665 -22.798 1.00 38.85 207 LYS C O 1
ATOM 3710 N N . THR C 1 189 ? -16.875 21.499 -24.372 1.00 41.34 208 THR C N 1
ATOM 3711 C CA . THR C 1 189 ? -17.923 21.589 -25.385 1.00 39.83 208 THR C CA 1
ATOM 3712 C C . THR C 1 189 ? -18.280 20.187 -25.864 1.00 42.26 208 THR C C 1
ATOM 3713 O O . THR C 1 189 ? -17.440 19.494 -26.447 1.00 52.40 208 THR C O 1
ATOM 3717 N N . LEU C 1 190 ? -19.522 19.777 -25.613 1.00 43.61 209 LEU C N 1
ATOM 3718 C CA . LEU C 1 190 ? -20.086 18.535 -26.126 1.00 48.00 209 LEU C CA 1
ATOM 3719 C C . LEU C 1 190 ? -20.746 18.781 -27.478 1.00 55.11 209 LEU C C 1
ATOM 3720 O O . LEU C 1 190 ? -21.685 19.588 -27.583 1.00 49.74 209 LEU C O 1
ATOM 3725 N N . ILE C 1 191 ? -20.239 18.095 -28.502 1.00 59.99 210 ILE C N 1
ATOM 3726 C CA . ILE C 1 191 ? -20.794 18.125 -29.848 1.00 65.58 210 ILE C CA 1
ATOM 3727 C C . ILE C 1 191 ? -21.217 16.714 -30.255 1.00 64.86 210 ILE C C 1
ATOM 3728 O O . ILE C 1 191 ? -20.533 15.735 -29.951 1.00 68.68 210 ILE C O 1
ATOM 3733 N N . ASN C 1 195 ? -25.506 17.547 -35.812 1.00 62.75 214 ASN C N 1
ATOM 3734 C CA . ASN C 1 195 ? -25.643 18.806 -35.084 1.00 60.54 214 ASN C CA 1
ATOM 3735 C C . ASN C 1 195 ? -27.099 19.223 -34.845 1.00 56.18 214 ASN C C 1
ATOM 3736 O O . ASN C 1 195 ? -27.487 20.324 -35.230 1.00 64.07 214 ASN C O 1
ATOM 3741 N N . PRO C 1 196 ? -27.900 18.365 -34.192 1.00 42.38 215 PRO C N 1
ATOM 3742 C CA . PRO C 1 196 ? -29.284 18.761 -33.916 1.00 39.90 215 PRO C CA 1
ATOM 3743 C C . PRO C 1 196 ? -29.349 19.852 -32.857 1.00 39.60 215 PRO C C 1
ATOM 3744 O O . PRO C 1 196 ? -28.532 19.880 -31.930 1.00 35.52 215 PRO C O 1
ATOM 3748 N N . PRO C 1 197 ? -30.288 20.789 -33.002 1.00 38.42 216 PRO C N 1
ATOM 3749 C CA . PRO C 1 197 ? -30.467 21.824 -31.967 1.00 32.68 216 PRO C CA 1
ATOM 3750 C C . PRO C 1 197 ? -30.710 21.214 -30.592 1.00 36.56 216 PRO C C 1
ATOM 3751 O O . PRO C 1 197 ? -31.530 20.306 -30.431 1.00 33.36 216 PRO C O 1
ATOM 3755 N N . VAL C 1 198 ? -29.959 21.689 -29.603 1.00 31.20 217 VAL C N 1
ATOM 3756 C CA . VAL C 1 198 ? -30.165 21.282 -28.218 1.00 30.30 217 VAL C CA 1
ATOM 3757 C C . VAL C 1 198 ? -31.173 22.238 -27.591 1.00 25.97 217 VAL C C 1
ATOM 3758 O O . VAL C 1 198 ? -30.917 23.441 -27.472 1.00 24.94 217 VAL C O 1
ATOM 3762 N N . SER C 1 199 ? -32.319 21.700 -27.181 1.00 31.13 218 SER C N 1
ATOM 3763 C CA . SER C 1 199 ? -33.426 22.502 -26.682 1.00 30.94 218 SER C CA 1
ATOM 3764 C C . SER C 1 199 ? -33.507 22.557 -25.163 1.00 32.80 218 SER C C 1
ATOM 3765 O O . SER C 1 199 ? -34.219 23.414 -24.629 1.00 35.49 218 SER C O 1
ATOM 3768 N N . PHE C 1 200 ? -32.811 21.669 -24.458 1.00 32.95 219 PHE C N 1
ATOM 3769 C CA . PHE C 1 200 ? -32.816 21.697 -23.004 1.00 26.02 219 PHE C CA 1
ATOM 3770 C C . PHE C 1 200 ? -31.590 20.965 -22.481 1.00 26.94 219 PHE C C 1
ATOM 3771 O O . PHE C 1 200 ? -31.097 20.023 -23.108 1.00 31.55 219 PHE C O 1
ATOM 3779 N N . VAL C 1 201 ? -31.108 21.411 -21.324 1.00 23.62 220 VAL C N 1
ATOM 3780 C CA . VAL C 1 201 ? -29.958 20.797 -20.671 1.00 25.36 220 VAL C CA 1
ATOM 3781 C C . VAL C 1 201 ? -30.060 21.059 -19.172 1.00 24.45 220 VAL C C 1
ATOM 3782 O O . VAL C 1 201 ? -30.552 22.109 -18.749 1.00 25.58 220 VAL C O 1
ATOM 3786 N N . LYS C 1 202 ? -29.630 20.087 -18.365 1.00 26.35 221 LYS C N 1
ATOM 3787 C CA . LYS C 1 202 ? -29.491 20.317 -16.930 1.00 25.79 221 LYS C CA 1
ATOM 3788 C C . LYS C 1 202 ? -28.588 19.249 -16.324 1.00 26.51 221 LYS C C 1
ATOM 3789 O O . LYS C 1 202 ? -28.471 18.139 -16.850 1.00 26.42 221 LYS C O 1
ATOM 3795 N N . PHE C 1 203 ? -27.945 19.606 -15.216 1.00 32.22 222 PHE C N 1
ATOM 3796 C CA . PHE C 1 203 ? -27.086 18.673 -14.504 1.00 29.33 222 PHE C CA 1
ATOM 3797 C C . PHE C 1 203 ? -27.907 17.610 -13.784 1.00 32.31 222 PHE C C 1
ATOM 3798 O O . PHE C 1 203 ? -29.022 17.859 -13.317 1.00 34.25 222 PHE C O 1
ATOM 3806 N N . SER C 1 204 ? -27.329 16.416 -13.676 1.00 31.68 223 SER C N 1
ATOM 3807 C CA . SER C 1 204 ? -27.868 15.403 -12.790 1.00 37.42 223 SER C CA 1
ATOM 3808 C C . SER C 1 204 ? -27.673 15.838 -11.340 1.00 39.45 223 SER C C 1
ATOM 3809 O O . SER C 1 204 ? -26.809 16.669 -11.045 1.00 37.79 223 SER C O 1
ATOM 3812 N N . PRO C 1 205 ? -28.470 15.295 -10.414 1.00 40.90 224 PRO C N 1
ATOM 3813 C CA . PRO C 1 205 ? -28.336 15.703 -9.003 1.00 40.98 224 PRO C CA 1
ATOM 3814 C C . PRO C 1 205 ? -26.932 15.556 -8.434 1.00 38.09 224 PRO C C 1
ATOM 3815 O O . PRO C 1 205 ? -26.479 16.443 -7.702 1.00 45.82 224 PRO C O 1
ATOM 3819 N N . ASN C 1 206 ? -26.219 14.478 -8.762 1.00 41.89 225 ASN C N 1
ATOM 3820 C CA . ASN C 1 206 ? -24.852 14.320 -8.281 1.00 44.38 225 ASN C CA 1
ATOM 3821 C C . ASN C 1 206 ? -23.853 15.203 -9.020 1.00 49.65 225 ASN C C 1
ATOM 3822 O O . ASN C 1 206 ? -22.708 15.323 -8.572 1.00 51.68 225 ASN C O 1
ATOM 3827 N N . GLY C 1 207 ? -24.251 15.819 -10.131 1.00 44.58 226 GLY C N 1
ATOM 3828 C CA . GLY C 1 207 ? -23.381 16.716 -10.861 1.00 45.48 226 GLY C CA 1
ATOM 3829 C C . GLY C 1 207 ? -22.430 16.052 -11.830 1.00 40.71 226 GLY C C 1
ATOM 3830 O O . GLY C 1 207 ? -21.690 16.758 -12.526 1.00 39.23 226 GLY C O 1
ATOM 3831 N N . LYS C 1 208 ? -22.409 14.721 -11.889 1.00 45.69 227 LYS C N 1
ATOM 3832 C CA . LYS C 1 208 ? -21.509 14.025 -12.799 1.00 48.80 227 LYS C CA 1
ATOM 3833 C C . LYS C 1 208 ? -22.075 13.914 -14.206 1.00 48.12 227 LYS C C 1
ATOM 3834 O O . LYS C 1 208 ? -21.304 13.790 -15.164 1.00 49.81 227 LYS C O 1
ATOM 3836 N N . TYR C 1 209 ? -23.395 13.970 -14.352 1.00 41.96 228 TYR C N 1
ATOM 3837 C CA . TYR C 1 209 ? -24.057 13.736 -15.622 1.00 43.78 228 TYR C CA 1
ATOM 3838 C C . TYR C 1 209 ? -24.836 14.966 -16.064 1.00 42.41 228 TYR C C 1
ATOM 3839 O O . TYR C 1 209 ? -25.198 15.831 -15.262 1.00 40.65 228 TYR C O 1
ATOM 3848 N N . ILE C 1 210 ? -25.075 15.029 -17.369 1.00 39.47 229 ILE C N 1
ATOM 3849 C CA . ILE C 1 210 ? -25.854 16.091 -17.993 1.00 37.79 229 ILE C CA 1
ATOM 3850 C C . ILE C 1 210 ? -26.963 15.461 -18.824 1.00 34.50 229 ILE C C 1
ATOM 3851 O O . ILE C 1 210 ? -26.710 14.548 -19.616 1.00 38.50 229 ILE C O 1
ATOM 3856 N N . LEU C 1 211 ? -28.190 15.935 -18.632 1.00 26.83 230 LEU C N 1
ATOM 3857 C CA . LEU C 1 211 ? -29.333 15.485 -19.416 1.00 27.98 230 LEU C CA 1
ATOM 3858 C C . LEU C 1 211 ? -29.628 16.538 -20.477 1.00 31.52 230 LEU C C 1
ATOM 3859 O O . LEU C 1 211 ? -29.897 17.698 -20.144 1.00 27.14 230 LEU C O 1
ATOM 3864 N N . ALA C 1 212 ? -29.574 16.138 -21.748 1.00 27.88 231 ALA C N 1
ATOM 3865 C CA . ALA C 1 212 ? -29.718 17.067 -22.861 1.00 32.88 231 ALA C CA 1
ATOM 3866 C C . ALA C 1 212 ? -30.812 16.589 -23.805 1.00 34.75 231 ALA C C 1
ATOM 3867 O O . ALA C 1 212 ? -30.796 15.435 -24.246 1.00 36.70 231 ALA C O 1
ATOM 3869 N N . ALA C 1 213 ? -31.739 17.485 -24.133 1.00 33.33 232 ALA C N 1
ATOM 3870 C CA . ALA C 1 213 ? -32.782 17.218 -25.115 1.00 36.01 232 ALA C CA 1
ATOM 3871 C C . ALA C 1 213 ? -32.361 17.803 -26.451 1.00 36.28 232 ALA C C 1
ATOM 3872 O O . ALA C 1 213 ? -31.903 18.946 -26.512 1.00 33.27 232 ALA C O 1
ATOM 3874 N N . THR C 1 214 ? -32.521 17.029 -27.517 1.00 32.73 233 THR C N 1
ATOM 3875 C CA . THR C 1 214 ? -32.312 17.551 -28.855 1.00 38.16 233 THR C CA 1
ATOM 3876 C C . THR C 1 214 ? -33.616 17.455 -29.632 1.00 36.28 233 THR C C 1
ATOM 3877 O O . THR C 1 214 ? -34.502 16.660 -29.304 1.00 47.42 233 THR C O 1
ATOM 3881 N N . LEU C 1 215 ? -33.728 18.264 -30.684 1.00 33.81 234 LEU C N 1
ATOM 3882 C CA . LEU C 1 215 ? -34.984 18.395 -31.412 1.00 40.43 234 LEU C CA 1
ATOM 3883 C C . LEU C 1 215 ? -35.157 17.302 -32.458 1.00 42.80 234 LEU C C 1
ATOM 3884 O O . LEU C 1 215 ? -35.823 17.515 -33.480 1.00 49.83 234 LEU C O 1
ATOM 3889 N N . ASP C 1 216 ? -34.543 16.139 -32.227 1.00 44.89 235 ASP C N 1
ATOM 3890 C CA . ASP C 1 216 ? -34.765 14.929 -33.006 1.00 45.50 235 ASP C CA 1
ATOM 3891 C C . ASP C 1 216 ? -35.457 13.849 -32.176 1.00 45.24 235 ASP C C 1
ATOM 3892 O O . ASP C 1 216 ? -35.181 12.659 -32.343 1.00 50.75 235 ASP C O 1
ATOM 3897 N N . ASN C 1 217 ? -36.348 14.259 -31.267 1.00 44.07 236 ASN C N 1
ATOM 3898 C CA . ASN C 1 217 ? -37.122 13.338 -30.426 1.00 41.37 236 ASN C CA 1
ATOM 3899 C C . ASN C 1 217 ? -36.215 12.475 -29.550 1.00 48.38 236 ASN C C 1
ATOM 3900 O O . ASN C 1 217 ? -36.453 11.278 -29.372 1.00 47.65 236 ASN C O 1
ATOM 3905 N N . THR C 1 218 ? -35.167 13.082 -28.993 1.00 42.07 237 THR C N 1
ATOM 3906 C CA . THR C 1 218 ? -34.163 12.332 -28.252 1.00 43.93 237 THR C CA 1
ATOM 3907 C C . THR C 1 218 ? -33.746 13.082 -26.994 1.00 39.58 237 THR C C 1
ATOM 3908 O O . THR C 1 218 ? -33.552 14.303 -27.023 1.00 41.12 237 THR C O 1
ATOM 3912 N N . LEU C 1 219 ? -33.628 12.347 -25.886 1.00 39.10 238 LEU C N 1
ATOM 3913 C CA . LEU C 1 219 ? -32.922 12.812 -24.700 1.00 33.74 238 LEU C CA 1
ATOM 3914 C C . LEU C 1 219 ? -31.693 11.939 -24.494 1.00 35.15 238 LEU C C 1
ATOM 3915 O O . LEU C 1 219 ? -31.743 10.729 -24.718 1.00 42.72 238 LEU C O 1
ATOM 3920 N N . LYS C 1 220 ? -30.585 12.547 -24.083 1.00 34.08 239 LYS C N 1
ATOM 3921 C CA . LYS C 1 220 ? -29.375 11.786 -23.808 1.00 40.69 239 LYS C CA 1
ATOM 3922 C C . LYS C 1 220 ? -28.787 12.176 -22.462 1.00 42.20 239 LYS C C 1
ATOM 3923 O O . LYS C 1 220 ? -28.780 13.351 -22.082 1.00 41.07 239 LYS C O 1
ATOM 3929 N N . LEU C 1 221 ? -28.296 11.165 -21.755 1.00 37.50 240 LEU C N 1
ATOM 3930 C CA . LEU C 1 221 ? -27.579 11.331 -20.503 1.00 38.30 240 LEU C CA 1
ATOM 3931 C C . LEU C 1 221 ? -26.098 11.160 -20.804 1.00 39.54 240 LEU C C 1
ATOM 3932 O O . LEU C 1 221 ? -25.668 10.072 -21.216 1.00 49.05 240 LEU C O 1
ATOM 3937 N N . TRP C 1 222 ? -25.336 12.235 -20.594 1.00 39.16 241 TRP C N 1
ATOM 3938 C CA . TRP C 1 222 ? -23.922 12.335 -20.919 1.00 44.36 241 TRP C CA 1
ATOM 3939 C C . TRP C 1 222 ? -23.073 12.371 -19.658 1.00 43.54 241 TRP C C 1
ATOM 3940 O O . TRP C 1 222 ? -23.454 12.992 -18.660 1.00 40.58 241 TRP C O 1
ATOM 3951 N N . ASP C 1 223 ? -21.912 11.726 -19.715 1.00 46.00 242 ASP C N 1
ATOM 3952 C CA . ASP C 1 223 ? -20.835 12.016 -18.779 1.00 49.57 242 ASP C CA 1
ATOM 3953 C C . ASP C 1 223 ? -20.006 13.093 -19.470 1.00 53.81 242 ASP C C 1
ATOM 3954 O O . ASP C 1 223 ? -19.352 12.823 -20.483 1.00 52.59 242 ASP C O 1
ATOM 3959 N N . TYR C 1 224 ? -20.028 14.313 -18.929 1.00 53.03 243 TYR C N 1
ATOM 3960 C CA . TYR C 1 224 ? -19.444 15.431 -19.668 1.00 49.69 243 TYR C CA 1
ATOM 3961 C C . TYR C 1 224 ? -17.920 15.410 -19.663 1.00 57.08 243 TYR C C 1
ATOM 3962 O O . TYR C 1 224 ? -17.300 15.628 -20.710 1.00 62.17 243 TYR C O 1
ATOM 3971 N N . SER C 1 225 ? -17.297 15.170 -18.504 1.00 56.47 244 SER C N 1
ATOM 3972 C CA . SER C 1 225 ? -15.837 15.160 -18.446 1.00 59.01 244 SER C CA 1
ATOM 3973 C C . SER C 1 225 ? -15.244 14.160 -19.430 1.00 61.92 244 SER C C 1
ATOM 3974 O O . SER C 1 225 ? -14.175 14.409 -19.999 1.00 65.53 244 SER C O 1
ATOM 3977 N N . LYS C 1 226 ? -15.933 13.048 -19.668 1.00 58.98 245 LYS C N 1
ATOM 3978 C CA . LYS C 1 226 ? -15.446 12.032 -20.587 1.00 56.87 245 LYS C CA 1
ATOM 3979 C C . LYS C 1 226 ? -15.967 12.245 -22.000 1.00 62.50 245 LYS C C 1
ATOM 3980 O O . LYS C 1 226 ? -15.434 11.648 -22.941 1.00 66.84 245 LYS C O 1
ATOM 3986 N N . GLY C 1 227 ? -16.986 13.084 -22.166 1.00 56.81 246 GLY C N 1
ATOM 3987 C CA . GLY C 1 227 ? -17.580 13.302 -23.467 1.00 57.09 246 GLY C CA 1
ATOM 3988 C C . GLY C 1 227 ? -18.244 12.074 -24.038 1.00 57.64 246 GLY C C 1
ATOM 3989 O O . GLY C 1 227 ? -18.197 11.859 -25.252 1.00 60.11 246 GLY C O 1
ATOM 3990 N N . LYS C 1 228 ? -18.875 11.266 -23.191 1.00 55.44 247 LYS C N 1
ATOM 3991 C CA . LYS C 1 228 ? -19.489 10.013 -23.599 1.00 50.05 247 LYS C CA 1
ATOM 3992 C C . LYS C 1 228 ? -20.970 10.030 -23.253 1.00 52.30 247 LYS C C 1
ATOM 3993 O O . LYS C 1 228 ? -21.360 10.464 -22.164 1.00 53.50 247 LYS C O 1
ATOM 3999 N N . CYS C 1 229 ? -21.790 9.578 -24.199 1.00 54.17 248 CYS C N 1
ATOM 4000 C CA . CYS C 1 229 ? -23.220 9.411 -23.974 1.00 48.05 248 CYS C CA 1
ATOM 4001 C C . CYS C 1 229 ? -23.472 8.098 -23.243 1.00 46.60 248 CYS C C 1
ATOM 4002 O O . CYS C 1 229 ? -23.199 7.022 -23.784 1.00 49.68 248 CYS C O 1
ATOM 4005 N N . LEU C 1 230 ? -23.987 8.180 -22.019 1.00 48.00 249 LEU C N 1
ATOM 4006 C CA . LEU C 1 230 ? -24.265 6.956 -21.279 1.00 48.97 249 LEU C CA 1
ATOM 4007 C C . LEU C 1 230 ? -25.651 6.397 -21.567 1.00 46.21 249 LEU C C 1
ATOM 4008 O O . LEU C 1 230 ? -25.802 5.181 -21.724 1.00 53.25 249 LEU C O 1
ATOM 4013 N N . LYS C 1 231 ? -26.663 7.254 -21.691 1.00 51.21 250 LYS C N 1
ATOM 4014 C CA . LYS C 1 231 ? -28.032 6.767 -21.837 1.00 47.68 250 LYS C CA 1
ATOM 4015 C C . LYS C 1 231 ? -28.753 7.541 -22.931 1.00 49.25 250 LYS C C 1
ATOM 4016 O O . LYS C 1 231 ? -28.442 8.702 -23.199 1.00 40.98 250 LYS C O 1
ATOM 4022 N N . THR C 1 232 ? -29.726 6.881 -23.559 1.00 46.10 251 THR C N 1
ATOM 4023 C CA . THR C 1 232 ? -30.587 7.502 -24.558 1.00 43.70 251 THR C CA 1
ATOM 4024 C C . THR C 1 232 ? -32.038 7.156 -24.255 1.00 44.26 251 THR C C 1
ATOM 4025 O O . THR C 1 232 ? -32.358 5.991 -23.997 1.00 45.67 251 THR C O 1
ATOM 4029 N N . TYR C 1 233 ? -32.908 8.165 -24.280 1.00 45.36 252 TYR C N 1
ATOM 4030 C CA . TYR C 1 233 ? -34.333 8.003 -24.010 1.00 48.27 252 TYR C CA 1
ATOM 4031 C C . TYR C 1 233 ? -35.124 8.528 -25.203 1.00 44.50 252 TYR C C 1
ATOM 4032 O O . TYR C 1 233 ? -34.954 9.688 -25.610 1.00 43.33 252 TYR C O 1
ATOM 4041 N N . THR C 1 234 ? -35.987 7.671 -25.758 1.00 44.17 253 THR C N 1
ATOM 4042 C CA . THR C 1 234 ? -36.749 7.959 -26.967 1.00 45.26 253 THR C CA 1
ATOM 4043 C C . THR C 1 234 ? -38.188 7.499 -26.768 1.00 48.90 253 THR C C 1
ATOM 4044 O O . THR C 1 234 ? -38.558 6.974 -25.712 1.00 46.34 253 THR C O 1
ATOM 4048 N N . GLY C 1 235 ? -39.008 7.701 -27.801 1.00 49.20 254 GLY C N 1
ATOM 4049 C CA . GLY C 1 235 ? -40.414 7.355 -27.780 1.00 49.19 254 GLY C CA 1
ATOM 4050 C C . GLY C 1 235 ? -41.345 8.547 -27.728 1.00 51.44 254 GLY C C 1
ATOM 4051 O O . GLY C 1 235 ? -42.534 8.403 -28.040 1.00 57.85 254 GLY C O 1
ATOM 4052 N N . HIS C 1 236 ? -40.840 9.716 -27.353 1.00 54.27 255 HIS C N 1
ATOM 4053 C CA . HIS C 1 236 ? -41.627 10.934 -27.246 1.00 49.97 255 HIS C CA 1
ATOM 4054 C C . HIS C 1 236 ? -41.457 11.790 -28.499 1.00 45.99 255 HIS C C 1
ATOM 4055 O O . HIS C 1 236 ? -40.612 11.524 -29.358 1.00 48.32 255 HIS C O 1
ATOM 4062 N N . LYS C 1 237 ? -42.292 12.825 -28.604 1.00 46.70 256 LYS C N 1
ATOM 4063 C CA . LYS C 1 237 ? -42.252 13.765 -29.720 1.00 43.90 256 LYS C CA 1
ATOM 4064 C C . LYS C 1 237 ? -41.613 15.068 -29.251 1.00 45.81 256 LYS C C 1
ATOM 4065 O O . LYS C 1 237 ? -42.185 15.787 -28.425 1.00 49.98 256 LYS C O 1
ATOM 4067 N N . ASN C 1 238 ? -40.429 15.376 -29.786 1.00 43.37 257 ASN C N 1
ATOM 4068 C CA . ASN C 1 238 ?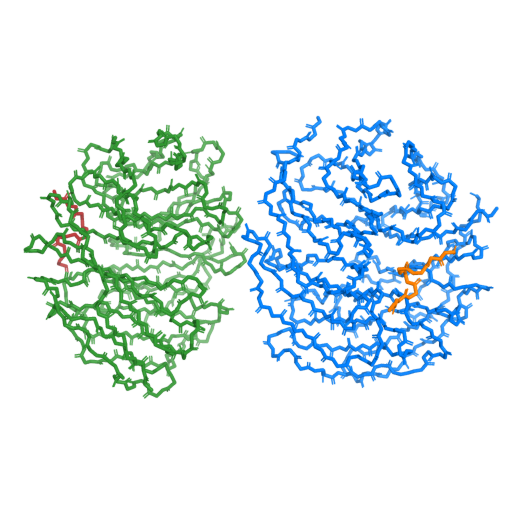 -39.760 16.643 -29.482 1.00 41.27 257 ASN C CA 1
ATOM 4069 C C . ASN C 1 238 ? -39.002 17.096 -30.734 1.00 40.77 257 ASN C C 1
ATOM 4070 O O . ASN C 1 238 ? -37.859 16.697 -30.963 1.00 39.72 257 ASN C O 1
ATOM 4075 N N . GLU C 1 239 ? -39.659 17.929 -31.540 1.00 44.03 258 GLU C N 1
ATOM 4076 C CA . GLU C 1 239 ? -39.058 18.451 -32.763 1.00 47.66 258 GLU C CA 1
ATOM 4077 C C . GLU C 1 239 ? -39.077 19.968 -32.879 1.00 46.47 258 GLU C C 1
ATOM 4078 O O . GLU C 1 239 ? -38.341 20.505 -33.713 1.00 45.44 258 GLU C O 1
ATOM 4084 N N . LYS C 1 240 ? -39.869 20.671 -32.083 1.00 49.06 259 LYS C N 1
ATOM 4085 C CA . LYS C 1 240 ? -40.046 22.105 -32.288 1.00 42.08 259 LYS C CA 1
ATOM 4086 C C . LYS C 1 240 ? -39.828 22.938 -31.034 1.00 45.59 259 LYS C C 1
ATOM 4087 O O . LYS C 1 240 ? -39.253 24.025 -31.121 1.00 52.75 259 LYS C O 1
ATOM 4093 N N . TYR C 1 241 ? -40.249 22.453 -29.872 1.00 42.87 260 TYR C N 1
ATOM 4094 C CA . TYR C 1 241 ? -40.291 23.265 -28.666 1.00 43.33 260 TYR C CA 1
ATOM 4095 C C . TYR C 1 241 ? -39.187 22.867 -27.695 1.00 39.24 260 TYR C C 1
ATOM 4096 O O . TYR C 1 241 ? -38.742 21.716 -27.667 1.00 40.11 260 TYR C O 1
ATOM 4105 N N . CYS C 1 242 ? -38.746 23.843 -26.904 1.00 33.37 261 CYS C N 1
ATOM 4106 C CA . CYS C 1 242 ? -37.770 23.607 -25.842 1.00 41.17 261 CYS C CA 1
ATOM 4107 C C . CYS C 1 242 ? -38.519 23.099 -24.618 1.00 38.74 261 CYS C C 1
ATOM 4108 O O . CYS C 1 242 ? -39.096 23.880 -23.857 1.00 36.09 261 CYS C O 1
ATOM 4111 N N . ILE C 1 243 ? -38.499 21.786 -24.417 1.00 37.13 262 ILE C N 1
ATOM 4112 C CA . ILE C 1 243 ? -39.297 21.132 -23.388 1.00 38.78 262 ILE C CA 1
ATOM 4113 C C . ILE C 1 243 ? -38.396 20.763 -22.218 1.00 33.01 262 ILE C C 1
ATOM 4114 O O . ILE C 1 243 ? -37.327 20.169 -22.410 1.00 33.11 262 ILE C O 1
ATOM 4119 N N . PHE C 1 244 ? -38.823 21.122 -21.010 1.00 32.88 263 PHE C N 1
ATOM 4120 C CA . PHE C 1 244 ? -38.075 20.788 -19.805 1.00 35.76 263 PHE C CA 1
ATOM 4121 C C . PHE C 1 244 ? -38.060 19.281 -19.570 1.00 30.57 263 PHE C C 1
ATOM 4122 O O . PHE C 1 244 ? -39.020 18.571 -19.881 1.00 33.34 263 PHE C O 1
ATOM 4130 N N . ALA C 1 245 ? -36.951 18.796 -19.010 1.00 31.18 264 ALA C N 1
ATOM 4131 C CA . ALA C 1 245 ? -36.848 17.428 -18.518 1.00 26.56 264 ALA C CA 1
ATOM 4132 C C . ALA C 1 245 ? -36.289 17.448 -17.101 1.00 26.68 264 ALA C C 1
ATOM 4133 O O . ALA C 1 245 ? -35.678 18.427 -16.668 1.00 25.94 264 ALA C O 1
ATOM 4135 N N . ASN C 1 246 ? -36.506 16.351 -16.375 1.00 29.52 265 ASN C N 1
ATOM 4136 C CA . ASN C 1 246 ? -36.156 16.282 -14.963 1.00 30.88 265 ASN C CA 1
ATOM 4137 C C . ASN C 1 246 ? -35.613 14.906 -14.610 1.00 32.13 265 ASN C C 1
ATOM 4138 O O . ASN C 1 246 ? -35.977 13.892 -15.220 1.00 34.44 265 ASN C O 1
ATOM 4143 N N . PHE C 1 247 ? -34.749 14.893 -13.597 1.00 31.50 266 PHE C N 1
ATOM 4144 C CA . PHE C 1 247 ? -34.432 13.693 -12.836 1.00 31.92 266 PHE C CA 1
ATOM 4145 C C . PHE C 1 247 ? -35.428 13.596 -11.686 1.00 28.88 266 PHE C C 1
ATOM 4146 O O . PHE C 1 247 ? -35.530 14.521 -10.873 1.00 29.99 266 PHE C O 1
ATOM 4154 N N . SER C 1 248 ? -36.161 12.492 -11.615 1.00 27.77 267 SER C N 1
ATOM 4155 C CA . SER C 1 248 ? -37.041 12.214 -10.489 1.00 31.89 267 SER C CA 1
ATOM 4156 C C . SER C 1 248 ? -36.304 11.270 -9.546 1.00 32.68 267 SER C C 1
ATOM 4157 O O . SER C 1 248 ? -35.904 10.171 -9.953 1.00 31.41 267 SER C O 1
ATOM 4160 N N . VAL C 1 249 ? -36.119 11.702 -8.295 1.00 32.27 268 VAL C N 1
ATOM 4161 C CA . VAL C 1 249 ? -35.266 10.986 -7.349 1.00 33.56 268 VAL C CA 1
ATOM 4162 C C . VAL C 1 249 ? -35.977 10.690 -6.032 1.00 36.29 268 VAL C C 1
ATOM 4163 O O . VAL C 1 249 ? -35.424 9.999 -5.168 1.00 36.51 268 VAL C O 1
ATOM 4167 N N . THR C 1 250 ? -37.199 11.205 -5.858 1.00 38.45 269 THR C N 1
ATOM 4168 C CA . THR C 1 250 ? -37.888 11.035 -4.579 1.00 38.66 269 THR C CA 1
ATOM 4169 C C . THR C 1 250 ? -38.245 9.573 -4.332 1.00 38.07 269 THR C C 1
ATOM 4170 O O . THR C 1 250 ? -38.119 9.077 -3.208 1.00 41.18 269 THR C O 1
ATOM 4174 N N . GLY C 1 251 ? -38.677 8.867 -5.371 1.00 45.35 270 GLY C N 1
ATOM 4175 C CA . GLY C 1 251 ? -38.918 7.444 -5.270 1.00 38.90 270 GLY C CA 1
ATOM 4176 C C . GLY C 1 251 ? -37.956 6.693 -6.164 1.00 45.86 270 GLY C C 1
ATOM 4177 O O . GLY C 1 251 ? -36.742 6.716 -5.932 1.00 44.65 270 GLY C O 1
ATOM 4178 N N . GLY C 1 252 ? -38.476 6.033 -7.196 1.00 40.43 271 GLY C N 1
ATOM 4179 C CA . GLY C 1 252 ? -37.611 5.446 -8.192 1.00 40.85 271 GLY C CA 1
ATOM 4180 C C . GLY C 1 252 ? -36.887 6.509 -8.994 1.00 39.80 271 GLY C C 1
ATOM 4181 O O . GLY C 1 252 ? -37.333 7.650 -9.117 1.00 41.00 271 GLY C O 1
ATOM 4182 N N . LYS C 1 253 ? -35.744 6.127 -9.554 1.00 38.63 272 LYS C N 1
ATOM 4183 C CA . LYS C 1 253 ? -34.935 7.067 -10.325 1.00 36.78 272 LYS C CA 1
ATOM 4184 C C . LYS C 1 253 ? -35.485 7.101 -11.743 1.00 36.60 272 LYS C C 1
ATOM 4185 O O . LYS C 1 253 ? -35.212 6.212 -12.551 1.00 38.33 272 LYS C O 1
ATOM 4191 N N . TRP C 1 254 ? -36.252 8.138 -12.055 1.00 34.88 273 TRP C N 1
ATOM 4192 C CA . TRP C 1 254 ? -36.878 8.254 -13.361 1.00 42.06 273 TRP C CA 1
ATOM 4193 C C . TRP C 1 254 ? -36.316 9.445 -14.124 1.00 34.33 273 TRP C C 1
ATOM 4194 O O . TRP C 1 254 ? -35.742 10.373 -13.547 1.00 32.37 273 TRP C O 1
ATOM 4205 N N . ILE C 1 255 ? -36.498 9.400 -15.439 1.00 33.33 274 ILE C N 1
ATOM 4206 C CA . ILE C 1 255 ? -36.374 10.570 -16.301 1.00 36.11 274 ILE C CA 1
ATOM 4207 C C . ILE C 1 255 ? -37.783 10.999 -16.682 1.00 36.88 274 ILE C C 1
ATOM 4208 O O . ILE C 1 255 ? -38.587 10.171 -17.123 1.00 41.30 274 ILE C O 1
ATOM 4213 N N . VAL C 1 256 ? -38.092 12.281 -16.516 1.00 36.10 275 VAL C N 1
ATOM 4214 C CA . VAL C 1 256 ? -39.437 12.789 -16.767 1.00 37.03 275 VAL C CA 1
ATOM 4215 C C . VAL C 1 256 ? -39.350 13.897 -17.802 1.00 44.42 275 VAL C C 1
ATOM 4216 O O . VAL C 1 256 ? -38.479 14.767 -17.709 1.00 44.32 275 VAL C O 1
ATOM 4220 N N . SER C 1 257 ? -40.246 13.870 -18.789 1.00 47.04 276 SER C N 1
ATOM 4221 C CA . SER C 1 257 ? -40.240 14.918 -19.798 1.00 35.45 276 SER C CA 1
ATOM 4222 C C . SER C 1 257 ? -41.645 15.157 -20.328 1.00 36.81 276 SER C C 1
ATOM 4223 O O . SER C 1 257 ? -42.494 14.263 -20.328 1.00 42.27 276 SER C O 1
ATOM 4226 N N . GLY C 1 258 ? -41.886 16.388 -20.760 1.00 38.92 277 GLY C N 1
ATOM 4227 C CA . GLY C 1 258 ? -43.051 16.668 -21.563 1.00 30.64 277 GLY C CA 1
ATOM 4228 C C . GLY C 1 258 ? -42.833 16.218 -22.992 1.00 39.61 277 GLY C C 1
ATOM 4229 O O . GLY C 1 258 ? -41.747 15.787 -23.376 1.00 37.91 277 GLY C O 1
ATOM 4230 N N . SER C 1 259 ? -43.892 16.318 -23.791 1.00 34.53 278 SER C N 1
ATOM 4231 C CA . SER C 1 259 ? -43.846 15.840 -25.163 1.00 39.74 278 SER C CA 1
ATOM 4232 C C . SER C 1 259 ? -44.833 16.644 -25.992 1.00 39.16 278 SER C C 1
ATOM 4233 O O . SER C 1 259 ? -45.817 17.173 -25.469 1.00 43.19 278 SER C O 1
ATOM 4236 N N . GLU C 1 260 ? -44.563 16.734 -27.292 1.00 44.97 279 GLU C N 1
ATOM 4237 C CA . GLU C 1 260 ? -45.418 17.515 -28.178 1.00 47.25 279 GLU C CA 1
ATOM 4238 C C . GLU C 1 260 ? -46.671 16.764 -28.607 1.00 45.28 279 GLU C C 1
ATOM 4239 O O . GLU C 1 260 ? -47.496 17.333 -29.329 1.00 46.74 279 GLU C O 1
ATOM 4245 N N . ASP C 1 261 ? -46.838 15.511 -28.184 1.00 44.77 280 ASP C N 1
ATOM 4246 C CA . ASP C 1 261 ? -48.075 14.777 -28.406 1.00 45.75 280 ASP C CA 1
ATOM 4247 C C . ASP C 1 261 ? -49.015 14.861 -27.207 1.00 51.58 280 ASP C C 1
ATOM 4248 O O . ASP C 1 261 ? -49.935 14.045 -27.092 1.00 52.84 280 ASP C O 1
ATOM 4253 N N . ASN C 1 262 ? -48.786 15.832 -26.314 1.00 43.00 281 ASN C N 1
ATOM 4254 C CA . ASN C 1 262 ? -49.634 16.162 -25.168 1.00 47.55 281 ASN C CA 1
ATOM 4255 C C . ASN C 1 262 ? -49.526 15.162 -24.020 1.00 45.98 281 ASN C C 1
ATOM 4256 O O . ASN C 1 262 ? -50.398 15.138 -23.145 1.00 47.55 281 ASN C O 1
ATOM 4261 N N . LEU C 1 263 ? -48.472 14.350 -23.976 1.00 42.12 282 LEU C N 1
ATOM 4262 C CA . LEU C 1 263 ? -48.311 13.327 -22.953 1.00 42.40 282 LEU C CA 1
ATOM 4263 C C . LEU C 1 263 ? -47.098 13.638 -22.087 1.00 43.65 282 LEU C C 1
ATOM 4264 O O . LEU C 1 263 ? -46.139 14.272 -22.538 1.00 41.48 282 LEU C O 1
ATOM 4269 N N . VAL C 1 264 ? -47.136 13.189 -20.836 1.00 43.77 283 VAL C N 1
ATOM 4270 C CA . VAL C 1 264 ? -45.960 13.233 -19.972 1.00 43.17 283 VAL C CA 1
ATOM 4271 C C . VAL C 1 264 ? -45.291 11.867 -20.026 1.00 42.69 283 VAL C C 1
ATOM 4272 O O . VAL C 1 264 ? -45.909 10.853 -19.683 1.00 48.61 283 VAL C O 1
ATOM 4276 N N . TYR C 1 265 ? -44.033 11.828 -20.450 1.00 44.99 284 TYR C N 1
ATOM 4277 C CA . TYR C 1 265 ? -43.300 10.579 -20.556 1.00 40.16 284 TYR C CA 1
ATOM 4278 C C . TYR C 1 265 ? -42.394 10.405 -19.347 1.00 42.01 284 TYR C C 1
ATOM 4279 O O . TYR C 1 265 ? -41.723 11.348 -18.913 1.00 45.06 284 TYR C O 1
ATOM 4288 N N . ILE C 1 266 ? -42.383 9.188 -18.807 1.00 44.17 285 ILE C N 1
ATOM 4289 C CA . ILE C 1 266 ? -41.544 8.813 -17.678 1.00 39.54 285 ILE C CA 1
ATOM 4290 C C . ILE C 1 266 ? -40.796 7.547 -18.068 1.00 40.29 285 ILE C C 1
ATOM 4291 O O . ILE C 1 266 ? -41.423 6.518 -18.355 1.00 46.90 285 ILE C O 1
ATOM 4296 N N . TRP C 1 267 ? -39.467 7.620 -18.051 1.00 39.00 286 TRP C N 1
ATOM 4297 C CA . TRP C 1 267 ? -38.576 6.520 -18.377 1.00 43.08 286 TRP C CA 1
ATOM 4298 C C . TRP C 1 267 ? -37.860 6.036 -17.122 1.00 47.16 286 TRP C C 1
ATOM 4299 O O . TRP C 1 267 ? -37.585 6.815 -16.204 1.00 44.93 286 TRP C O 1
ATOM 4310 N N . ASN C 1 268 ? -37.535 4.747 -17.103 1.00 47.63 287 ASN C N 1
ATOM 4311 C CA . ASN C 1 268 ? -36.574 4.228 -16.139 1.00 47.14 287 ASN C CA 1
ATOM 4312 C C . ASN C 1 268 ? -35.184 4.730 -16.515 1.00 45.03 287 ASN C C 1
ATOM 4313 O O . ASN C 1 268 ? -34.735 4.526 -17.647 1.00 56.31 287 ASN C O 1
ATOM 4318 N N . LEU C 1 269 ? -34.503 5.387 -15.571 1.00 42.49 288 LEU C N 1
ATOM 4319 C CA . LEU C 1 269 ? -33.222 6.016 -15.890 1.00 42.46 288 LEU C CA 1
ATOM 4320 C C . LEU C 1 269 ? -32.183 4.981 -16.304 1.00 44.47 288 LEU C C 1
ATOM 4321 O O . LEU C 1 269 ? -31.406 5.210 -17.239 1.00 47.10 288 LEU C O 1
ATOM 4326 N N . GLN C 1 270 ? -32.137 3.847 -15.604 1.00 48.63 289 GLN C N 1
ATOM 4327 C CA . GLN C 1 270 ? -31.108 2.850 -15.875 1.00 54.23 289 GLN C CA 1
ATOM 4328 C C . GLN C 1 270 ? -31.408 2.037 -17.130 1.00 51.84 289 GLN C C 1
ATOM 4329 O O . GLN C 1 270 ? -30.499 1.764 -17.922 1.00 50.63 289 GLN C O 1
ATOM 4335 N N . THR C 1 271 ? -32.663 1.643 -17.333 1.00 50.57 290 THR C N 1
ATOM 4336 C CA . THR C 1 271 ? -33.025 0.755 -18.431 1.00 52.93 290 THR C CA 1
ATOM 4337 C C . THR C 1 271 ? -33.527 1.491 -19.666 1.00 53.37 290 THR C C 1
ATOM 4338 O O . THR C 1 271 ? -33.724 0.855 -20.707 1.00 54.16 290 THR C O 1
ATOM 4342 N N . LYS C 1 272 ? -33.761 2.800 -19.575 1.00 49.63 291 LYS C N 1
ATOM 4343 C CA . LYS C 1 272 ? -34.183 3.644 -20.692 1.00 48.77 291 LYS C CA 1
ATOM 4344 C C . LYS C 1 272 ? -35.562 3.273 -21.221 1.00 48.87 291 LYS C C 1
ATOM 4345 O O . LYS C 1 272 ? -35.945 3.717 -22.312 1.00 49.24 291 LYS C O 1
ATOM 4351 N N . GLU C 1 273 ? -36.323 2.483 -20.470 1.00 50.22 292 GLU C N 1
ATOM 4352 C CA . GLU C 1 273 ? -37.627 2.013 -20.908 1.00 52.07 292 GLU C CA 1
ATOM 4353 C C . GLU C 1 273 ? -38.708 2.975 -20.438 1.00 49.89 292 GLU C C 1
ATOM 4354 O O . GLU C 1 273 ? -38.640 3.506 -19.325 1.00 52.33 292 GLU C O 1
ATOM 4356 N N . ILE C 1 274 ? -39.696 3.213 -21.297 1.00 50.57 293 ILE C N 1
ATOM 4357 C CA . ILE C 1 274 ? -40.832 4.016 -20.872 1.00 49.15 293 ILE C CA 1
ATOM 4358 C C . ILE C 1 274 ? -41.598 3.223 -19.824 1.00 50.71 293 ILE C C 1
ATOM 4359 O O . ILE C 1 274 ? -42.072 2.110 -20.087 1.00 56.91 293 ILE C O 1
ATOM 4364 N N . VAL C 1 275 ? -41.707 3.793 -18.626 1.00 48.74 294 VAL C N 1
ATOM 4365 C CA . VAL C 1 275 ? -42.454 3.172 -17.540 1.00 50.14 294 VAL C CA 1
ATOM 4366 C C . VAL C 1 275 ? -43.798 3.841 -17.307 1.00 49.86 294 VAL C C 1
ATOM 4367 O O . VAL C 1 275 ? -44.715 3.186 -16.789 1.00 52.06 294 VAL C O 1
ATOM 4371 N N . GLN C 1 276 ? -43.980 5.082 -17.734 1.00 47.64 295 GLN C N 1
ATOM 4372 C CA . GLN C 1 276 ? -45.332 5.611 -17.649 1.00 49.07 295 GLN C CA 1
ATOM 4373 C C . GLN C 1 276 ? -45.553 6.696 -18.699 1.00 46.75 295 GLN C C 1
ATOM 4374 O O . GLN C 1 276 ? -44.621 7.393 -19.112 1.00 55.17 295 GLN C O 1
ATOM 4380 N N . LYS C 1 277 ? -46.833 6.818 -19.112 1.00 54.48 296 LYS C N 1
ATOM 4381 C CA . LYS C 1 277 ? -47.348 7.840 -20.044 1.00 55.67 296 LYS C CA 1
ATOM 4382 C C . LYS C 1 277 ? -48.616 8.479 -19.478 1.00 54.76 296 LYS C C 1
ATOM 4383 O O . LYS C 1 277 ? -49.707 7.903 -19.516 1.00 55.52 296 LYS C O 1
ATOM 4389 N N . LEU C 1 278 ? -48.466 9.711 -19.040 1.00 46.41 297 LEU C N 1
ATOM 4390 C CA . LEU C 1 278 ? -49.545 10.470 -18.444 1.00 49.44 297 LEU C CA 1
ATOM 4391 C C . LEU C 1 278 ? -50.353 11.202 -19.513 1.00 48.39 297 LEU C C 1
ATOM 4392 O O . LEU C 1 278 ? -49.800 11.977 -20.308 1.00 54.73 297 LEU C O 1
ATOM 4397 N N . GLN C 1 279 ? -51.665 10.975 -19.494 1.00 50.45 298 GLN C N 1
ATOM 4398 C CA . GLN C 1 279 ? -52.624 11.558 -20.417 1.00 50.91 298 GLN C CA 1
ATOM 4399 C C . GLN C 1 279 ? -53.537 12.550 -19.697 1.00 53.61 298 GLN C C 1
ATOM 4400 O O . GLN C 1 279 ? -53.888 12.366 -18.525 1.00 52.33 298 GLN C O 1
ATOM 4402 N N . GLY C 1 280 ? -53.953 13.588 -20.426 1.00 50.78 299 GLY C N 1
ATOM 4403 C CA . GLY C 1 280 ? -54.876 14.577 -19.887 1.00 51.24 299 GLY C CA 1
ATOM 4404 C C . GLY C 1 280 ? -54.720 16.010 -20.386 1.00 50.43 299 GLY C C 1
ATOM 4405 O O . GLY C 1 280 ? -55.687 16.781 -20.361 1.00 55.59 299 GLY C O 1
ATOM 4406 N N . HIS C 1 281 ? -53.520 16.384 -20.839 1.00 54.04 300 HIS C N 1
ATOM 4407 C CA . HIS C 1 281 ? -53.243 17.731 -21.337 1.00 49.87 300 HIS C CA 1
ATOM 4408 C C . HIS C 1 281 ? -53.835 17.965 -22.716 1.00 46.83 300 HIS C C 1
ATOM 4409 O O . HIS C 1 281 ? -54.123 17.023 -23.459 1.00 49.05 300 HIS C O 1
ATOM 4416 N N . THR C 1 282 ? -53.996 19.247 -23.067 1.00 57.12 301 THR C N 1
ATOM 4417 C CA . THR C 1 282 ? -54.862 19.561 -24.188 1.00 51.21 301 THR C CA 1
ATOM 4418 C C . THR C 1 282 ? -53.996 20.060 -25.350 1.00 51.07 301 THR C C 1
ATOM 4419 O O . THR C 1 282 ? -54.508 20.398 -26.427 1.00 57.17 301 THR C O 1
ATOM 4423 N N . ASP C 1 283 ? -52.673 20.004 -25.181 1.00 47.46 302 ASP C N 1
ATOM 4424 C CA . ASP C 1 283 ? -51.700 20.626 -26.074 1.00 50.26 302 ASP C CA 1
ATOM 4425 C C . ASP C 1 283 ? -50.305 20.179 -25.648 1.00 46.95 302 ASP C C 1
ATOM 4426 O O . ASP C 1 283 ? -50.145 19.437 -24.672 1.00 45.85 302 ASP C O 1
ATOM 4431 N N . VAL C 1 284 ? -49.296 20.661 -26.383 1.00 41.69 303 VAL C N 1
ATOM 4432 C CA . VAL C 1 284 ? -47.907 20.305 -26.106 1.00 37.17 303 VAL C CA 1
ATOM 4433 C C . VAL C 1 284 ? -47.581 20.535 -24.639 1.00 39.72 303 VAL C C 1
ATOM 4434 O O . VAL C 1 284 ? -47.734 21.645 -24.119 1.00 39.16 303 VAL C O 1
ATOM 4438 N N . VAL C 1 285 ? -47.088 19.492 -23.974 1.00 39.72 304 VAL C N 1
ATOM 4439 C CA . VAL C 1 285 ? -46.649 19.608 -22.590 1.00 32.22 304 VAL C CA 1
ATOM 4440 C C . VAL C 1 285 ? -45.267 20.238 -22.597 1.00 36.25 304 VAL C C 1
ATOM 4441 O O . VAL C 1 285 ? -44.251 19.550 -22.753 1.00 34.50 304 VAL C O 1
ATOM 4445 N N . ILE C 1 286 ? -45.231 21.563 -22.464 1.00 38.26 305 ILE C N 1
ATOM 4446 C CA . ILE C 1 286 ? -43.973 22.285 -22.555 1.00 35.09 305 ILE C CA 1
ATOM 4447 C C . ILE C 1 286 ? -43.127 22.137 -21.297 1.00 34.63 305 ILE C C 1
ATOM 4448 O O . ILE C 1 286 ? -41.897 22.256 -21.376 1.00 33.75 305 ILE C O 1
ATOM 4453 N N . SER C 1 287 ? -43.724 21.859 -20.138 1.00 32.54 306 SER C N 1
ATOM 4454 C CA . SER C 1 287 ? -42.899 21.901 -18.936 1.00 32.78 306 SER C CA 1
ATOM 4455 C C . SER C 1 287 ? -43.320 20.837 -17.934 1.00 33.63 306 SER C C 1
ATOM 4456 O O . SER C 1 287 ? -44.511 20.580 -17.754 1.00 32.12 306 SER C O 1
ATOM 4459 N N . THR C 1 288 ? -42.329 20.217 -17.291 1.00 35.36 307 THR C N 1
ATOM 4460 C CA . THR C 1 288 ? -42.559 19.308 -16.176 1.00 30.58 307 THR C CA 1
ATOM 4461 C C . THR C 1 288 ? -41.544 19.591 -15.077 1.00 36.77 307 THR C C 1
ATOM 4462 O O . THR C 1 288 ? -40.422 20.031 -15.343 1.00 40.10 307 THR C O 1
ATOM 4466 N N . ALA C 1 289 ? -41.953 19.329 -13.836 1.00 30.97 308 ALA C N 1
ATOM 4467 C CA . ALA C 1 289 ? -41.100 19.532 -12.673 1.00 28.21 308 ALA C CA 1
ATOM 4468 C C . ALA C 1 289 ? -41.431 18.488 -11.616 1.00 33.02 308 ALA C C 1
ATOM 4469 O O . ALA C 1 289 ? -42.574 18.032 -11.507 1.00 35.33 308 ALA C O 1
ATOM 4471 N N . CYS C 1 290 ? -40.422 18.121 -10.831 1.00 32.69 309 CYS C N 1
ATOM 4472 C CA . CYS C 1 290 ? -40.543 17.078 -9.819 1.00 33.04 309 CYS C CA 1
ATOM 4473 C C . CYS C 1 290 ? -40.433 17.676 -8.422 1.00 27.89 309 CYS C C 1
ATOM 4474 O O . CYS C 1 290 ? -39.510 18.448 -8.143 1.00 26.31 309 CYS C O 1
ATOM 4477 N N . HIS C 1 291 ? -41.376 17.312 -7.553 1.00 30.25 310 HIS C N 1
ATOM 4478 C CA . HIS C 1 291 ? -41.415 17.849 -6.199 1.00 33.38 310 HIS C CA 1
ATOM 4479 C C . HIS C 1 291 ? -40.178 17.412 -5.412 1.00 32.90 310 HIS C C 1
ATOM 4480 O O . HIS C 1 291 ? -39.679 16.296 -5.604 1.00 31.43 310 HIS C O 1
ATOM 4487 N N . PRO C 1 292 ? -39.650 18.268 -4.529 1.00 29.94 311 PRO C N 1
ATOM 4488 C CA . PRO C 1 292 ? -38.382 17.934 -3.851 1.00 26.33 311 PRO C CA 1
ATOM 4489 C C . PRO C 1 292 ? -38.450 16.759 -2.888 1.00 31.13 311 PRO C C 1
ATOM 4490 O O . PRO C 1 292 ? -37.411 16.133 -2.650 1.00 35.69 311 PRO C O 1
ATOM 4494 N N . THR C 1 293 ? -39.614 16.440 -2.314 1.00 30.94 312 THR C N 1
ATOM 4495 C CA . THR C 1 293 ? -39.664 15.388 -1.301 1.00 30.88 312 THR C CA 1
ATOM 4496 C C . THR C 1 293 ? -40.745 14.346 -1.565 1.00 39.07 312 THR C C 1
ATOM 4497 O O . THR C 1 293 ? -40.599 13.183 -1.174 1.00 40.71 312 THR C O 1
ATOM 4501 N N . GLU C 1 294 ? -41.841 14.751 -2.191 1.00 41.97 313 GLU C N 1
ATOM 4502 C CA . GLU C 1 294 ? -42.931 13.844 -2.513 1.00 36.19 313 GLU C CA 1
ATOM 4503 C C . GLU C 1 294 ? -42.833 13.398 -3.968 1.00 37.60 313 GLU C C 1
ATOM 4504 O O . GLU C 1 294 ? -42.234 14.070 -4.812 1.00 38.46 313 GLU C O 1
ATOM 4510 N N . ASN C 1 295 ? -43.435 12.242 -4.253 1.00 40.40 314 ASN C N 1
ATOM 4511 C CA . ASN C 1 295 ? -43.560 11.745 -5.623 1.00 35.86 314 ASN C CA 1
ATOM 4512 C C . ASN C 1 295 ? -44.705 12.490 -6.313 1.00 38.27 314 ASN C C 1
ATOM 4513 O O . ASN C 1 295 ? -45.792 11.959 -6.551 1.00 39.47 314 ASN C O 1
ATOM 4518 N N . ILE C 1 296 ? -44.440 13.758 -6.627 1.00 41.36 315 ILE C N 1
ATOM 4519 C CA . ILE C 1 296 ? -45.416 14.648 -7.248 1.00 33.55 315 ILE C CA 1
ATOM 4520 C C . ILE C 1 296 ? -44.786 15.275 -8.485 1.00 41.21 315 ILE C C 1
ATOM 4521 O O . ILE C 1 296 ? -43.651 15.762 -8.433 1.00 33.99 315 ILE C O 1
ATOM 4526 N N . ILE C 1 297 ? -45.519 15.253 -9.595 1.00 37.63 316 ILE C N 1
ATOM 4527 C CA . ILE C 1 297 ? -45.085 15.866 -10.844 1.00 35.99 316 ILE C CA 1
ATOM 4528 C C . ILE C 1 297 ? -46.031 17.006 -11.197 1.00 35.89 316 ILE C C 1
ATOM 4529 O O . ILE C 1 297 ? -47.250 16.882 -11.054 1.00 36.72 316 ILE C O 1
ATOM 4534 N N . ALA C 1 298 ? -45.467 18.124 -11.641 1.00 35.37 317 ALA C N 1
ATOM 4535 C CA . ALA C 1 298 ? -46.239 19.217 -12.212 1.00 37.66 317 ALA C CA 1
ATOM 4536 C C . ALA C 1 298 ? -45.974 19.278 -13.708 1.00 31.33 317 ALA C C 1
ATOM 4537 O O . ALA C 1 298 ? -44.817 19.239 -14.135 1.00 35.98 317 ALA C O 1
ATOM 4539 N N . SER C 1 299 ? -47.044 19.376 -14.496 1.00 35.32 318 SER C N 1
ATOM 4540 C CA . SER C 1 299 ? -46.953 19.468 -15.946 1.00 29.63 318 SER C CA 1
ATOM 4541 C C . SER C 1 299 ? -47.723 20.690 -16.430 1.00 32.13 318 SER C C 1
ATOM 4542 O O . SER C 1 299 ? -48.696 21.112 -15.803 1.00 38.92 318 SER C O 1
ATOM 4545 N N . ALA C 1 300 ? -47.281 21.253 -17.555 1.00 31.19 319 ALA C N 1
ATOM 4546 C CA . ALA C 1 300 ? -47.896 22.455 -18.103 1.00 30.08 319 ALA C CA 1
ATOM 4547 C C . ALA C 1 300 ? -47.803 22.460 -19.625 1.00 34.86 319 ALA C C 1
ATOM 4548 O O . ALA C 1 300 ? -46.779 22.058 -20.199 1.00 34.54 319 ALA C O 1
ATOM 4550 N N . ALA C 1 301 ? -48.856 22.991 -20.255 1.00 34.52 320 ALA C N 1
ATOM 4551 C CA . ALA C 1 301 ? -49.120 22.852 -21.679 1.00 39.16 320 ALA C CA 1
ATOM 4552 C C . ALA C 1 301 ? -49.353 24.214 -22.336 1.00 37.87 320 ALA C C 1
ATOM 4553 O O . ALA C 1 301 ? -49.467 25.249 -21.673 1.00 34.36 320 ALA C O 1
ATOM 4555 N N . LEU C 1 302 ? -49.447 24.186 -23.666 1.00 40.86 321 LEU C N 1
ATOM 4556 C CA . LEU C 1 302 ? -49.415 25.369 -24.517 1.00 35.44 321 LEU C CA 1
ATOM 4557 C C . LEU C 1 302 ? -50.827 25.918 -24.757 1.00 46.73 321 LEU C C 1
ATOM 4558 O O . LEU C 1 302 ? -51.779 25.560 -24.058 1.00 51.57 321 LEU C O 1
ATOM 4563 N N . GLU C 1 303 ? -50.957 26.794 -25.765 1.00 51.96 322 GLU C N 1
ATOM 4564 C CA . GLU C 1 303 ? -52.101 27.700 -25.890 1.00 53.04 322 GLU C CA 1
ATOM 4565 C C . GLU C 1 303 ? -53.443 26.972 -25.905 1.00 51.25 322 GLU C C 1
ATOM 4566 O O . GLU C 1 303 ? -54.433 27.485 -25.375 1.00 60.29 322 GLU C O 1
ATOM 4572 N N . ASN C 1 304 ? -53.515 25.793 -26.523 1.00 48.72 323 ASN C N 1
ATOM 4573 C CA . ASN C 1 304 ? -54.804 25.110 -26.557 1.00 51.28 323 ASN C CA 1
ATOM 4574 C C . ASN C 1 304 ? -55.208 24.560 -25.192 1.00 56.10 323 ASN C C 1
ATOM 4575 O O . ASN C 1 304 ? -56.370 24.179 -25.016 1.00 55.92 323 ASN C O 1
ATOM 4580 N N . ASP C 1 305 ? -54.295 24.536 -24.222 1.00 47.26 324 ASP C N 1
ATOM 4581 C CA . ASP C 1 305 ? -54.576 23.979 -22.904 1.00 44.56 324 ASP C CA 1
ATOM 4582 C C . ASP C 1 305 ? -54.513 25.036 -21.809 1.00 47.36 324 ASP C C 1
ATOM 4583 O O . ASP C 1 305 ? -55.502 25.234 -21.096 1.00 44.40 324 ASP C O 1
ATOM 4588 N N . LYS C 1 306 ? -53.377 25.718 -21.651 1.00 40.15 325 LYS C N 1
ATOM 4589 C CA . LYS C 1 306 ? -53.162 26.812 -20.705 1.00 41.44 325 LYS C CA 1
ATOM 4590 C C . LYS C 1 306 ? -53.235 26.389 -19.239 1.00 44.51 325 LYS C C 1
ATOM 4591 O O . LYS C 1 306 ? -53.171 27.254 -18.355 1.00 39.96 325 LYS C O 1
ATOM 4597 N N . THR C 1 307 ? -53.360 25.100 -18.939 1.00 40.60 326 THR C N 1
ATOM 4598 C CA . THR C 1 307 ? -53.514 24.671 -17.556 1.00 48.50 326 THR C CA 1
ATOM 4599 C C . THR C 1 307 ? -52.276 23.933 -17.065 1.00 43.20 326 THR C C 1
ATOM 4600 O O . THR C 1 307 ? -51.439 23.469 -17.846 1.00 39.69 326 THR C O 1
ATOM 4604 N N . ILE C 1 308 ? -52.178 23.847 -15.741 1.00 41.66 327 ILE C N 1
ATOM 4605 C CA . ILE C 1 308 ? -51.156 23.078 -15.046 1.00 38.39 327 ILE C CA 1
ATOM 4606 C C . ILE C 1 308 ? -51.841 21.891 -14.387 1.00 39.57 327 ILE C C 1
ATOM 4607 O O . ILE C 1 308 ? -52.976 22.007 -13.910 1.00 46.23 327 ILE C O 1
ATOM 4612 N N . LYS C 1 309 ? -51.160 20.750 -14.370 1.00 37.84 328 LYS C N 1
ATOM 4613 C CA . LYS C 1 309 ? -51.696 19.539 -13.767 1.00 40.50 328 LYS C CA 1
ATOM 4614 C C . LYS C 1 309 ? -50.710 18.975 -12.752 1.00 41.53 328 LYS C C 1
ATOM 4615 O O . LYS C 1 309 ? -49.498 18.946 -12.992 1.00 37.32 328 LYS C O 1
ATOM 4621 N N . LEU C 1 310 ? -51.242 18.538 -11.614 1.00 40.57 329 LEU C N 1
ATOM 4622 C CA . LEU C 1 310 ? -50.462 17.928 -10.546 1.00 38.88 329 LEU C CA 1
ATOM 4623 C C . LEU C 1 310 ? -50.778 16.440 -10.493 1.00 42.54 329 LEU C C 1
ATOM 4624 O O . LEU C 1 310 ? -51.947 16.046 -10.549 1.00 42.49 329 LEU C O 1
ATOM 4629 N N . TRP C 1 311 ? -49.735 15.619 -10.419 1.00 40.53 330 TRP C N 1
ATOM 4630 C CA . TRP C 1 311 ? -49.861 14.170 -10.436 1.00 41.97 330 TRP C CA 1
ATOM 4631 C C . TRP C 1 311 ? -49.144 13.596 -9.226 1.00 44.11 330 TRP C C 1
ATOM 4632 O O . TRP C 1 311 ? -48.091 14.105 -8.825 1.00 39.98 330 TRP C O 1
ATOM 4643 N N . LYS C 1 312 ? -49.701 12.521 -8.666 1.00 42.33 331 LYS C N 1
ATOM 4644 C CA . LYS C 1 312 ? -49.132 11.880 -7.486 1.00 42.67 331 LYS C CA 1
ATOM 4645 C C . LYS C 1 312 ? -48.930 10.390 -7.725 1.00 47.46 331 LYS C C 1
ATOM 4646 O O . LYS C 1 312 ? -49.770 9.730 -8.343 1.00 48.42 331 LYS C O 1
ATOM 4648 N N . SER C 1 313 ? -47.815 9.863 -7.214 1.00 45.41 332 SER C N 1
ATOM 4649 C CA . SER C 1 313 ? -47.463 8.457 -7.362 1.00 50.55 332 SER C CA 1
ATOM 4650 C C . SER C 1 313 ? -47.148 7.848 -6.003 1.00 52.36 332 SER C C 1
ATOM 4651 O O . SER C 1 313 ? -46.711 8.540 -5.079 1.00 50.96 332 SER C O 1
ATOM 4654 N N . ASP C 1 314 ? -47.380 6.538 -5.886 1.00 50.41 333 ASP C N 1
ATOM 4655 C CA . ASP C 1 314 ? -46.999 5.821 -4.676 1.00 57.74 333 ASP C CA 1
ATOM 4656 C C . ASP C 1 314 ? -45.512 5.491 -4.631 1.00 59.97 333 ASP C C 1
ATOM 4657 O O . ASP C 1 314 ? -45.003 5.137 -3.562 1.00 58.96 333 ASP C O 1
ATOM 4662 N N . CYS C 1 315 ? -44.808 5.592 -5.755 1.00 52.62 334 CYS C N 1
ATOM 4663 C CA . CYS C 1 315 ? -43.371 5.341 -5.775 1.00 52.55 334 CYS C CA 1
ATOM 4664 C C . CYS C 1 315 ? -42.680 6.103 -6.902 1.00 55.17 334 CYS C C 1
ATOM 4665 O O . CYS C 1 315 ? -41.474 5.963 -7.106 1.00 55.04 334 CYS C O 1
ATOM 4669 N N . GLY D 2 1 ? -47.603 36.338 -26.332 1.00 63.05 1745 GLY D N 1
ATOM 4670 C CA . GLY D 2 1 ? -46.703 35.277 -26.744 1.00 63.46 1745 GLY D CA 1
ATOM 4671 C C . GLY D 2 1 ? -45.389 35.297 -25.987 1.00 63.22 1745 GLY D C 1
ATOM 4672 O O . GLY D 2 1 ? -45.053 36.295 -25.352 1.00 63.01 1745 GLY D O 1
ATOM 4673 N N . CYS D 2 2 ? -44.651 34.189 -26.045 1.00 63.65 1746 CYS D N 1
ATOM 4674 C CA . CYS D 2 2 ? -43.325 34.110 -25.446 1.00 63.98 1746 CYS D CA 1
ATOM 4675 C C . CYS D 2 2 ? -42.459 33.173 -26.281 1.00 67.00 1746 CYS D C 1
ATOM 4676 O O . CYS D 2 2 ? -42.963 32.317 -27.013 1.00 69.93 1746 CYS D O 1
ATOM 4679 N N . ALA D 2 3 ? -41.137 33.362 -26.170 1.00 65.50 1747 ALA D N 1
ATOM 4680 C CA . ALA D 2 3 ? -40.191 32.655 -27.032 1.00 66.57 1747 ALA D CA 1
ATOM 4681 C C . ALA D 2 3 ? -40.300 31.138 -26.903 1.00 66.88 1747 ALA D C 1
ATOM 4682 O O . ALA D 2 3 ? -40.092 30.421 -27.890 1.00 67.71 1747 ALA D O 1
ATOM 4684 N N . ARG D 2 4 ? -40.607 30.626 -25.706 1.00 66.78 1748 ARG D N 1
ATOM 4685 C CA . ARG D 2 4 ? -40.747 29.180 -25.545 1.00 67.67 1748 ARG D CA 1
ATOM 4686 C C . ARG D 2 4 ? -41.968 28.655 -26.288 1.00 67.61 1748 ARG D C 1
ATOM 4687 O O . ARG D 2 4 ? -41.914 27.582 -26.900 1.00 68.72 1748 ARG D O 1
ATOM 4695 N N . SER D 2 5 ? -43.083 29.382 -26.228 1.00 66.73 1749 SER D N 1
ATOM 4696 C CA . SER D 2 5 ? -44.289 28.988 -26.945 1.00 69.09 1749 SER D CA 1
ATOM 4697 C C . SER D 2 5 ? -44.159 29.128 -28.460 1.00 71.20 1749 SER D C 1
ATOM 4698 O O . SER D 2 5 ? -45.006 28.588 -29.181 1.00 75.07 1749 SER D O 1
ATOM 4701 N N . GLU D 2 6 ? -43.131 29.822 -28.963 1.00 68.40 1750 GLU D N 1
ATOM 4702 C CA . GLU D 2 6 ? -43.008 30.032 -30.406 1.00 75.84 1750 GLU D CA 1
ATOM 4703 C C . GLU D 2 6 ? -42.377 28.829 -31.110 1.00 79.31 1750 GLU D C 1
ATOM 4704 O O . GLU D 2 6 ? -42.996 28.224 -31.992 1.00 75.72 1750 GLU D O 1
ATOM 4710 N N . GLY D 2 7 ? -41.153 28.468 -30.745 1.00 83.68 1751 GLY D N 1
ATOM 4711 C CA . GLY D 2 7 ? -40.589 27.185 -31.138 1.00 76.99 1751 GLY D CA 1
ATOM 4712 C C . GLY D 2 7 ? -39.627 27.294 -32.317 1.00 86.54 1751 GLY D C 1
ATOM 4713 O O . GLY D 2 7 ? -38.729 28.138 -32.321 1.00 90.13 1751 GLY D O 1
ATOM 4714 N N . PHE D 2 8 ? -39.820 26.427 -33.313 1.00 86.64 1752 PHE D N 1
ATOM 4715 C CA . PHE D 2 8 ? -38.915 26.242 -34.453 1.00 90.44 1752 PHE D CA 1
ATOM 4716 C C . PHE D 2 8 ? -37.498 25.906 -33.993 1.00 88.34 1752 PHE D C 1
ATOM 4717 O O . PHE D 2 8 ? -36.922 24.900 -34.414 1.00 89.64 1752 PHE D O 1
#

GO terms:
  GO:0005634 nucleus (C, IDA)
  GO:0035097 histone methyltransferase complex (C, IDA)
  GO:0045815 transcription initiation-coupled chromatin remodeling (P, IDA)
  GO:0000123 histone acetyltransferase complex (C, IDA)
  GO:0044666 MLL3/4 complex (C, IDA)
  GO:0048188 Set1C/COMPASS complex (C, IDA)
  GO:0071339 MLL1 complex (C, IDA)
  GO:0005634 nucleus (C, EXP)
  GO:0005515 protein binding (F, IPI)
  GO:0005654 nucleoplasm (C, TAS)
  GO:0140672 ATAC complex (C, IDA)
  GO:0000122 negative regulation of transcription by RNA polymerase II (P, IDA)
  GO:0005654 nucleoplasm (C, IDA)
  GO:0140004 histone H3Q5ser reader activity (F, IDA)
  GO:0140109 histone H3K4me1 reader activity (F, IDA)
  GO:0051302 regulation of cell division (P, IDA)
  GO:0006357 regulation of transcription by RNA polymerase II (P, IDA)
  GO:0051726 regulation of cell cycle (P, IMP)
  GO:0090043 regulation of tubulin deacetylation (P, IMP)
  GO:0006355 regulation of DNA-templated transcription (P, IMP)

Nearest PDB structures (foldseek):
  8wxq-assembly1_A  TM=1.001E+00  e=4.912E-57  Homo sapiens
  6ucs-assembly2_B  TM=1.001E+00  e=5.164E-57  Homo sapiens
  7axx-assembly1_A  TM=1.002E+00  e=5.720E-56  Homo sapiens
  6pg6-assembly1_A  TM=1.000E+00  e=9.925E-56  Homo sapiens
  5yzv-assembly1_B  TM=9.384E-01  e=9.474E-29  Thermomonospora curvata